Protein AF-A0A7S0JEQ2-F1 (afdb_monomer_lite)

Organism: NCBI:txid127549

pLDDT: mean 80.41, std 16.67, range [22.77, 98.38]

Structure (mmCIF, N/CA/C/O backbone):
data_AF-A0A7S0JEQ2-F1
#
_entry.id   AF-A0A7S0JEQ2-F1
#
loop_
_atom_site.group_PDB
_atom_site.id
_atom_site.type_symbol
_atom_site.label_atom_id
_atom_site.label_alt_id
_atom_site.label_comp_id
_atom_site.label_asym_id
_atom_site.label_entity_id
_atom_site.label_seq_id
_atom_site.pdbx_PDB_ins_code
_atom_site.Cartn_x
_atom_site.Cartn_y
_atom_site.Cartn_z
_atom_site.occupancy
_atom_site.B_iso_or_equiv
_atom_site.auth_seq_id
_atom_site.auth_comp_id
_atom_site.auth_asym_id
_atom_site.auth_atom_id
_atom_site.pdbx_PDB_model_num
ATOM 1 N N . MET A 1 1 ? -31.252 18.530 49.282 1.00 69.06 1 MET A N 1
ATOM 2 C CA . MET A 1 1 ? -31.155 17.656 48.088 1.00 69.06 1 MET A CA 1
ATOM 3 C C . MET A 1 1 ? -29.844 17.824 47.329 1.00 69.06 1 MET A C 1
ATOM 5 O O . MET A 1 1 ? -29.119 16.851 47.213 1.00 69.06 1 MET A O 1
ATOM 9 N N . HIS A 1 2 ? -29.493 19.036 46.882 1.00 74.94 2 HIS A N 1
ATOM 10 C CA . HIS A 1 2 ? -28.264 19.309 46.120 1.00 74.94 2 HIS A CA 1
ATOM 11 C C . HIS A 1 2 ? -26.971 18.823 46.807 1.00 74.94 2 HIS A C 1
ATOM 13 O O . HIS A 1 2 ? -26.222 18.042 46.230 1.00 74.94 2 HIS A O 1
ATOM 19 N N . LYS A 1 3 ? -26.764 19.172 48.088 1.00 78.88 3 LYS A N 1
ATOM 20 C CA . LYS A 1 3 ? -25.638 18.661 48.901 1.00 78.88 3 LYS A CA 1
ATOM 21 C C . LYS A 1 3 ? -25.624 17.127 49.025 1.00 78.88 3 LYS A C 1
ATOM 23 O O . LYS A 1 3 ? -24.554 16.538 49.061 1.00 78.88 3 LYS A O 1
ATOM 28 N N . GLY A 1 4 ? -26.800 16.494 49.038 1.00 77.81 4 GLY A N 1
ATOM 29 C CA . GLY A 1 4 ? -26.937 15.034 49.069 1.00 77.81 4 GLY A CA 1
ATOM 30 C C . GLY A 1 4 ? -26.564 14.372 47.741 1.00 77.81 4 GLY A C 1
ATOM 31 O O . GLY A 1 4 ? -25.927 13.332 47.728 1.00 77.81 4 GLY A O 1
ATOM 32 N N . TYR A 1 5 ? -26.884 14.991 46.603 1.00 78.56 5 TYR A N 1
ATOM 33 C CA . TYR A 1 5 ? -26.434 14.489 45.299 1.00 78.56 5 TYR A CA 1
ATOM 34 C C . TYR A 1 5 ? -24.928 14.671 45.077 1.00 78.56 5 TYR A C 1
ATOM 36 O O . TYR A 1 5 ? -24.312 13.828 44.433 1.00 78.56 5 TYR A O 1
ATOM 44 N N . ILE A 1 6 ? -24.325 15.725 45.637 1.00 78.81 6 ILE A N 1
ATOM 45 C CA . ILE A 1 6 ? -22.863 15.886 45.656 1.00 78.81 6 ILE A CA 1
ATOM 46 C C . ILE A 1 6 ? -22.222 14.824 46.559 1.00 78.81 6 ILE A C 1
ATOM 48 O O . ILE A 1 6 ? -21.226 14.223 46.168 1.00 78.81 6 ILE A O 1
ATOM 52 N N . SER A 1 7 ? -22.799 14.536 47.734 1.00 79.88 7 SER A N 1
ATOM 53 C CA . SER A 1 7 ? -22.243 13.516 48.632 1.00 79.88 7 SER A CA 1
ATOM 54 C C . SER A 1 7 ? -22.281 12.113 48.027 1.00 79.88 7 SER A C 1
ATOM 56 O O . SER A 1 7 ? -21.357 11.351 48.281 1.00 79.88 7 SER A O 1
ATOM 58 N N . LEU A 1 8 ? -23.255 11.796 47.158 1.00 80.50 8 LEU A N 1
ATOM 59 C CA . LEU A 1 8 ? -23.305 10.528 46.412 1.00 80.50 8 LEU A CA 1
ATOM 60 C C . LEU A 1 8 ? -22.060 10.269 45.544 1.00 80.50 8 LEU A C 1
ATOM 62 O O . LEU A 1 8 ? -21.740 9.106 45.302 1.00 80.50 8 LEU A O 1
ATOM 66 N N . TRP A 1 9 ? -21.340 11.314 45.107 1.00 78.88 9 TRP A N 1
ATOM 67 C CA . TRP A 1 9 ? -20.064 11.156 44.395 1.00 78.88 9 TRP A CA 1
ATOM 68 C C . TRP A 1 9 ? -19.019 10.438 45.251 1.00 78.88 9 TRP A C 1
ATOM 70 O O . TRP A 1 9 ? -18.298 9.580 44.759 1.00 78.88 9 TRP A O 1
ATOM 80 N N . ARG A 1 10 ? -18.993 10.724 46.558 1.00 78.81 10 ARG A N 1
ATOM 81 C CA . ARG A 1 10 ? -18.047 10.136 47.519 1.00 78.81 10 ARG A CA 1
ATOM 82 C C . ARG A 1 10 ? -18.398 8.701 47.922 1.00 78.81 10 ARG A C 1
ATOM 84 O O . ARG A 1 10 ? -17.803 8.187 48.859 1.00 78.81 10 ARG A O 1
ATOM 91 N N . ARG A 1 11 ? -19.386 8.080 47.258 1.00 74.19 11 ARG A N 1
ATOM 92 C CA . ARG A 1 11 ? -19.923 6.746 47.579 1.00 74.19 11 ARG A CA 1
ATOM 93 C C . ARG A 1 11 ? -20.175 6.587 49.098 1.00 74.19 11 ARG A C 1
ATOM 95 O O . ARG A 1 11 ? -19.529 5.766 49.743 1.00 74.19 11 ARG A O 1
ATOM 102 N N . PRO A 1 12 ? -21.086 7.401 49.669 1.00 76.19 12 PRO A N 1
ATOM 103 C CA . PRO A 1 12 ? -21.336 7.464 51.105 1.00 76.19 12 PRO A CA 1
ATOM 104 C C . PRO A 1 12 ? -21.989 6.168 51.607 1.00 76.19 12 PRO A C 1
ATOM 106 O O . PRO A 1 12 ? -22.354 5.294 50.815 1.00 76.19 12 PRO A O 1
ATOM 109 N N . SER A 1 13 ? -22.156 6.041 52.924 1.00 79.69 13 SER A N 1
ATOM 110 C CA . SER A 1 13 ? -22.733 4.838 53.532 1.00 79.69 13 SER A CA 1
ATOM 111 C C . SER A 1 13 ? -24.132 4.523 52.985 1.00 79.69 13 SER A C 1
ATOM 113 O O . SER A 1 13 ? -24.866 5.401 52.521 1.00 79.69 13 SER A O 1
ATOM 115 N N . GLU A 1 14 ? -24.546 3.256 53.068 1.00 76.06 14 GLU A N 1
ATOM 116 C CA . GLU A 1 14 ? -25.855 2.827 52.560 1.00 76.06 14 GLU A CA 1
ATOM 117 C C . GLU A 1 14 ? -27.015 3.595 53.222 1.00 76.06 14 GLU A C 1
ATOM 119 O O . GLU A 1 14 ? -28.009 3.912 52.568 1.00 76.06 14 GLU A O 1
ATOM 124 N N . ALA A 1 15 ? -26.864 3.963 54.497 1.00 77.19 15 ALA A N 1
ATOM 125 C CA . ALA A 1 15 ? -27.823 4.786 55.226 1.00 77.19 15 ALA A CA 1
ATOM 126 C C . ALA A 1 15 ? -27.963 6.193 54.616 1.00 77.19 15 ALA A C 1
ATOM 128 O O . ALA A 1 15 ? -29.080 6.664 54.387 1.00 77.19 15 ALA A O 1
ATOM 129 N N . GLU A 1 16 ? -26.847 6.842 54.282 1.00 75.81 16 GLU A N 1
ATOM 130 C CA . GLU A 1 16 ? -26.832 8.172 53.663 1.00 75.81 16 GLU A CA 1
ATOM 131 C C . GLU A 1 16 ? -27.364 8.133 52.225 1.00 75.81 16 GLU A C 1
ATOM 133 O O . GLU A 1 16 ? -28.165 8.983 51.832 1.00 75.81 16 GLU A O 1
ATOM 138 N N . ALA A 1 17 ? -26.994 7.112 51.446 1.00 79.19 17 ALA A N 1
ATOM 139 C CA . ALA A 1 17 ? -27.509 6.922 50.092 1.00 79.19 17 ALA A CA 1
ATOM 140 C C . ALA A 1 17 ? -29.032 6.686 50.084 1.00 79.19 17 ALA A C 1
ATOM 142 O O . ALA A 1 17 ? -29.751 7.266 49.263 1.00 79.19 17 ALA A O 1
ATOM 143 N N . ARG A 1 18 ? -29.549 5.894 51.037 1.00 81.69 18 ARG A N 1
ATOM 144 C CA . ARG A 1 18 ? -30.993 5.690 51.232 1.00 81.69 18 ARG A CA 1
ATOM 145 C C . ARG A 1 18 ? -31.693 6.988 51.629 1.00 81.69 18 ARG A C 1
ATOM 147 O O . ARG A 1 18 ? -32.745 7.283 51.067 1.00 81.69 18 ARG A O 1
ATOM 154 N N . ALA A 1 19 ? -31.102 7.797 52.509 1.00 82.44 19 ALA A N 1
ATOM 155 C CA . ALA A 1 19 ? -31.658 9.097 52.885 1.00 82.44 19 ALA A CA 1
ATOM 156 C C . ALA A 1 19 ? -31.792 10.040 51.674 1.00 82.44 19 ALA A C 1
ATOM 158 O O . ALA A 1 19 ? -32.841 10.655 51.477 1.00 82.44 19 ALA A O 1
ATOM 159 N N . VAL A 1 20 ? -30.777 10.098 50.801 1.00 82.06 20 VAL A N 1
ATOM 160 C CA . VAL A 1 20 ? -30.846 10.883 49.555 1.00 82.06 20 VAL A CA 1
ATOM 161 C C . VAL A 1 20 ? -31.917 10.333 48.605 1.00 82.06 20 VAL A C 1
ATOM 163 O O . VAL A 1 20 ? -32.651 11.115 47.999 1.00 82.06 20 VAL A O 1
ATOM 166 N N . SER A 1 21 ? -32.060 9.006 48.512 1.00 79.75 21 SER A N 1
ATOM 167 C CA . SER A 1 21 ? -33.092 8.358 47.692 1.00 79.75 21 SER A CA 1
ATOM 168 C C . SER A 1 21 ? -34.516 8.649 48.180 1.00 79.75 21 SER A C 1
ATOM 170 O O . SER A 1 21 ? -35.389 8.924 47.359 1.00 79.75 21 SER A O 1
ATOM 172 N N . VAL A 1 22 ? -34.767 8.615 49.492 1.00 83.00 22 VAL A N 1
ATOM 173 C CA . VAL A 1 22 ? -36.082 8.932 50.083 1.00 83.00 22 VAL A CA 1
ATOM 174 C C . VAL A 1 22 ? -36.455 10.386 49.800 1.00 83.00 22 VAL A C 1
ATOM 176 O O . VAL A 1 22 ? -37.551 10.667 49.322 1.00 83.00 22 VAL A O 1
ATOM 179 N N . VAL A 1 23 ? -35.512 11.311 49.993 1.00 81.31 23 VAL A N 1
ATOM 180 C CA . VAL A 1 23 ? -35.718 12.733 49.682 1.00 81.31 23 VAL A CA 1
ATOM 181 C C . VAL A 1 23 ? -35.986 12.949 48.185 1.00 81.31 23 VAL A C 1
ATOM 183 O O . VAL A 1 23 ? -36.814 13.782 47.826 1.00 81.31 23 VAL A O 1
ATOM 186 N N . ALA A 1 24 ? -35.335 12.186 47.301 1.00 80.25 24 ALA A N 1
ATOM 187 C CA . ALA A 1 24 ? -35.568 12.254 45.858 1.00 80.25 24 ALA A CA 1
ATOM 188 C C . ALA A 1 24 ? -36.950 11.714 45.440 1.00 80.25 24 ALA A C 1
ATOM 190 O O . ALA A 1 24 ? -37.557 12.255 44.520 1.00 80.25 24 ALA A O 1
ATOM 191 N N . GLN A 1 25 ? -37.472 10.682 46.113 1.00 81.00 25 GLN A N 1
ATOM 192 C CA . GLN A 1 25 ? -38.800 10.124 45.816 1.00 81.00 25 GLN A CA 1
ATOM 193 C C . GLN A 1 25 ? -39.935 11.112 46.112 1.00 81.00 25 GLN A C 1
ATOM 195 O O . GLN A 1 25 ? -40.906 11.162 45.362 1.00 81.00 25 GLN A O 1
ATOM 200 N N . VAL A 1 26 ? -39.792 11.925 47.162 1.00 82.88 26 VAL A N 1
ATOM 201 C CA . VAL A 1 26 ? -40.804 12.914 47.579 1.00 82.88 26 VAL A CA 1
ATOM 202 C C . VAL A 1 26 ? -40.818 14.153 46.672 1.00 82.88 26 VAL A C 1
ATOM 204 O O . VAL A 1 26 ? -41.832 14.829 46.548 1.00 82.88 26 VAL A O 1
ATOM 207 N N . ALA A 1 27 ? -39.707 14.449 46.001 1.00 77.25 27 ALA A N 1
ATOM 208 C CA . ALA A 1 27 ? -39.484 15.720 45.315 1.00 77.25 27 ALA A CA 1
ATOM 209 C C . ALA A 1 27 ? -39.973 15.811 43.863 1.00 77.25 27 ALA A C 1
ATOM 211 O O . ALA A 1 27 ? -39.903 16.882 43.264 1.00 77.25 27 ALA A O 1
ATOM 212 N N . GLY A 1 28 ? -40.456 14.709 43.287 1.00 77.12 28 GLY A N 1
ATOM 213 C CA . GLY A 1 28 ? -40.916 14.668 41.898 1.00 77.12 28 GLY A CA 1
ATOM 214 C C . GLY A 1 28 ? -39.783 14.581 40.861 1.00 77.12 28 GLY A C 1
ATOM 215 O O . GLY A 1 28 ? -38.627 14.928 41.106 1.00 77.12 28 GLY A O 1
ATOM 216 N N . LYS A 1 29 ? -40.107 14.062 39.668 1.00 78.00 29 LYS A N 1
ATOM 217 C CA . LYS A 1 29 ? -39.113 13.689 38.638 1.00 78.00 29 LYS A CA 1
ATOM 218 C C . LYS A 1 29 ? -38.342 14.879 38.048 1.00 78.00 29 LYS A C 1
ATOM 220 O O . LYS A 1 29 ? -37.160 14.728 37.746 1.00 78.00 29 LYS A O 1
ATOM 225 N N . GLU A 1 30 ? -38.989 16.030 37.867 1.00 75.94 30 GLU A N 1
ATOM 226 C CA . GLU A 1 30 ? -38.377 17.216 37.243 1.00 75.94 30 GLU A CA 1
ATOM 227 C C . GLU A 1 30 ? -37.327 17.863 38.147 1.00 75.94 30 GLU A C 1
ATOM 229 O O . GLU A 1 30 ? -36.186 18.039 37.719 1.00 75.94 30 GLU A O 1
ATOM 234 N N . LEU A 1 31 ? -37.657 18.082 39.422 1.00 77.88 31 LEU A N 1
ATOM 235 C CA . LEU A 1 31 ? -36.724 18.637 40.403 1.00 77.88 31 LEU A CA 1
ATOM 236 C C . LEU A 1 31 ? -35.518 17.710 40.626 1.00 77.88 31 LEU A C 1
ATOM 238 O O . LEU A 1 31 ? -34.380 18.165 40.712 1.00 77.88 31 LEU A O 1
ATOM 242 N N . VAL A 1 32 ? -35.732 16.389 40.644 1.00 79.88 32 VAL A N 1
ATOM 243 C CA . VAL A 1 32 ? -34.638 15.405 40.715 1.00 79.88 32 VAL A CA 1
ATOM 244 C C . VAL A 1 32 ? -33.703 15.500 39.507 1.00 79.88 32 VAL A C 1
ATOM 246 O O . VAL A 1 32 ? -32.483 15.412 39.666 1.00 79.88 32 VAL A O 1
ATOM 249 N N . ARG A 1 33 ? -34.245 15.685 38.296 1.00 78.62 33 ARG A N 1
ATOM 250 C CA . ARG A 1 33 ? -33.441 15.820 37.074 1.00 78.62 33 ARG A CA 1
ATOM 251 C C . ARG A 1 33 ? -32.590 17.089 37.108 1.00 78.62 33 ARG A C 1
ATOM 253 O O . ARG A 1 33 ? -31.398 17.012 36.812 1.00 78.62 33 ARG A O 1
ATOM 260 N N . GLU A 1 34 ? -33.178 18.216 37.497 1.00 79.56 34 GLU A N 1
ATOM 261 C CA . GLU A 1 34 ? -32.481 19.498 37.621 1.00 79.56 34 GLU A CA 1
ATOM 262 C C . GLU A 1 34 ? -31.366 19.430 38.672 1.00 79.56 34 GLU A C 1
ATOM 264 O O . GLU A 1 34 ? -30.202 19.698 38.371 1.00 79.56 34 GLU A O 1
ATOM 269 N N . VAL A 1 35 ? -31.685 18.956 39.882 1.00 81.19 35 VAL A N 1
ATOM 270 C CA . VAL A 1 35 ? -30.715 18.837 40.979 1.00 81.19 35 VAL A CA 1
ATOM 271 C C . VAL A 1 35 ? -29.561 17.902 40.612 1.00 81.19 35 VAL A C 1
ATOM 273 O O . VAL A 1 35 ? -28.414 18.184 40.961 1.00 81.19 35 VAL A O 1
ATOM 276 N N . ARG A 1 36 ? -29.826 16.816 39.877 1.00 78.69 36 ARG A N 1
ATOM 277 C CA . ARG A 1 36 ? -28.788 15.889 39.408 1.00 78.69 36 ARG A CA 1
ATOM 278 C C . ARG A 1 36 ? -27.852 16.538 38.385 1.00 78.69 36 ARG A C 1
ATOM 280 O O . ARG A 1 36 ? -26.646 16.308 38.446 1.00 78.69 36 ARG A O 1
ATOM 287 N N . LEU A 1 37 ? -28.379 17.347 37.465 1.00 75.75 37 LEU A N 1
ATOM 288 C CA . LEU A 1 37 ? -27.573 18.076 36.479 1.00 75.75 37 LEU A CA 1
ATOM 289 C C . LEU A 1 37 ? -26.685 19.131 37.149 1.00 75.75 37 LEU A C 1
ATOM 291 O O . LEU A 1 37 ? -25.494 19.205 36.845 1.00 75.75 37 LEU A O 1
ATOM 295 N N . THR A 1 38 ? -27.236 19.907 38.083 1.00 79.88 38 THR A N 1
ATOM 296 C CA . THR A 1 38 ? -26.486 20.942 38.809 1.00 79.88 38 THR A CA 1
ATOM 297 C C . THR A 1 38 ? -25.421 20.322 39.714 1.00 79.88 38 THR A C 1
ATOM 299 O O . THR A 1 38 ? -24.268 20.744 39.670 1.00 79.88 38 THR A O 1
ATOM 302 N N . ALA A 1 39 ? -25.738 19.233 40.424 1.00 77.75 39 ALA A N 1
ATOM 303 C CA . ALA A 1 39 ? -24.758 18.511 41.233 1.00 77.75 39 ALA A CA 1
ATOM 304 C C . ALA A 1 39 ? -23.603 17.943 40.388 1.00 77.75 39 ALA A C 1
ATOM 306 O O . ALA A 1 39 ? -22.449 18.050 40.790 1.00 77.75 39 ALA A O 1
ATOM 307 N N . HIS A 1 40 ? -23.877 17.398 39.195 1.00 75.56 40 HIS A N 1
ATOM 308 C CA . HIS A 1 40 ? -22.821 16.951 38.279 1.00 75.56 40 HIS A CA 1
ATOM 309 C C . HIS A 1 40 ? -21.913 18.099 37.810 1.00 75.56 40 HIS A C 1
ATOM 311 O O . HIS A 1 40 ? -20.701 17.904 37.711 1.00 75.56 40 HIS A O 1
ATOM 317 N N . LYS A 1 41 ? -22.469 19.291 37.545 1.00 78.75 41 LYS A N 1
ATOM 318 C CA . LYS A 1 41 ? -21.677 20.485 37.199 1.00 78.75 41 LYS A CA 1
ATOM 319 C C . LYS A 1 41 ? -20.785 20.928 38.359 1.00 78.75 41 LYS A C 1
ATOM 321 O O . LYS A 1 41 ? -19.620 21.228 38.132 1.00 78.75 41 LYS A O 1
ATOM 326 N N . GLU A 1 42 ? -21.305 20.933 39.583 1.00 79.94 42 GLU A N 1
ATOM 327 C CA . GLU A 1 42 ? -20.532 21.332 40.764 1.00 79.94 42 GLU A CA 1
ATOM 328 C C . GLU A 1 42 ? -19.432 20.327 41.116 1.00 79.94 42 GLU A C 1
ATOM 330 O O . GLU A 1 42 ? -18.309 20.732 41.393 1.00 79.94 42 GLU A O 1
ATOM 335 N N . VAL A 1 43 ? -19.696 19.020 41.017 1.00 80.62 43 VAL A N 1
ATOM 336 C CA . VAL A 1 43 ? -18.647 18.004 41.201 1.00 80.62 43 VAL A CA 1
ATOM 337 C C . VAL A 1 43 ? -17.533 18.181 40.164 1.00 80.62 43 VAL A C 1
ATOM 339 O O . VAL A 1 43 ? -16.368 18.141 40.536 1.00 80.62 43 VAL A O 1
ATOM 342 N N . ARG A 1 44 ? -17.859 18.456 38.890 1.00 80.88 44 ARG A N 1
ATOM 343 C CA . ARG A 1 44 ? -16.844 18.722 37.851 1.00 80.88 44 ARG A CA 1
ATOM 344 C C . ARG A 1 44 ? -15.968 19.939 38.153 1.00 80.88 44 ARG A C 1
ATOM 346 O O . ARG A 1 44 ? -14.792 19.907 37.822 1.00 80.88 44 ARG A O 1
ATOM 353 N N . LYS A 1 45 ? -16.507 20.989 38.783 1.00 84.50 45 LYS A N 1
ATOM 354 C CA . LYS A 1 45 ? -15.717 22.166 39.196 1.00 84.50 45 LYS A CA 1
ATOM 355 C C . LYS A 1 45 ? -14.726 21.855 40.319 1.00 84.50 45 LYS A C 1
ATOM 357 O O . LYS A 1 45 ? -13.730 22.553 40.451 1.00 84.50 45 LYS A O 1
ATOM 362 N N . LEU A 1 46 ? -15.014 20.837 41.130 1.00 84.50 46 LEU A N 1
ATOM 363 C CA . LEU A 1 46 ? -14.149 20.387 42.222 1.00 84.50 46 LEU A CA 1
ATOM 364 C C . LEU A 1 46 ? -13.074 19.393 41.758 1.00 84.50 46 LEU A C 1
ATOM 366 O O . LEU A 1 46 ? -12.164 19.088 42.528 1.00 84.50 46 LEU A O 1
ATOM 370 N N . MET A 1 47 ? -13.178 18.872 40.530 1.00 87.56 47 MET A N 1
ATOM 371 C CA . MET A 1 47 ? -12.246 17.873 40.019 1.00 87.56 47 MET A CA 1
ATOM 372 C C . MET A 1 47 ? -10.881 18.469 39.684 1.00 87.56 47 MET A C 1
ATOM 374 O O . MET A 1 47 ? -10.789 19.541 39.089 1.00 87.56 47 MET A O 1
ATOM 378 N N . HIS A 1 48 ? -9.821 17.728 39.993 1.00 87.44 48 HIS A N 1
ATOM 379 C CA . HIS A 1 48 ? -8.452 18.081 39.624 1.00 87.44 48 HIS A CA 1
ATOM 380 C C . HIS A 1 48 ? -7.703 16.879 39.038 1.00 87.44 48 HIS A C 1
ATOM 382 O O . HIS A 1 48 ? -8.009 15.724 39.337 1.00 87.44 48 HIS A O 1
ATOM 388 N N . GLN A 1 49 ? -6.720 17.155 38.183 1.00 88.31 49 GLN A N 1
ATOM 389 C CA . GLN A 1 49 ? -5.825 16.139 37.628 1.00 88.31 49 GLN A CA 1
ATOM 390 C C . GLN A 1 49 ? -4.910 15.591 38.730 1.00 88.31 49 GLN A C 1
ATOM 392 O O . GLN A 1 49 ? -4.298 16.368 39.463 1.00 88.31 49 GLN A O 1
ATOM 397 N N . SER A 1 50 ? -4.806 14.266 38.847 1.00 89.44 50 SER A N 1
ATOM 398 C CA . SER A 1 50 ? -4.021 13.608 39.896 1.00 89.44 50 SER A CA 1
ATOM 399 C C . SER A 1 50 ? -3.036 12.604 39.311 1.00 89.44 50 SER A C 1
ATOM 401 O O . SER A 1 50 ? -3.427 11.562 38.790 1.00 89.44 50 SER A O 1
ATOM 403 N N . ARG A 1 51 ? -1.737 12.893 39.455 1.00 88.06 51 ARG A N 1
ATOM 404 C CA . ARG A 1 51 ? -0.661 11.960 39.077 1.00 88.06 51 ARG A CA 1
ATOM 405 C C . ARG A 1 51 ? -0.644 10.726 39.979 1.00 88.06 51 ARG A C 1
ATOM 407 O O . ARG A 1 51 ? -0.519 9.615 39.485 1.00 88.06 51 ARG A O 1
ATOM 414 N N . ALA A 1 52 ? -0.870 10.923 41.279 1.00 87.19 52 ALA A N 1
ATOM 415 C CA . ALA A 1 52 ? -0.918 9.838 42.255 1.00 87.19 52 ALA A CA 1
ATOM 416 C C . ALA A 1 52 ? -2.034 8.824 41.949 1.00 87.19 52 ALA A C 1
ATOM 418 O O . ALA A 1 52 ? -1.864 7.637 42.200 1.00 87.19 52 ALA A O 1
ATOM 419 N N . LEU A 1 53 ? -3.162 9.268 41.375 1.00 89.81 53 LEU A N 1
ATOM 420 C CA . LEU A 1 53 ? -4.220 8.353 40.944 1.00 89.81 53 LEU A CA 1
ATOM 421 C C . LEU A 1 53 ? -3.738 7.421 39.824 1.00 89.81 53 LEU A C 1
ATOM 423 O O . LEU A 1 53 ? -4.037 6.233 39.877 1.00 89.81 53 LEU A O 1
ATOM 427 N N . VAL A 1 54 ? -2.990 7.936 38.843 1.00 87.69 54 VAL A N 1
ATOM 428 C CA . VAL A 1 54 ? -2.443 7.129 37.737 1.00 87.69 54 VAL A CA 1
ATOM 429 C C . VAL A 1 54 ? -1.442 6.105 38.271 1.00 87.69 54 VAL A C 1
ATOM 431 O O . VAL A 1 54 ? -1.560 4.923 37.959 1.00 87.69 54 VAL A O 1
ATOM 434 N N . ASP A 1 55 ? -0.535 6.532 39.151 1.00 88.94 55 ASP A N 1
ATOM 435 C CA . ASP A 1 55 ? 0.474 5.652 39.754 1.00 88.94 55 ASP A CA 1
ATOM 436 C C . ASP A 1 55 ? -0.183 4.536 40.589 1.00 88.94 55 ASP A C 1
ATOM 438 O O . ASP A 1 55 ? 0.098 3.355 40.406 1.00 88.94 55 ASP A O 1
ATOM 442 N N . HIS A 1 56 ? -1.156 4.877 41.442 1.00 90.88 56 HIS A N 1
ATOM 443 C CA . HIS A 1 56 ? -1.890 3.881 42.229 1.00 90.88 56 HIS A CA 1
ATOM 444 C C . HIS A 1 56 ? -2.780 2.961 41.386 1.00 90.88 56 HIS A C 1
ATOM 446 O O . HIS A 1 56 ? -3.069 1.849 41.827 1.00 90.88 56 HIS A O 1
ATOM 452 N N . SER A 1 57 ? -3.197 3.403 40.195 1.00 88.94 57 SER A N 1
ATOM 453 C CA . SER A 1 57 ? -3.928 2.567 39.237 1.00 88.94 57 SER A CA 1
ATOM 454 C C . SER A 1 57 ? -3.013 1.529 38.587 1.00 88.94 57 SER A C 1
ATOM 456 O O . SER A 1 57 ? -3.432 0.386 38.428 1.00 88.94 57 SER A O 1
ATOM 458 N N . ALA A 1 58 ? -1.761 1.892 38.285 1.00 88.31 58 ALA A N 1
ATOM 459 C CA . ALA A 1 58 ? -0.744 0.954 37.803 1.00 88.31 58 ALA A CA 1
ATOM 460 C C . ALA A 1 58 ? -0.363 -0.086 38.874 1.00 88.31 58 ALA A C 1
ATOM 462 O O . ALA A 1 58 ? -0.277 -1.276 38.578 1.00 88.31 58 ALA A O 1
ATOM 463 N N . ASP A 1 59 ? -0.210 0.356 40.127 1.00 88.00 59 ASP A N 1
ATOM 464 C CA . ASP A 1 59 ? 0.174 -0.498 41.262 1.00 88.00 59 ASP A CA 1
ATOM 465 C C . ASP A 1 59 ? -0.986 -1.346 41.827 1.00 88.00 59 ASP A C 1
ATOM 467 O O . ASP A 1 59 ? -0.774 -2.194 42.695 1.00 88.00 59 ASP A O 1
ATOM 471 N N . GLY A 1 60 ? -2.233 -1.086 41.414 1.00 87.12 60 GLY A N 1
ATOM 472 C CA . GLY A 1 60 ? -3.424 -1.768 41.938 1.00 87.12 60 GLY A CA 1
ATOM 473 C C . GLY A 1 60 ? -3.817 -1.376 43.373 1.00 87.12 60 GLY A C 1
ATOM 474 O O . GLY A 1 60 ? -4.532 -2.117 44.052 1.00 87.12 60 GLY A O 1
ATOM 475 N N . ASN A 1 61 ? -3.379 -0.216 43.880 1.00 90.06 61 ASN A N 1
ATOM 476 C CA . ASN A 1 61 ? -3.644 0.211 45.260 1.00 90.06 61 ASN A CA 1
ATOM 477 C C . ASN A 1 61 ? -5.032 0.861 45.420 1.00 90.06 61 ASN A C 1
ATOM 479 O O . ASN A 1 61 ? -5.180 2.086 45.484 1.00 90.06 61 ASN A O 1
ATOM 483 N N . ILE A 1 62 ? -6.062 0.019 45.538 1.00 89.62 62 ILE A N 1
ATOM 484 C CA . ILE A 1 62 ? -7.479 0.425 45.564 1.00 89.62 62 ILE A CA 1
ATOM 485 C C . ILE A 1 62 ? -7.809 1.416 46.685 1.00 89.62 62 ILE A C 1
ATOM 487 O O . ILE A 1 62 ? -8.621 2.322 46.485 1.00 89.62 62 ILE A O 1
ATOM 491 N N . THR A 1 63 ? -7.191 1.269 47.859 1.00 88.31 63 THR A N 1
ATOM 492 C CA . THR A 1 63 ? -7.455 2.137 49.015 1.00 88.31 63 THR A CA 1
ATOM 493 C C . THR A 1 63 ? -7.061 3.576 48.704 1.00 88.31 63 THR A C 1
ATOM 495 O O . THR A 1 63 ? -7.891 4.479 48.816 1.00 88.31 63 THR A O 1
ATOM 498 N N . LYS A 1 64 ? -5.837 3.781 48.202 1.00 89.62 64 LYS A N 1
ATOM 499 C CA . LYS A 1 64 ? -5.344 5.114 47.836 1.00 89.62 64 LYS A CA 1
ATOM 500 C C . LYS A 1 64 ? -6.058 5.684 46.611 1.00 89.62 64 LYS A C 1
ATOM 502 O O . LYS A 1 64 ? -6.312 6.885 46.558 1.00 89.62 64 LYS A O 1
ATOM 507 N N . MET A 1 65 ? -6.447 4.834 45.654 1.00 89.81 65 MET A N 1
ATOM 508 C CA . MET A 1 65 ? -7.290 5.258 44.529 1.00 89.81 65 MET A CA 1
ATOM 509 C C . MET A 1 65 ? -8.639 5.796 45.014 1.00 89.81 65 MET A C 1
ATOM 511 O O . MET A 1 65 ? -9.042 6.883 44.607 1.00 89.81 65 MET A O 1
ATOM 515 N N . ARG A 1 66 ? -9.333 5.078 45.911 1.00 87.44 66 ARG A N 1
ATOM 516 C CA . ARG A 1 66 ? -10.617 5.535 46.470 1.00 87.44 66 ARG A CA 1
ATOM 517 C C . ARG A 1 66 ? -10.459 6.817 47.275 1.00 87.44 66 ARG A C 1
ATOM 519 O O . ARG A 1 66 ? -11.294 7.702 47.131 1.00 87.44 66 ARG A O 1
ATOM 526 N N . GLU A 1 67 ? -9.406 6.944 48.078 1.00 88.31 67 GLU A N 1
ATOM 527 C CA . GLU A 1 67 ? -9.105 8.184 48.805 1.00 88.31 67 GLU A CA 1
ATOM 528 C C . GLU A 1 67 ? -8.934 9.367 47.844 1.00 88.31 67 GLU A C 1
ATOM 530 O O . GLU A 1 67 ? -9.587 10.399 48.019 1.00 88.31 67 GLU A O 1
ATOM 535 N N . ALA A 1 68 ? -8.145 9.195 46.778 1.00 87.94 68 ALA A N 1
ATOM 536 C CA . ALA A 1 68 ? -7.938 10.221 45.761 1.00 87.94 68 ALA A CA 1
ATOM 537 C C . ALA A 1 68 ? -9.241 10.580 45.019 1.00 87.94 68 ALA A C 1
ATOM 539 O O . ALA A 1 68 ? -9.575 11.757 44.879 1.00 87.94 68 ALA A O 1
ATOM 540 N N . LEU A 1 69 ? -10.024 9.586 44.588 1.00 87.25 69 LEU A N 1
ATOM 541 C CA . LEU A 1 69 ? -11.295 9.788 43.877 1.00 87.25 69 LEU A CA 1
ATOM 542 C C . LEU A 1 69 ? -12.358 10.461 44.767 1.00 87.25 69 LEU A C 1
ATOM 544 O O . LEU A 1 69 ? -13.076 11.364 44.324 1.00 87.25 69 LEU A O 1
ATOM 548 N N . CYS A 1 70 ? -12.421 10.093 46.051 1.00 86.38 70 CYS A N 1
ATOM 549 C CA . CYS A 1 70 ? -13.275 10.740 47.052 1.00 86.38 70 CYS A CA 1
ATOM 550 C C . CYS A 1 70 ? -12.828 12.175 47.380 1.00 86.38 70 CYS A C 1
ATOM 552 O O . CYS A 1 70 ? -13.668 13.006 47.740 1.00 86.38 70 CYS A O 1
ATOM 554 N N . ALA A 1 71 ? -11.539 12.482 47.206 1.00 88.06 71 ALA A N 1
ATOM 555 C CA . ALA A 1 71 ? -10.975 13.828 47.271 1.00 88.06 71 ALA A CA 1
ATOM 556 C C . ALA A 1 71 ? -11.146 14.632 45.964 1.00 88.06 71 ALA A C 1
ATOM 558 O O . ALA A 1 71 ? -10.565 15.705 45.831 1.00 88.06 71 ALA A O 1
ATOM 559 N N . TYR A 1 72 ? -11.982 14.160 45.031 1.00 86.62 72 TYR A N 1
ATOM 560 C CA . TYR A 1 72 ? -12.242 14.770 43.722 1.00 86.62 72 TYR A CA 1
ATOM 561 C C . TYR A 1 72 ? -11.057 14.722 42.743 1.00 86.62 72 TYR A C 1
ATOM 563 O O . TYR A 1 72 ? -10.938 15.583 41.874 1.00 86.62 72 TYR A O 1
ATOM 571 N N . ALA A 1 73 ? -10.198 13.704 42.812 1.00 88.06 73 ALA A N 1
ATOM 572 C CA . ALA A 1 73 ? -9.345 13.394 41.668 1.00 88.06 73 ALA A CA 1
ATOM 573 C C . ALA A 1 73 ? -10.221 13.052 40.450 1.00 88.06 73 ALA A C 1
ATOM 575 O O . ALA A 1 73 ? -11.213 12.328 40.570 1.00 88.06 73 ALA A O 1
ATOM 576 N N . ASN A 1 74 ? -9.869 13.581 39.278 1.00 87.56 74 ASN A N 1
ATOM 577 C CA . ASN A 1 74 ? -10.542 13.244 38.030 1.00 87.56 74 ASN A CA 1
ATOM 578 C C . ASN A 1 74 ? -10.274 11.760 37.696 1.00 87.56 74 ASN A C 1
ATOM 580 O O . ASN A 1 74 ? -9.102 11.405 37.566 1.00 87.56 74 ASN A O 1
ATOM 584 N N . PRO A 1 75 ? -11.296 10.899 37.535 1.00 85.12 75 PRO A N 1
ATOM 585 C CA . PRO A 1 75 ? -11.110 9.501 37.129 1.00 85.12 75 PRO A CA 1
ATOM 586 C C . PRO A 1 75 ? -10.388 9.356 35.782 1.00 85.12 75 PRO A C 1
ATOM 588 O O . PRO A 1 75 ? -9.646 8.400 35.588 1.00 85.12 75 PRO A O 1
ATOM 591 N N . ASP A 1 76 ? -10.534 10.349 34.900 1.00 84.56 76 ASP A N 1
ATOM 592 C CA . ASP A 1 76 ? -9.842 10.444 33.608 1.00 84.56 76 ASP A CA 1
ATOM 593 C C . ASP A 1 76 ? -8.488 11.168 33.732 1.00 84.56 76 ASP A C 1
ATOM 595 O O . ASP A 1 76 ? -8.047 11.854 32.806 1.00 84.56 76 ASP A O 1
ATOM 599 N N . SER A 1 77 ? -7.849 11.111 34.908 1.00 86.81 77 SER A N 1
ATOM 600 C CA . SER A 1 77 ? -6.528 11.718 35.083 1.00 86.81 77 SER A CA 1
ATOM 601 C C . SER A 1 77 ? -5.506 11.030 34.189 1.00 86.81 77 SER A C 1
ATOM 603 O O . SER A 1 77 ? -5.529 9.806 34.059 1.00 86.81 77 SER A O 1
ATOM 605 N N . ALA A 1 78 ? -4.600 11.810 33.603 1.00 83.56 78 ALA A N 1
ATOM 606 C CA . ALA A 1 78 ? -3.563 11.292 32.720 1.00 83.56 78 ALA A CA 1
ATOM 607 C C . ALA A 1 78 ? -2.168 11.782 33.119 1.00 83.56 78 ALA A C 1
ATOM 609 O O . ALA A 1 78 ? -1.991 12.901 33.610 1.00 83.56 78 ALA A O 1
ATOM 610 N N . ARG A 1 79 ? -1.170 10.931 32.885 1.00 79.25 79 ARG A N 1
ATOM 611 C CA . ARG A 1 79 ? 0.252 11.202 33.085 1.00 79.25 79 ARG A CA 1
ATOM 612 C C . ARG A 1 79 ? 1.013 10.694 31.862 1.00 79.25 79 ARG A C 1
ATOM 614 O O . ARG A 1 79 ? 0.812 9.559 31.454 1.00 79.25 79 ARG A O 1
ATOM 621 N N . ASP A 1 80 ? 1.860 11.544 31.282 1.00 74.50 80 ASP A N 1
ATOM 622 C CA . ASP A 1 80 ? 2.707 11.201 30.127 1.00 74.50 80 ASP A CA 1
ATOM 623 C C . ASP A 1 80 ? 1.909 10.600 28.947 1.00 74.50 80 ASP A C 1
ATOM 625 O O . ASP A 1 80 ? 2.324 9.637 28.312 1.00 74.50 80 ASP A O 1
ATOM 629 N N . GLY A 1 81 ? 0.708 11.139 28.694 1.00 69.81 81 GLY A N 1
ATOM 630 C CA . GLY A 1 81 ? -0.206 10.660 27.648 1.00 69.81 81 GLY A CA 1
ATOM 631 C C . GLY A 1 81 ? -1.040 9.429 28.023 1.00 69.81 81 GLY A C 1
ATOM 632 O O . GLY A 1 81 ? -1.985 9.122 27.308 1.00 69.81 81 GLY A O 1
ATOM 633 N N . LYS A 1 82 ? -0.762 8.768 29.156 1.00 74.94 82 LYS A N 1
ATOM 634 C CA . LYS A 1 82 ? -1.497 7.583 29.626 1.00 74.94 82 LYS A CA 1
ATOM 635 C C . LYS A 1 82 ? -2.537 7.927 30.687 1.00 74.94 82 LYS A C 1
ATOM 637 O O . LYS A 1 82 ? -2.214 8.554 31.699 1.00 74.94 82 LYS A O 1
ATOM 642 N N . SER A 1 83 ? -3.783 7.513 30.485 1.00 85.00 83 SER A N 1
ATOM 643 C CA . SER A 1 83 ? -4.850 7.669 31.482 1.00 85.00 83 SER A CA 1
ATOM 644 C C . SER A 1 83 ? -4.694 6.689 32.653 1.00 85.00 83 SER A C 1
ATOM 646 O O . SER A 1 83 ? -4.048 5.647 32.537 1.00 85.00 83 SER A O 1
ATOM 648 N N . ALA A 1 84 ? -5.329 6.986 33.789 1.00 85.88 84 ALA A N 1
ATOM 649 C CA . ALA A 1 84 ? -5.406 6.064 34.924 1.00 85.88 84 ALA A CA 1
ATOM 650 C C . ALA A 1 84 ? -6.014 4.701 34.527 1.00 85.88 84 ALA A C 1
ATOM 652 O O . ALA A 1 84 ? -5.577 3.664 35.023 1.00 85.88 84 ALA A O 1
ATOM 653 N N . MET A 1 85 ? -6.977 4.701 33.595 1.00 85.62 85 MET A N 1
ATOM 654 C CA . MET A 1 85 ? -7.603 3.485 33.067 1.00 85.62 85 MET A CA 1
ATOM 655 C C . MET A 1 85 ? -6.626 2.673 32.210 1.00 85.62 85 MET A C 1
ATOM 657 O O . MET A 1 85 ? -6.495 1.469 32.407 1.00 85.62 85 MET A O 1
ATOM 661 N N . GLU A 1 86 ? -5.887 3.331 31.314 1.00 83.69 86 GLU A N 1
ATOM 662 C CA . GLU A 1 86 ? -4.843 2.690 30.501 1.00 83.69 86 GLU A CA 1
ATOM 663 C C . GLU A 1 86 ? -3.733 2.104 31.384 1.00 83.69 86 GLU A C 1
ATOM 665 O O . GLU A 1 86 ? -3.285 0.983 31.153 1.00 83.69 86 GLU A O 1
ATOM 670 N N . ALA A 1 87 ? -3.337 2.816 32.443 1.00 85.94 87 ALA A N 1
ATOM 671 C CA . ALA A 1 87 ? -2.341 2.345 33.400 1.00 85.94 87 ALA A CA 1
ATOM 672 C C . ALA A 1 87 ? -2.803 1.094 34.172 1.00 85.94 87 ALA A C 1
ATOM 674 O O . ALA A 1 87 ? -2.014 0.165 34.348 1.00 85.94 87 ALA A O 1
ATOM 675 N N . ALA A 1 88 ? -4.071 1.038 34.597 1.00 88.31 88 ALA A N 1
ATOM 676 C CA . ALA A 1 88 ? -4.639 -0.144 35.249 1.00 88.31 88 ALA A CA 1
ATOM 677 C C . ALA A 1 88 ? -4.703 -1.351 34.300 1.00 88.31 88 ALA A C 1
ATOM 679 O O . ALA A 1 88 ? -4.303 -2.454 34.673 1.00 88.31 88 ALA A O 1
ATOM 680 N N . VAL A 1 89 ? -5.170 -1.141 33.064 1.00 87.31 89 VAL A N 1
ATOM 681 C CA . VAL A 1 89 ? -5.319 -2.208 32.064 1.00 87.31 89 VAL A CA 1
ATOM 682 C C . VAL A 1 89 ? -3.961 -2.760 31.634 1.00 87.31 89 VAL A C 1
ATOM 684 O O . VAL A 1 89 ? -3.770 -3.970 31.674 1.00 87.31 89 VAL A O 1
ATOM 687 N N . ALA A 1 90 ? -2.990 -1.901 31.311 1.00 84.19 90 ALA A N 1
ATOM 688 C CA . ALA A 1 90 ? -1.658 -2.331 30.878 1.00 84.19 90 ALA A CA 1
ATOM 689 C C . ALA A 1 90 ? -0.914 -3.178 31.930 1.00 84.19 90 ALA A C 1
ATOM 691 O O . ALA A 1 90 ? -0.069 -3.998 31.579 1.00 84.19 90 ALA A O 1
ATOM 692 N N . ASN A 1 91 ? -1.239 -3.005 33.216 1.00 86.62 91 ASN A N 1
ATOM 693 C CA . ASN A 1 91 ? -0.657 -3.774 34.318 1.00 86.62 91 ASN A CA 1
ATOM 694 C C . ASN A 1 91 ? -1.547 -4.940 34.791 1.00 86.62 91 ASN A C 1
ATOM 696 O O . ASN A 1 91 ? -1.237 -5.570 35.801 1.00 86.62 91 ASN A O 1
ATOM 700 N N . GLY A 1 92 ? -2.656 -5.239 34.102 1.00 86.62 92 GLY A N 1
ATOM 701 C CA . GLY A 1 92 ? -3.555 -6.340 34.458 1.00 86.62 92 GLY A CA 1
ATOM 702 C C . GLY A 1 92 ? -4.351 -6.139 35.754 1.00 86.62 92 GLY A C 1
ATOM 703 O O . GLY A 1 92 ? 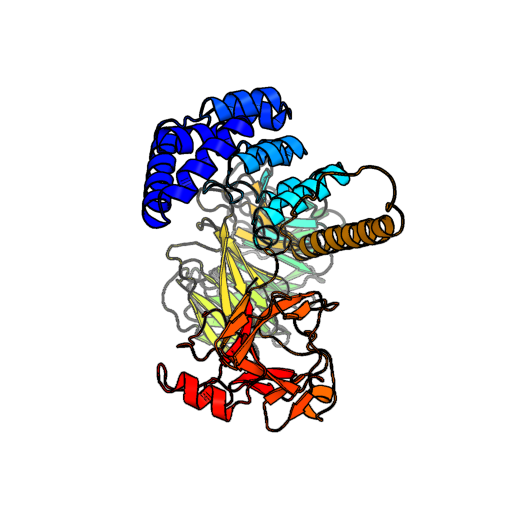-4.801 -7.109 36.362 1.00 86.62 92 GLY A O 1
ATOM 704 N N . GLN A 1 93 ? -4.547 -4.895 36.198 1.00 90.44 93 GLN A N 1
ATOM 705 C CA . GLN A 1 93 ? -5.189 -4.576 37.476 1.00 90.44 93 GLN A CA 1
ATOM 706 C C . GLN A 1 93 ? -6.722 -4.484 37.348 1.00 90.44 93 GLN A C 1
ATOM 708 O O . GLN A 1 93 ? -7.294 -3.393 37.288 1.00 90.44 93 GLN A O 1
ATOM 713 N N . VAL A 1 94 ? -7.414 -5.633 37.362 1.00 87.31 94 VAL A N 1
ATOM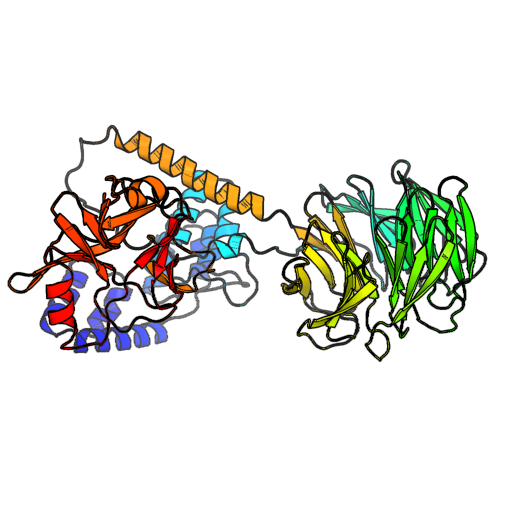 714 C CA . VAL A 1 94 ? -8.889 -5.730 37.228 1.00 87.31 94 VAL A CA 1
ATOM 715 C C . VAL A 1 94 ? -9.623 -4.857 38.258 1.00 87.31 94 VAL A C 1
ATOM 717 O O . VAL A 1 94 ? -10.463 -4.031 37.904 1.00 87.31 94 VAL A O 1
ATOM 720 N N . ALA A 1 95 ? -9.266 -4.979 39.540 1.00 84.38 95 ALA A N 1
ATOM 721 C CA . ALA A 1 95 ? -9.928 -4.251 40.627 1.00 84.38 95 ALA A CA 1
ATOM 722 C C . ALA A 1 95 ? -9.714 -2.726 40.546 1.00 84.38 95 ALA A C 1
ATOM 724 O O . ALA A 1 95 ? -10.556 -1.946 41.000 1.00 84.38 95 ALA A O 1
ATOM 725 N N . ALA A 1 96 ? -8.592 -2.287 39.967 1.00 87.75 96 ALA A N 1
ATOM 726 C CA . ALA A 1 96 ? -8.311 -0.872 39.749 1.00 87.75 96 ALA A CA 1
ATOM 727 C C . ALA A 1 96 ? -9.190 -0.317 38.621 1.00 87.75 96 ALA A C 1
ATOM 729 O O . ALA A 1 96 ? -9.803 0.739 38.792 1.00 87.75 96 ALA A O 1
ATOM 730 N N . ALA A 1 97 ? -9.334 -1.064 37.522 1.00 86.75 97 ALA A N 1
ATOM 731 C CA . ALA A 1 97 ? -10.246 -0.726 36.432 1.00 86.75 97 ALA A CA 1
ATOM 732 C C . ALA A 1 97 ? -11.716 -0.692 36.901 1.00 86.75 97 ALA A C 1
ATOM 734 O O . ALA A 1 97 ? -12.428 0.270 36.611 1.00 86.75 97 ALA A O 1
ATOM 735 N N . GLU A 1 98 ? -12.156 -1.663 37.714 1.00 87.06 98 GLU A N 1
ATOM 736 C CA . GLU A 1 98 ? -13.475 -1.640 38.373 1.00 87.06 98 GLU A CA 1
ATOM 737 C C . GLU A 1 98 ? -13.678 -0.373 39.207 1.00 87.06 98 GLU A C 1
ATOM 739 O O . GLU A 1 98 ? -14.711 0.290 39.099 1.00 87.06 98 GLU A O 1
ATOM 744 N N . CYS A 1 99 ? -12.683 -0.013 40.023 1.00 84.75 99 CYS A N 1
ATOM 745 C CA . CYS A 1 99 ? -12.727 1.178 40.865 1.00 84.75 99 CYS A CA 1
ATOM 746 C C . CYS A 1 99 ? -12.876 2.460 40.027 1.00 84.75 99 CYS A C 1
ATOM 748 O O . CYS A 1 99 ? -13.683 3.326 40.361 1.00 84.75 99 CYS A O 1
ATOM 750 N N . LEU A 1 100 ? -12.157 2.576 38.910 1.00 86.00 100 LEU A N 1
ATOM 751 C CA . LEU A 1 100 ? -12.248 3.726 38.006 1.00 86.00 100 LEU A CA 1
ATOM 752 C C . LEU A 1 100 ? -13.611 3.804 37.301 1.00 86.00 100 LEU A C 1
ATOM 754 O O . LEU A 1 100 ? -14.225 4.876 37.257 1.00 86.00 100 LEU A O 1
ATOM 758 N N . LEU A 1 101 ? -14.140 2.673 36.824 1.00 82.62 101 LEU A N 1
ATOM 759 C CA . LEU A 1 101 ? -15.483 2.597 36.236 1.00 82.62 101 LEU A CA 1
ATOM 760 C C . LEU A 1 101 ? -16.583 2.937 37.244 1.00 82.62 101 LEU A C 1
ATOM 762 O O . LEU A 1 101 ? -17.570 3.592 36.897 1.00 82.62 101 LEU A O 1
ATOM 766 N N . ASP A 1 102 ? -16.393 2.573 38.511 1.00 83.31 102 ASP A N 1
ATOM 767 C CA . ASP A 1 102 ? -17.270 2.964 39.611 1.00 83.31 102 ASP A CA 1
ATOM 768 C C . ASP A 1 102 ? -17.376 4.498 39.729 1.00 83.31 102 ASP A C 1
ATOM 770 O O . ASP A 1 102 ? -18.445 5.045 40.018 1.00 83.31 102 ASP A O 1
ATOM 774 N N . PHE A 1 103 ? -16.297 5.226 39.456 1.00 81.88 103 PHE A N 1
ATOM 775 C CA . PHE A 1 103 ? -16.301 6.690 39.412 1.00 81.88 103 PHE A CA 1
ATOM 776 C C . PHE A 1 103 ? -16.573 7.259 38.009 1.00 81.88 103 PHE A C 1
ATOM 778 O O . PHE A 1 103 ? -16.500 8.471 37.816 1.00 81.88 103 PHE A O 1
ATOM 785 N N . LYS A 1 104 ? -17.022 6.417 37.067 1.00 79.75 104 LYS A N 1
ATOM 786 C CA . LYS A 1 104 ? -17.386 6.759 35.682 1.00 79.75 104 LYS A CA 1
ATOM 787 C C . LYS A 1 104 ? -16.220 7.263 34.830 1.00 79.75 104 LYS A C 1
ATOM 789 O O . LYS A 1 104 ? -16.416 8.193 34.045 1.00 79.75 104 LYS A O 1
ATOM 794 N N . ALA A 1 105 ? -15.046 6.658 34.982 1.00 81.31 105 ALA A N 1
ATOM 795 C CA . ALA A 1 105 ? -13.959 6.848 34.030 1.00 81.31 105 ALA A CA 1
ATOM 796 C C . ALA A 1 105 ? -14.406 6.496 32.599 1.00 81.31 105 ALA A C 1
ATOM 798 O O . ALA A 1 105 ? -15.234 5.604 32.384 1.00 81.31 105 ALA A O 1
ATOM 799 N N . SER A 1 106 ? -13.877 7.228 31.627 1.00 75.81 106 SER A N 1
ATOM 800 C CA . SER A 1 106 ? -14.092 7.003 30.205 1.00 75.81 106 SER A CA 1
ATOM 801 C C . SER A 1 106 ? -13.354 5.750 29.745 1.00 75.81 106 SER A C 1
ATOM 803 O O . SER A 1 106 ? -12.162 5.593 29.985 1.00 75.81 106 SER A O 1
ATOM 805 N N . VAL A 1 107 ? -14.063 4.893 29.009 1.00 69.44 107 VAL A N 1
ATOM 806 C CA . VAL A 1 107 ? -13.484 3.760 28.265 1.00 69.44 107 VAL A CA 1
ATOM 807 C C . VAL A 1 107 ? -13.166 4.093 26.807 1.00 69.44 107 VAL A C 1
ATOM 809 O O . VAL A 1 107 ? -12.687 3.241 26.068 1.00 69.44 107 VAL A O 1
ATOM 812 N N . ARG A 1 108 ? -13.431 5.330 26.369 1.00 61.22 108 ARG A N 1
ATOM 813 C CA . ARG A 1 108 ? -13.069 5.785 25.021 1.00 61.22 108 ARG A CA 1
ATOM 814 C C . ARG A 1 108 ? -11.635 6.312 24.999 1.00 61.22 108 ARG A C 1
ATOM 816 O O . ARG A 1 108 ? -11.266 7.000 25.957 1.00 61.22 108 ARG A O 1
ATOM 823 N N . PRO A 1 109 ? -10.880 6.059 23.915 1.00 53.22 109 PRO A N 1
ATOM 824 C CA . PRO A 1 109 ? -9.515 6.541 23.784 1.00 53.22 109 PRO A CA 1
ATOM 825 C C . PRO A 1 109 ? -9.460 8.065 23.915 1.00 53.22 109 PRO A C 1
ATOM 827 O O . PRO A 1 109 ? -10.352 8.799 23.466 1.00 53.22 109 PRO A O 1
ATOM 830 N N . SER A 1 110 ? -8.408 8.549 24.573 1.00 46.69 110 SER A N 1
ATOM 831 C CA . SER A 1 110 ? -8.112 9.976 24.609 1.00 46.69 110 SER A CA 1
ATOM 832 C C . SER A 1 110 ? -7.760 10.452 23.190 1.00 46.69 110 SER A C 1
ATOM 834 O O . SER A 1 110 ? -7.196 9.705 22.397 1.00 46.69 110 SER A O 1
ATOM 836 N N . ARG A 1 111 ? -8.106 11.698 22.827 1.00 41.81 111 ARG A N 1
ATOM 837 C CA . ARG A 1 111 ? -7.876 12.276 21.477 1.00 41.81 111 ARG A CA 1
ATOM 838 C C . ARG A 1 111 ? -6.391 12.374 21.061 1.00 41.81 111 ARG A C 1
ATOM 840 O O . ARG A 1 111 ? -6.094 12.986 20.043 1.00 41.81 111 ARG A O 1
ATOM 847 N N . LEU A 1 112 ? -5.470 11.831 21.851 1.00 32.84 112 LEU A N 1
ATOM 848 C CA . LEU A 1 112 ? -4.024 11.913 21.687 1.00 32.84 112 LEU A CA 1
ATOM 849 C C . LEU A 1 112 ? -3.436 10.493 21.763 1.00 32.84 112 LEU A C 1
ATOM 851 O O . LEU A 1 112 ? -2.945 10.080 22.803 1.00 32.84 112 LEU A O 1
ATOM 855 N N . GLY A 1 113 ? -3.546 9.755 20.654 1.00 40.38 113 GLY A N 1
ATOM 856 C CA . GLY A 1 113 ? -2.659 8.648 20.261 1.00 40.38 113 GLY A CA 1
ATOM 857 C C . GLY A 1 113 ? -2.268 7.596 21.307 1.00 40.38 113 GLY A C 1
ATOM 858 O O . GLY A 1 113 ? -1.079 7.440 21.564 1.00 40.38 113 GLY A O 1
ATOM 859 N N . ASN A 1 114 ? -3.220 6.827 21.846 1.00 40.28 114 ASN A N 1
ATOM 860 C CA . ASN A 1 114 ? -2.923 5.613 22.622 1.00 40.28 114 ASN A CA 1
ATOM 861 C C . ASN A 1 114 ? -3.796 4.431 22.158 1.00 40.28 114 ASN A C 1
ATOM 863 O O . ASN A 1 114 ? -4.920 4.669 21.701 1.00 40.28 114 ASN A O 1
ATOM 867 N N . PRO A 1 115 ? -3.307 3.177 22.279 1.00 52.09 115 PRO A N 1
ATOM 868 C CA . PRO A 1 115 ? -4.013 1.995 21.801 1.00 52.09 115 PRO A CA 1
ATOM 869 C C . PRO A 1 115 ? -5.348 1.836 22.531 1.00 52.09 115 PRO A C 1
ATOM 871 O O . PRO A 1 115 ? -5.475 2.141 23.719 1.00 52.09 115 PRO A O 1
ATOM 874 N N . ALA A 1 116 ? -6.360 1.344 21.817 1.00 67.62 116 ALA A N 1
ATOM 875 C CA . ALA A 1 116 ? -7.664 1.049 22.399 1.00 67.62 116 ALA A CA 1
ATOM 876 C C . ALA A 1 116 ? -7.504 0.164 23.652 1.00 67.62 116 ALA A C 1
ATOM 878 O O . ALA A 1 116 ? -6.776 -0.824 23.611 1.00 67.62 116 ALA A O 1
ATOM 879 N N . LEU A 1 117 ? -8.198 0.478 24.757 1.00 72.38 117 LEU A N 1
ATOM 880 C CA . LEU A 1 117 ? -8.100 -0.254 26.038 1.00 72.38 117 LEU A CA 1
ATOM 881 C C . LEU A 1 117 ? -8.235 -1.782 25.878 1.00 72.38 117 LEU A C 1
ATOM 883 O O . LEU A 1 117 ? -7.604 -2.543 26.608 1.00 72.38 117 LEU A O 1
ATOM 887 N N . LEU A 1 118 ? -9.031 -2.237 24.905 1.00 70.56 118 LEU A N 1
ATOM 888 C CA . LEU A 1 118 ? -9.194 -3.657 24.580 1.00 70.56 118 LEU A CA 1
ATOM 889 C C . LEU A 1 118 ? -7.898 -4.306 24.058 1.00 70.56 118 LEU A C 1
ATOM 891 O O . LEU A 1 118 ? -7.632 -5.460 24.378 1.00 70.56 118 LEU A O 1
ATOM 895 N N . ARG A 1 119 ? -7.050 -3.570 23.330 1.00 67.25 119 ARG A N 1
ATOM 896 C CA . ARG A 1 119 ? -5.739 -4.049 22.852 1.00 67.25 119 ARG A CA 1
ATOM 897 C C . ARG A 1 119 ? -4.758 -4.217 23.998 1.00 67.25 119 ARG A C 1
ATOM 899 O O . ARG A 1 119 ? -4.164 -5.279 24.143 1.00 67.25 119 ARG A O 1
ATOM 906 N N . SER A 1 120 ? -4.655 -3.210 24.868 1.00 75.69 120 SER A N 1
ATOM 907 C CA . SER A 1 120 ? -3.807 -3.307 26.061 1.00 75.69 120 SER A CA 1
ATOM 908 C C . SER A 1 120 ? -4.225 -4.472 26.959 1.00 75.69 120 SER A C 1
ATOM 910 O O . SER A 1 120 ? -3.373 -5.090 27.587 1.00 75.69 120 SER A O 1
ATOM 912 N N . ALA A 1 121 ? -5.518 -4.816 26.993 1.00 77.56 121 ALA A N 1
ATOM 913 C CA . ALA A 1 121 ? -5.992 -6.003 27.696 1.00 77.56 121 ALA A CA 1
ATOM 914 C C . ALA A 1 121 ? -5.573 -7.319 27.002 1.00 77.56 121 ALA A C 1
ATOM 916 O O . ALA A 1 121 ? -5.189 -8.271 27.682 1.00 77.56 121 ALA A O 1
ATOM 917 N N . LEU A 1 122 ? -5.589 -7.381 25.663 1.00 73.50 122 LEU A N 1
ATOM 918 C CA . LEU A 1 122 ? -5.149 -8.554 24.890 1.00 73.50 122 LEU A CA 1
ATOM 919 C C . LEU A 1 122 ? -3.655 -8.872 25.068 1.00 73.50 122 LEU A C 1
ATOM 921 O O . LEU A 1 122 ? -3.283 -10.046 25.050 1.00 73.50 122 LEU A O 1
ATOM 925 N N . GLU A 1 123 ? -2.809 -7.871 25.309 1.00 76.62 123 GLU A N 1
ATOM 926 C CA . GLU A 1 123 ? -1.359 -8.043 25.516 1.00 76.62 123 GLU A CA 1
ATOM 927 C C . GLU A 1 123 ? -0.984 -8.623 26.895 1.00 76.62 123 GLU A C 1
ATOM 929 O O . GLU A 1 123 ? 0.157 -9.038 27.122 1.00 76.62 123 GLU A O 1
ATOM 934 N N . ILE A 1 124 ? -1.936 -8.705 27.830 1.00 80.94 124 ILE A N 1
ATOM 935 C CA . ILE A 1 124 ? -1.695 -9.204 29.189 1.00 80.94 124 ILE A CA 1
ATOM 936 C C . ILE A 1 124 ? -1.281 -10.684 29.157 1.00 80.94 124 ILE A C 1
ATOM 938 O O . ILE A 1 124 ? -1.898 -11.516 28.496 1.00 80.94 124 ILE A O 1
ATOM 942 N N . LYS A 1 125 ? -0.247 -11.059 29.916 1.00 77.44 125 LYS A N 1
ATOM 943 C CA . LYS A 1 125 ? 0.207 -12.463 29.989 1.00 77.44 125 LYS A CA 1
ATOM 944 C C . LYS A 1 125 ? -0.700 -13.350 30.846 1.00 77.44 125 LYS A C 1
ATOM 946 O O . LYS A 1 125 ? -0.863 -14.528 30.543 1.00 77.44 125 LYS A O 1
ATOM 951 N N . ASP A 1 126 ? -1.281 -12.800 31.911 1.00 81.00 126 ASP A N 1
ATOM 952 C CA . ASP A 1 126 ? -2.232 -13.514 32.766 1.00 81.00 126 ASP A CA 1
ATOM 953 C C . ASP A 1 126 ? -3.580 -13.686 32.050 1.00 81.00 126 ASP A C 1
ATOM 955 O O . ASP A 1 126 ? -4.323 -12.727 31.835 1.00 81.00 126 ASP A O 1
ATOM 959 N N . ALA A 1 127 ? -3.904 -14.933 31.700 1.00 73.44 127 ALA A N 1
ATOM 960 C CA . ALA A 1 127 ? -5.132 -15.289 30.999 1.00 73.44 127 ALA A CA 1
ATOM 961 C C . ALA A 1 127 ? -6.403 -14.925 31.784 1.00 73.44 127 ALA A C 1
ATOM 963 O O . ALA A 1 127 ? -7.412 -14.580 31.172 1.00 73.44 127 ALA A O 1
ATOM 964 N N . LYS A 1 128 ? -6.369 -14.976 33.122 1.00 77.12 128 LYS A N 1
ATOM 965 C CA . LYS A 1 128 ? -7.534 -14.644 33.947 1.00 77.12 128 LYS A CA 1
ATOM 966 C C . LYS A 1 128 ? -7.761 -13.136 33.981 1.00 77.12 128 LYS A C 1
ATOM 968 O O . LYS A 1 128 ? -8.857 -12.683 33.667 1.00 77.12 128 LYS A O 1
ATOM 973 N N . ALA A 1 129 ? -6.716 -12.369 34.292 1.00 77.94 129 ALA A N 1
ATOM 974 C CA . ALA A 1 129 ? -6.790 -10.909 34.308 1.00 77.94 129 ALA A CA 1
ATOM 975 C C . ALA A 1 129 ? -7.157 -10.335 32.930 1.00 77.94 129 ALA A C 1
ATOM 977 O O . ALA A 1 129 ? -7.955 -9.403 32.851 1.00 77.94 129 ALA A O 1
ATOM 978 N N . LYS A 1 130 ? -6.630 -10.929 31.849 1.00 80.62 130 LYS A N 1
ATOM 979 C CA . LYS A 1 130 ? -6.996 -10.610 30.462 1.00 80.62 130 LYS A CA 1
ATOM 980 C C . LYS A 1 130 ? -8.501 -10.722 30.230 1.00 80.62 130 LYS A C 1
ATOM 982 O O . LYS A 1 130 ? -9.124 -9.755 29.806 1.00 80.62 130 LYS A O 1
ATOM 987 N N . LEU A 1 131 ? -9.079 -11.889 30.510 1.00 74.50 131 LEU A N 1
ATOM 988 C CA . LEU A 1 131 ? -10.503 -12.149 30.282 1.00 74.50 131 LEU A CA 1
ATOM 989 C C . LEU A 1 131 ? -11.395 -11.245 31.139 1.00 74.50 131 LEU A C 1
ATOM 991 O O . LEU A 1 131 ? -12.327 -10.635 30.617 1.00 74.50 131 LEU A O 1
ATOM 995 N N . ASP A 1 132 ? -11.075 -11.113 32.429 1.00 78.31 132 ASP A N 1
ATOM 996 C CA . ASP A 1 132 ? -11.850 -10.291 33.361 1.00 78.31 132 ASP A CA 1
ATOM 997 C C . ASP A 1 132 ? -11.833 -8.803 32.945 1.00 78.31 132 ASP A C 1
ATOM 999 O O . ASP A 1 132 ? -12.862 -8.127 33.011 1.00 78.31 132 ASP A O 1
ATOM 1003 N N . LEU A 1 133 ? -10.698 -8.288 32.449 1.00 80.31 133 LEU A N 1
ATOM 1004 C CA . LEU A 1 133 ? -10.599 -6.921 31.923 1.00 80.31 133 LEU A CA 1
ATOM 1005 C C . LEU A 1 133 ? -11.354 -6.733 30.605 1.00 80.31 133 LEU A C 1
ATOM 1007 O O . LEU A 1 133 ? -12.008 -5.706 30.435 1.00 80.31 133 LEU A O 1
ATOM 1011 N N . LEU A 1 134 ? -11.293 -7.697 29.684 1.00 73.12 134 LEU A N 1
ATOM 1012 C CA . LEU A 1 134 ? -12.033 -7.623 28.422 1.00 73.12 134 LEU A CA 1
ATOM 1013 C C . LEU A 1 134 ? -13.547 -7.586 28.665 1.00 73.12 134 LEU A C 1
ATOM 1015 O O . LEU A 1 134 ? -14.228 -6.715 28.124 1.00 73.12 134 LEU A O 1
ATOM 1019 N N . GLU A 1 135 ? -14.070 -8.458 29.532 1.00 74.00 135 GLU A N 1
ATOM 1020 C CA . GLU A 1 135 ? -15.492 -8.468 29.913 1.00 74.00 135 GLU A CA 1
ATOM 1021 C C . GLU A 1 135 ? -15.909 -7.130 30.542 1.00 74.00 135 GLU A C 1
ATOM 1023 O O . GLU A 1 135 ? -16.940 -6.551 30.188 1.00 74.00 135 GLU A O 1
ATOM 1028 N N . LEU A 1 136 ? -15.078 -6.609 31.444 1.00 75.75 136 LEU A N 1
ATOM 1029 C CA . LEU A 1 136 ? -15.309 -5.348 32.134 1.00 75.75 136 LEU A CA 1
ATOM 1030 C C . LEU A 1 136 ? -15.323 -4.142 31.183 1.00 75.75 136 LEU A C 1
ATOM 1032 O O . LEU A 1 136 ? -16.206 -3.288 31.285 1.00 75.75 136 LEU A O 1
ATOM 1036 N N . LEU A 1 137 ? -14.374 -4.072 30.248 1.00 71.19 137 LEU A N 1
ATOM 1037 C CA . LEU A 1 137 ? -14.256 -2.987 29.273 1.00 71.19 137 LEU A CA 1
ATOM 1038 C C . LEU A 1 137 ? -15.399 -3.013 28.251 1.00 71.19 137 LEU A C 1
ATOM 1040 O O . LEU A 1 137 ? -16.017 -1.976 28.001 1.00 71.19 137 LEU A O 1
ATOM 1044 N N . ILE A 1 138 ? -15.730 -4.191 27.712 1.00 67.25 138 ILE A N 1
ATOM 1045 C CA . ILE A 1 138 ? -16.866 -4.367 26.794 1.00 67.25 138 ILE A CA 1
ATOM 1046 C C . ILE A 1 138 ? -18.176 -4.027 27.519 1.00 67.25 138 ILE A C 1
ATOM 1048 O O . ILE A 1 138 ? -18.985 -3.252 27.011 1.00 67.25 138 ILE A O 1
ATOM 1052 N N . GLY A 1 139 ? -1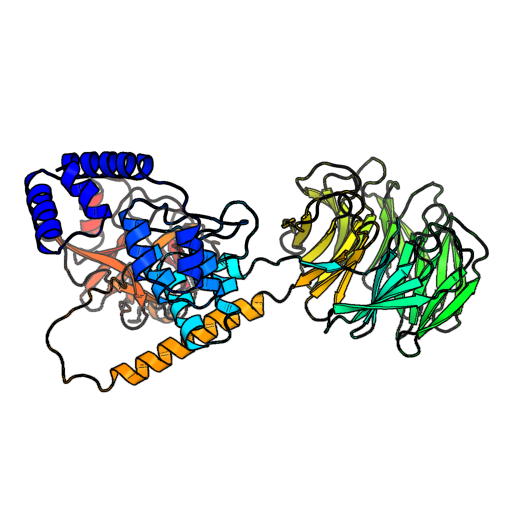8.364 -4.514 28.751 1.00 64.31 139 GLY A N 1
ATOM 1053 C CA . GLY A 1 139 ? -19.534 -4.200 29.578 1.00 64.31 139 GLY A CA 1
ATOM 1054 C C . GLY A 1 139 ? -19.663 -2.712 29.933 1.00 64.31 139 GLY A C 1
ATOM 1055 O O . GLY A 1 139 ? -20.772 -2.212 30.143 1.00 64.31 139 GLY A O 1
ATOM 1056 N N . ALA A 1 140 ? -18.546 -1.984 29.961 1.00 62.81 140 ALA A N 1
ATOM 1057 C CA . ALA A 1 140 ? -18.505 -0.535 30.134 1.00 62.81 140 ALA A CA 1
ATOM 1058 C C . ALA A 1 140 ? -18.744 0.257 28.831 1.00 62.81 140 ALA A C 1
ATOM 1060 O O . ALA A 1 140 ? -18.908 1.479 28.893 1.00 62.81 140 ALA A O 1
ATOM 1061 N N . GLY A 1 141 ? -18.827 -0.418 27.678 1.00 58.59 141 GLY A N 1
ATOM 1062 C CA . GLY A 1 141 ? -19.102 0.179 26.369 1.00 58.59 141 GLY A CA 1
ATOM 1063 C C . GLY A 1 141 ? -17.858 0.536 25.550 1.00 58.59 141 GLY A C 1
ATOM 1064 O O . GLY A 1 141 ? -17.917 1.487 24.767 1.00 58.59 141 GLY A O 1
ATOM 1065 N N . ALA A 1 142 ? -16.736 -0.165 25.746 1.00 62.31 142 ALA A N 1
ATOM 1066 C CA . ALA A 1 142 ? -15.599 -0.103 24.825 1.00 62.31 142 ALA A CA 1
ATOM 1067 C C . ALA A 1 142 ? -15.988 -0.698 23.457 1.00 62.31 142 ALA A C 1
ATOM 1069 O O . ALA A 1 142 ? -16.635 -1.745 23.408 1.00 62.31 142 ALA A O 1
ATOM 1070 N N . SER A 1 143 ? -15.618 -0.034 22.356 1.00 55.19 143 SER A N 1
ATOM 1071 C CA . SER A 1 143 ? -15.982 -0.485 21.007 1.00 55.19 143 SER A CA 1
ATOM 1072 C C . SER A 1 143 ? -15.066 -1.609 20.538 1.00 55.19 143 SER A C 1
ATOM 1074 O O . SER A 1 143 ? -13.847 -1.459 20.552 1.00 55.19 143 SER A O 1
ATOM 1076 N N . VAL A 1 144 ? -15.643 -2.720 20.075 1.00 52.41 144 VAL A N 1
ATOM 1077 C CA . VAL A 1 144 ? -14.884 -3.853 19.513 1.00 52.41 144 VAL A CA 1
ATOM 1078 C C . VAL A 1 144 ? -14.247 -3.489 18.166 1.00 52.41 144 VAL A C 1
ATOM 1080 O O . VAL A 1 144 ? -13.159 -3.966 17.864 1.00 52.41 144 VAL A O 1
ATOM 1083 N N . THR A 1 145 ? -14.844 -2.555 17.417 1.00 48.41 145 THR A N 1
ATOM 1084 C CA . THR A 1 145 ? -14.283 -2.014 16.161 1.00 48.41 145 THR A CA 1
ATOM 1085 C C . THR A 1 145 ? -12.902 -1.382 16.354 1.00 48.41 145 THR A C 1
ATOM 1087 O O . THR A 1 145 ? -12.102 -1.325 15.427 1.00 48.41 145 THR A O 1
ATOM 1090 N N . ASP A 1 146 ? -12.585 -0.930 17.572 1.00 46.06 146 ASP A N 1
ATOM 1091 C CA . ASP A 1 146 ? -11.282 -0.348 17.895 1.00 46.06 146 ASP A CA 1
ATOM 1092 C C . ASP A 1 146 ? -10.188 -1.426 18.048 1.00 46.06 146 ASP A C 1
ATOM 1094 O O . ASP A 1 146 ? -9.016 -1.087 18.191 1.00 46.06 146 ASP A O 1
ATOM 1098 N N . VAL A 1 147 ? -10.521 -2.723 18.021 1.00 46.88 147 VAL A N 1
ATOM 1099 C CA . VAL A 1 147 ? -9.555 -3.842 17.993 1.00 46.88 147 VAL A CA 1
ATOM 1100 C C . VAL A 1 147 ? -9.091 -4.141 16.559 1.00 46.88 147 VAL A C 1
ATOM 1102 O O . VAL A 1 147 ? -7.961 -4.581 16.366 1.00 46.88 147 VAL A O 1
ATOM 1105 N N . GLU A 1 148 ? -9.916 -3.818 15.560 1.00 43.12 148 GLU A N 1
ATOM 1106 C CA . GLU A 1 148 ? -9.669 -4.084 14.134 1.00 43.12 148 GLU A CA 1
ATOM 1107 C C . GLU A 1 148 ? -8.830 -3.003 13.435 1.00 43.12 148 GLU A C 1
ATOM 1109 O O . GLU A 1 148 ? -8.433 -3.183 12.289 1.00 43.12 148 GLU A O 1
ATOM 1114 N N . ALA A 1 149 ? -8.559 -1.865 14.085 1.00 48.06 149 ALA A N 1
ATOM 1115 C CA . ALA A 1 149 ? -7.824 -0.785 13.427 1.00 48.06 149 ALA A CA 1
ATOM 1116 C C . ALA A 1 149 ? -6.357 -1.185 13.165 1.00 48.06 149 ALA A C 1
ATOM 1118 O O . ALA A 1 149 ? -5.572 -1.343 14.106 1.00 48.06 149 ALA A O 1
ATOM 1119 N N . GLU A 1 150 ? -6.010 -1.320 11.890 1.00 58.44 150 GLU A N 1
ATOM 1120 C CA . GLU A 1 150 ? -4.650 -1.520 11.393 1.00 58.44 150 GLU A CA 1
ATOM 1121 C C . GLU A 1 150 ? -3.749 -0.397 11.946 1.00 58.44 150 GLU A C 1
ATOM 1123 O O . GLU A 1 150 ? -3.974 0.784 11.675 1.00 58.44 150 GLU A O 1
ATOM 1128 N N . GLU A 1 151 ? -2.753 -0.738 12.768 1.00 61.81 151 GLU A N 1
ATOM 1129 C CA . GLU A 1 151 ? -1.831 0.243 13.352 1.00 61.81 151 GLU A CA 1
ATOM 1130 C C . GLU A 1 151 ? -0.460 0.151 12.694 1.00 61.81 151 GLU A C 1
ATOM 1132 O O . GLU A 1 151 ? 0.198 -0.896 12.685 1.00 61.81 151 GLU A O 1
ATOM 1137 N N . ALA A 1 152 ? -0.017 1.285 12.163 1.00 60.38 152 ALA A N 1
ATOM 1138 C CA . ALA A 1 152 ? 1.304 1.411 11.591 1.00 60.38 152 ALA A CA 1
ATOM 1139 C C . ALA A 1 152 ? 2.323 1.689 12.707 1.00 60.38 152 ALA A C 1
ATOM 1141 O O . ALA A 1 152 ? 2.167 2.623 13.491 1.00 60.38 152 ALA A O 1
ATOM 1142 N N . HIS A 1 153 ? 3.385 0.894 12.758 1.00 75.69 153 HIS A N 1
ATOM 1143 C CA . HIS A 1 153 ? 4.460 1.002 13.735 1.00 75.69 153 HIS A CA 1
ATOM 1144 C C . HIS A 1 153 ? 5.783 1.280 13.027 1.00 75.69 153 HIS A C 1
ATOM 1146 O O . HIS A 1 153 ? 6.103 0.655 12.018 1.00 75.69 153 HIS A O 1
ATOM 1152 N N . ALA A 1 154 ? 6.575 2.210 13.551 1.00 76.50 154 ALA A N 1
ATOM 1153 C CA . ALA A 1 154 ? 7.860 2.576 12.971 1.00 76.50 154 ALA A CA 1
ATOM 1154 C C . ALA A 1 154 ? 9.015 1.903 13.733 1.00 76.50 154 ALA A C 1
ATOM 1156 O O . ALA A 1 154 ? 9.116 2.046 14.949 1.00 76.50 154 ALA A O 1
ATOM 1157 N N . THR A 1 155 ? 9.900 1.196 13.024 1.00 79.81 155 THR A N 1
ATOM 1158 C CA . THR A 1 155 ? 11.088 0.532 13.598 1.00 79.81 155 THR A CA 1
ATOM 1159 C C . THR A 1 155 ? 12.359 1.185 13.060 1.00 79.81 155 THR A C 1
ATOM 1161 O O . THR A 1 155 ? 12.507 1.317 11.846 1.00 79.81 155 THR A O 1
ATOM 1164 N N . GLU A 1 156 ? 13.278 1.619 13.926 1.00 83.12 156 GLU A N 1
ATOM 1165 C CA . GLU A 1 156 ? 14.512 2.299 13.502 1.00 83.12 156 GLU A CA 1
ATOM 1166 C C . GLU A 1 156 ? 15.441 1.393 12.684 1.00 83.12 156 GLU A C 1
ATOM 1168 O O . GLU A 1 156 ? 15.680 0.243 13.042 1.00 83.12 156 GLU A O 1
ATOM 1173 N N . CYS A 1 157 ? 15.993 1.934 11.592 1.00 79.19 157 CYS A N 1
ATOM 1174 C CA . CYS A 1 157 ? 16.905 1.204 10.702 1.00 79.19 157 CYS A CA 1
ATOM 1175 C C . CYS A 1 157 ? 18.396 1.463 10.978 1.00 79.19 157 CYS A C 1
ATOM 1177 O O . CYS A 1 157 ? 19.240 0.777 10.412 1.00 79.19 157 CYS A O 1
ATOM 1179 N N . GLY A 1 158 ? 18.734 2.458 11.809 1.00 75.25 158 GLY A N 1
ATOM 1180 C CA . GLY A 1 158 ? 20.117 2.747 12.220 1.00 75.25 158 GLY A CA 1
ATOM 1181 C C . GLY A 1 158 ? 21.029 3.356 11.145 1.00 75.25 158 GLY A C 1
ATOM 1182 O O . GLY A 1 158 ? 22.232 3.456 11.363 1.00 75.25 158 GLY A O 1
ATOM 1183 N N . VAL A 1 159 ? 20.483 3.773 9.996 1.00 76.12 159 VAL A N 1
ATOM 1184 C CA . VAL A 1 159 ? 21.252 4.401 8.908 1.00 76.12 159 VAL A CA 1
ATOM 1185 C C . VAL A 1 159 ? 20.802 5.842 8.706 1.00 76.12 159 VAL A C 1
ATOM 1187 O O . VAL A 1 159 ? 19.630 6.116 8.422 1.00 76.12 159 VAL A O 1
ATOM 1190 N N . GLU A 1 160 ? 21.745 6.769 8.827 1.00 80.25 160 GLU A N 1
ATOM 1191 C CA . GLU A 1 160 ? 21.530 8.199 8.608 1.00 80.25 160 GLU A CA 1
ATOM 1192 C C . GLU A 1 160 ? 21.653 8.580 7.124 1.00 80.25 160 GLU A C 1
ATOM 1194 O O . GLU A 1 160 ? 22.220 7.849 6.312 1.00 80.25 160 GLU A O 1
ATOM 1199 N N . GLY A 1 161 ? 21.092 9.733 6.753 1.00 84.06 161 GLY A N 1
ATOM 1200 C CA . GLY A 1 161 ? 21.168 10.280 5.397 1.00 84.06 161 GLY A CA 1
ATOM 1201 C C . GLY A 1 161 ? 19.808 10.536 4.747 1.00 84.06 161 GLY A C 1
ATOM 1202 O O . GLY A 1 161 ? 18.750 10.221 5.293 1.00 84.06 161 GLY A O 1
ATOM 1203 N N . HIS A 1 162 ? 19.849 11.123 3.550 1.00 88.94 162 HIS A N 1
ATOM 1204 C CA . HIS A 1 162 ? 18.669 11.517 2.780 1.00 88.94 162 HIS A CA 1
ATOM 1205 C C . HIS A 1 162 ? 18.543 10.705 1.492 1.00 88.94 162 HIS A C 1
ATOM 1207 O O . HIS A 1 162 ? 19.531 10.464 0.798 1.00 88.94 162 HIS A O 1
ATOM 1213 N N . ARG A 1 163 ? 17.301 10.374 1.127 1.00 91.94 163 ARG A N 1
ATOM 1214 C CA . ARG A 1 163 ? 16.917 9.604 -0.062 1.00 91.94 163 ARG A CA 1
ATOM 1215 C C . ARG A 1 163 ? 17.627 8.251 -0.100 1.00 91.94 163 ARG A C 1
ATOM 1217 O O . ARG A 1 163 ? 18.175 7.854 -1.119 1.00 91.94 163 ARG A O 1
ATOM 1224 N N . LYS A 1 164 ? 17.672 7.571 1.046 1.00 94.19 164 LYS A N 1
ATOM 1225 C CA . LYS A 1 164 ? 18.477 6.364 1.261 1.00 94.19 164 LYS A CA 1
ATOM 1226 C C . LYS A 1 164 ? 18.006 5.222 0.372 1.00 94.19 164 LYS A C 1
ATOM 1228 O O . LYS A 1 164 ? 18.760 4.784 -0.495 1.00 94.19 164 LYS A O 1
ATOM 1233 N N . TRP A 1 165 ? 16.751 4.808 0.539 1.00 95.81 165 TRP A N 1
ATOM 1234 C CA . TRP A 1 165 ? 16.186 3.678 -0.188 1.00 95.81 165 TRP A CA 1
ATOM 1235 C C . TRP A 1 165 ? 14.858 3.998 -0.847 1.00 95.81 165 TRP A C 1
ATOM 1237 O O . TRP A 1 165 ? 14.048 4.762 -0.324 1.00 95.81 165 TRP A O 1
ATOM 1247 N N . ILE A 1 166 ? 14.632 3.376 -1.997 1.00 94.62 166 ILE A N 1
ATOM 1248 C CA . ILE A 1 166 ? 13.431 3.531 -2.807 1.00 94.62 166 ILE A CA 1
ATOM 1249 C C . ILE A 1 166 ? 13.008 2.182 -3.375 1.00 94.62 166 ILE A C 1
ATOM 1251 O O . ILE A 1 166 ? 13.844 1.367 -3.752 1.00 94.62 166 ILE A O 1
ATOM 1255 N N . GLY A 1 167 ? 11.698 1.944 -3.435 1.00 94.88 167 GLY A N 1
ATOM 1256 C CA . GLY A 1 167 ? 11.180 0.629 -3.793 1.00 94.88 167 GLY A CA 1
ATOM 1257 C C . GLY A 1 167 ? 11.538 -0.440 -2.756 1.00 94.88 167 GLY A C 1
ATOM 1258 O O . GLY A 1 167 ? 12.434 -0.285 -1.925 1.00 94.88 167 GLY A O 1
ATOM 1259 N N . ILE A 1 168 ? 10.780 -1.523 -2.782 1.00 97.75 168 ILE A N 1
ATOM 1260 C CA . ILE A 1 168 ? 10.984 -2.677 -1.918 1.00 97.75 168 ILE A CA 1
ATOM 1261 C C . ILE A 1 168 ? 10.369 -3.888 -2.608 1.00 97.75 168 ILE A C 1
ATOM 1263 O O . ILE A 1 168 ? 9.304 -3.775 -3.211 1.00 97.75 168 ILE A O 1
ATOM 1267 N N . ALA A 1 169 ? 11.053 -5.021 -2.546 1.00 97.56 169 ALA A N 1
ATOM 1268 C CA . ALA A 1 169 ? 10.568 -6.282 -3.087 1.00 97.56 169 ALA A CA 1
ATOM 1269 C C . ALA A 1 169 ? 10.810 -7.401 -2.074 1.00 97.56 169 ALA A C 1
ATOM 1271 O O . ALA A 1 169 ? 11.810 -7.388 -1.353 1.00 97.56 169 ALA A O 1
ATOM 1272 N N . ALA A 1 170 ? 9.879 -8.350 -2.016 1.00 95.81 170 ALA A N 1
ATOM 1273 C CA . ALA A 1 170 ? 9.953 -9.509 -1.139 1.00 95.81 170 ALA A CA 1
ATOM 1274 C C . ALA A 1 170 ? 10.419 -10.743 -1.923 1.00 95.81 170 ALA A C 1
ATOM 1276 O O . ALA A 1 170 ? 9.921 -11.009 -3.015 1.00 95.81 170 ALA A O 1
ATOM 1277 N N . VAL A 1 171 ? 11.339 -11.510 -1.339 1.00 95.75 171 VAL A N 1
ATOM 1278 C CA . VAL A 1 171 ? 11.703 -12.861 -1.784 1.00 95.75 171 VAL A CA 1
ATOM 1279 C C . VAL A 1 171 ? 11.677 -13.765 -0.555 1.00 95.75 171 VAL A C 1
ATOM 1281 O O . VAL A 1 171 ? 12.520 -13.662 0.341 1.00 95.75 171 VAL A O 1
ATOM 1284 N N . GLY A 1 172 ? 10.658 -14.624 -0.476 1.00 91.00 172 GLY A N 1
ATOM 1285 C CA . GLY A 1 172 ? 10.367 -15.393 0.734 1.00 91.00 172 GLY A CA 1
ATOM 1286 C C . GLY A 1 172 ? 10.107 -14.475 1.935 1.00 91.00 172 GLY A C 1
ATOM 1287 O O . GLY A 1 172 ? 9.303 -13.551 1.855 1.00 91.00 172 GLY A O 1
ATOM 1288 N N . ASN A 1 173 ? 10.819 -14.711 3.041 1.00 91.12 173 ASN A N 1
ATOM 1289 C CA . ASN A 1 173 ? 10.695 -13.925 4.277 1.00 91.12 173 ASN A CA 1
ATOM 1290 C C . ASN A 1 173 ? 11.583 -12.671 4.318 1.00 91.12 173 ASN A C 1
ATOM 1292 O O . ASN A 1 173 ? 11.554 -11.948 5.313 1.00 91.12 173 ASN A O 1
ATOM 1296 N N . LYS A 1 174 ? 12.399 -12.421 3.289 1.00 95.19 174 LYS A N 1
ATOM 1297 C CA . LYS A 1 174 ? 13.295 -11.263 3.237 1.00 95.19 174 LYS A CA 1
ATOM 1298 C C . LYS A 1 174 ? 12.710 -10.199 2.314 1.00 95.19 174 LYS A C 1
ATOM 1300 O O . LYS A 1 174 ? 12.295 -10.501 1.196 1.00 95.19 174 LYS A O 1
ATOM 1305 N N . LEU A 1 175 ? 12.733 -8.949 2.756 1.00 97.62 175 LEU A N 1
ATOM 1306 C CA . LEU A 1 175 ? 12.457 -7.788 1.917 1.00 97.62 175 LEU A CA 1
ATOM 1307 C C . LEU A 1 175 ? 13.748 -7.028 1.645 1.00 97.62 175 LEU A C 1
ATOM 1309 O O . LEU A 1 175 ? 14.574 -6.876 2.542 1.00 97.62 175 LEU A O 1
ATOM 1313 N N . PHE A 1 176 ? 13.892 -6.514 0.430 1.00 98.12 176 PHE A N 1
ATOM 1314 C CA . PHE A 1 176 ? 15.071 -5.785 -0.023 1.00 98.12 176 PHE A CA 1
ATOM 1315 C C . PHE A 1 176 ? 14.654 -4.412 -0.543 1.00 98.12 176 PHE A C 1
ATOM 1317 O O . PHE A 1 176 ? 13.790 -4.322 -1.417 1.00 98.12 176 PHE A O 1
ATOM 1324 N N . CYS A 1 177 ? 15.268 -3.345 -0.034 1.00 98.00 177 CYS A N 1
ATOM 1325 C CA . CYS A 1 177 ? 15.002 -1.973 -0.468 1.00 98.00 177 CYS A CA 1
ATOM 1326 C C . CYS A 1 177 ? 16.137 -1.461 -1.360 1.00 98.00 177 CYS A C 1
ATOM 1328 O O . CYS A 1 177 ? 17.309 -1.514 -0.969 1.00 98.00 177 CYS A O 1
ATOM 1330 N N . ALA A 1 178 ? 15.803 -0.917 -2.534 1.00 97.31 178 ALA A N 1
ATOM 1331 C CA . ALA A 1 178 ? 16.813 -0.501 -3.503 1.00 97.31 178 ALA A CA 1
ATOM 1332 C C . ALA A 1 178 ? 17.588 0.736 -3.002 1.00 97.31 178 ALA A C 1
ATOM 1334 O O . ALA A 1 178 ? 16.962 1.706 -2.563 1.00 97.31 178 ALA A O 1
ATOM 1335 N N . PRO A 1 179 ? 18.930 0.747 -3.065 1.00 96.38 179 PRO A N 1
ATOM 1336 C CA . PRO A 1 179 ? 19.738 1.888 -2.633 1.00 96.38 179 PRO A CA 1
ATOM 1337 C C . PRO A 1 179 ? 19.645 3.067 -3.612 1.00 96.38 179 PRO A C 1
ATOM 1339 O O . PRO A 1 179 ? 20.250 3.055 -4.674 1.00 96.38 179 PRO A O 1
ATOM 1342 N N . CYS A 1 180 ? 18.938 4.133 -3.250 1.00 95.56 180 CYS A N 1
ATOM 1343 C CA . CYS A 1 180 ? 18.854 5.341 -4.075 1.00 95.56 180 CYS A CA 1
ATOM 1344 C C . CYS A 1 180 ? 20.130 6.189 -3.922 1.00 95.56 180 CYS A C 1
ATOM 1346 O O . CYS A 1 180 ? 20.943 6.260 -4.847 1.00 95.56 180 CYS A O 1
ATOM 1348 N N . ASN A 1 181 ? 20.350 6.747 -2.727 1.00 95.38 181 ASN A N 1
ATOM 1349 C CA . ASN A 1 181 ? 21.604 7.403 -2.332 1.00 95.38 181 ASN A CA 1
ATOM 1350 C C . ASN A 1 181 ? 22.424 6.589 -1.324 1.00 95.38 181 ASN A C 1
ATOM 1352 O O . ASN A 1 181 ? 23.575 6.931 -1.067 1.00 95.38 181 ASN A O 1
ATOM 1356 N N . ALA A 1 182 ? 21.850 5.544 -0.720 1.00 94.31 182 ALA A N 1
ATOM 1357 C CA . ALA A 1 182 ? 22.593 4.684 0.196 1.00 94.31 182 ALA A CA 1
ATOM 1358 C C . ALA A 1 182 ? 23.704 3.910 -0.542 1.00 94.31 182 ALA A C 1
ATOM 1360 O O . ALA A 1 182 ? 23.562 3.566 -1.719 1.00 94.31 182 ALA A O 1
ATOM 1361 N N . SER A 1 183 ? 24.803 3.590 0.147 1.00 92.62 183 SER A N 1
ATOM 1362 C CA . SER A 1 183 ? 25.865 2.713 -0.383 1.00 92.62 183 SER A CA 1
ATOM 1363 C C . SER A 1 183 ? 25.468 1.234 -0.390 1.00 92.62 183 SER A C 1
ATOM 1365 O O . SER A 1 183 ? 26.121 0.419 -1.037 1.00 92.62 183 SER A O 1
ATOM 1367 N N . SER A 1 184 ? 24.384 0.883 0.299 1.00 94.75 184 SER A N 1
ATOM 1368 C CA . SER A 1 184 ? 24.006 -0.497 0.569 1.00 94.75 184 SER A CA 1
ATOM 1369 C C . SER A 1 184 ? 22.505 -0.724 0.461 1.00 94.75 184 SER A C 1
ATOM 1371 O O . SER A 1 184 ? 21.700 0.173 0.701 1.00 94.75 184 SER A O 1
ATOM 1373 N N . VAL A 1 185 ? 22.124 -1.939 0.084 1.00 96.81 185 VAL A N 1
ATOM 1374 C CA . VAL A 1 185 ? 20.744 -2.437 0.066 1.00 96.81 185 VAL A CA 1
ATOM 1375 C C . VAL A 1 185 ? 20.303 -2.672 1.508 1.00 96.81 185 VAL A C 1
ATOM 1377 O O . VAL A 1 185 ? 21.040 -3.299 2.266 1.00 96.81 185 VAL A O 1
ATOM 1380 N N . LEU A 1 186 ? 19.113 -2.210 1.894 1.00 97.06 186 LEU A N 1
ATOM 1381 C CA . LEU A 1 186 ? 18.519 -2.566 3.187 1.00 97.06 186 LEU A CA 1
ATOM 1382 C C . LEU A 1 186 ? 17.781 -3.895 3.053 1.00 97.06 186 LEU A C 1
ATOM 1384 O O . LEU A 1 186 ? 16.947 -4.040 2.161 1.00 97.06 186 LEU A O 1
ATOM 1388 N N . VAL A 1 187 ? 18.057 -4.829 3.959 1.00 97.12 187 VAL A N 1
ATOM 1389 C CA . VAL A 1 187 ? 17.357 -6.108 4.074 1.00 97.12 187 VAL A CA 1
ATOM 1390 C C . VAL A 1 187 ? 16.568 -6.132 5.372 1.00 97.12 187 VAL A C 1
ATOM 1392 O O . VAL A 1 187 ? 17.110 -5.818 6.433 1.00 97.12 187 VAL A O 1
ATOM 1395 N N . ILE A 1 188 ? 15.299 -6.518 5.279 1.00 95.88 188 ILE A N 1
ATOM 1396 C CA . ILE A 1 188 ? 14.378 -6.648 6.408 1.00 95.88 188 ILE A CA 1
ATOM 1397 C C . ILE A 1 188 ? 13.902 -8.097 6.467 1.00 95.88 188 ILE A C 1
ATOM 1399 O O . ILE A 1 188 ? 13.407 -8.633 5.477 1.00 95.88 188 ILE A O 1
ATOM 1403 N N . ASP A 1 189 ? 14.027 -8.727 7.627 1.00 92.81 189 ASP A N 1
ATOM 1404 C CA . ASP A 1 189 ? 13.400 -10.017 7.899 1.00 92.81 189 ASP A CA 1
ATOM 1405 C C . ASP A 1 189 ? 11.940 -9.792 8.321 1.00 92.81 189 ASP A C 1
ATOM 1407 O O . ASP A 1 189 ? 11.670 -9.179 9.352 1.00 92.81 189 ASP A O 1
ATOM 1411 N N . ALA A 1 190 ? 10.982 -10.268 7.525 1.00 90.56 190 ALA A N 1
ATOM 1412 C CA . ALA A 1 190 ? 9.557 -10.004 7.733 1.00 90.56 190 ALA A CA 1
ATOM 1413 C C . ALA A 1 190 ? 8.979 -10.681 8.993 1.00 90.56 190 ALA A C 1
ATOM 1415 O O . ALA A 1 190 ? 7.904 -10.308 9.468 1.00 90.56 190 ALA A O 1
ATOM 1416 N N . HIS A 1 191 ? 9.663 -11.693 9.536 1.00 86.38 191 HIS A N 1
ATOM 1417 C CA . HIS A 1 191 ? 9.218 -12.402 10.733 1.00 86.38 191 HIS A CA 1
ATOM 1418 C C . HIS A 1 191 ? 9.656 -11.670 12.007 1.00 86.38 191 HIS A C 1
ATOM 1420 O O . HIS A 1 191 ? 8.855 -11.439 12.911 1.00 86.38 191 HIS A O 1
ATOM 1426 N N . THR A 1 192 ? 10.927 -11.276 12.056 1.00 87.25 192 THR A N 1
ATOM 1427 C CA . THR A 1 192 ? 11.577 -10.680 13.232 1.00 87.25 192 THR A CA 1
ATOM 1428 C C . THR A 1 192 ? 11.642 -9.154 13.195 1.00 87.25 192 THR A C 1
ATOM 1430 O O . THR A 1 192 ? 11.977 -8.540 14.205 1.00 87.25 192 THR A O 1
ATOM 1433 N N . ASN A 1 193 ? 11.344 -8.537 12.047 1.00 86.31 193 ASN A N 1
ATOM 1434 C CA . ASN A 1 193 ? 11.594 -7.126 11.730 1.00 86.31 193 ASN A CA 1
ATOM 1435 C C . ASN A 1 193 ? 13.078 -6.720 11.844 1.00 86.31 193 ASN A C 1
ATOM 1437 O O . ASN A 1 193 ? 13.392 -5.527 11.876 1.00 86.31 193 ASN A O 1
ATOM 1441 N N . ALA A 1 194 ? 13.998 -7.689 11.918 1.00 88.38 194 ALA A N 1
ATOM 1442 C CA . ALA A 1 194 ? 15.423 -7.415 12.002 1.00 88.38 194 ALA A CA 1
ATOM 1443 C C . ALA A 1 194 ? 15.923 -6.798 10.692 1.00 88.38 194 ALA A C 1
ATOM 1445 O O . ALA A 1 194 ? 15.541 -7.219 9.599 1.00 88.38 194 ALA A O 1
ATOM 1446 N N . MET A 1 195 ? 16.795 -5.802 10.818 1.00 93.94 195 MET A N 1
ATOM 1447 C CA . MET A 1 195 ? 17.332 -5.038 9.700 1.00 93.94 195 MET A CA 1
ATOM 1448 C C . MET A 1 195 ? 18.843 -5.188 9.618 1.00 93.94 195 MET A C 1
ATOM 1450 O O . MET A 1 195 ? 19.537 -5.189 10.634 1.00 93.94 195 MET A O 1
ATOM 1454 N N . ARG A 1 196 ? 19.353 -5.284 8.394 1.00 93.88 196 ARG A N 1
ATOM 1455 C CA . ARG A 1 196 ? 20.788 -5.261 8.087 1.00 93.88 196 ARG A CA 1
ATOM 1456 C C . ARG A 1 196 ? 21.010 -4.748 6.669 1.00 93.88 196 ARG A C 1
ATOM 1458 O O . ARG A 1 196 ? 20.055 -4.597 5.912 1.00 93.88 196 ARG A O 1
ATOM 1465 N N . THR A 1 197 ? 22.260 -4.524 6.287 1.00 95.50 197 THR A N 1
ATOM 1466 C CA . THR A 1 197 ? 22.605 -4.012 4.959 1.00 95.50 197 THR A CA 1
ATOM 1467 C C . THR A 1 197 ? 23.492 -4.971 4.166 1.00 95.50 197 THR A C 1
ATOM 1469 O O . THR A 1 197 ? 24.197 -5.802 4.740 1.00 95.50 197 THR A O 1
ATOM 1472 N N . ILE A 1 198 ? 23.438 -4.859 2.836 1.00 95.88 198 ILE A N 1
ATOM 1473 C CA . ILE A 1 198 ? 24.352 -5.514 1.888 1.00 95.88 198 ILE A CA 1
ATOM 1474 C C . ILE A 1 198 ? 25.010 -4.416 1.049 1.00 95.88 198 ILE A C 1
ATOM 1476 O O . ILE A 1 198 ? 24.314 -3.654 0.377 1.00 95.88 198 ILE A O 1
ATOM 1480 N N . GLU A 1 199 ? 26.337 -4.308 1.087 1.00 94.50 199 GLU A N 1
ATOM 1481 C CA . GLU A 1 199 ? 27.067 -3.312 0.293 1.00 94.50 199 GLU A CA 1
ATOM 1482 C C . GLU A 1 199 ? 26.924 -3.588 -1.207 1.00 94.50 199 GLU A C 1
ATOM 1484 O O . GLU A 1 199 ? 27.094 -4.722 -1.652 1.00 94.50 199 GLU A O 1
ATOM 1489 N N . CYS A 1 200 ? 26.619 -2.548 -1.993 1.00 89.69 200 CYS A N 1
ATOM 1490 C CA . CYS A 1 200 ? 26.432 -2.703 -3.440 1.00 89.69 200 CYS A CA 1
ATOM 1491 C C . CYS A 1 200 ? 27.671 -2.353 -4.276 1.00 89.69 200 CYS A C 1
ATOM 1493 O O . CYS A 1 200 ? 27.706 -2.662 -5.461 1.00 89.69 200 CYS A O 1
ATOM 1495 N N . GLY A 1 201 ? 28.674 -1.691 -3.684 1.00 86.25 201 GLY A N 1
ATOM 1496 C CA . GLY A 1 201 ? 29.930 -1.345 -4.365 1.00 86.25 201 GLY A CA 1
ATOM 1497 C C . GLY A 1 201 ? 29.821 -0.262 -5.447 1.00 86.25 201 GLY A C 1
ATOM 1498 O O . GLY A 1 201 ? 30.792 -0.020 -6.155 1.00 86.25 201 GLY A O 1
ATOM 1499 N N . VAL A 1 202 ? 28.668 0.404 -5.574 1.00 87.50 202 VAL A N 1
ATOM 1500 C CA . VAL A 1 202 ? 28.446 1.486 -6.547 1.00 87.50 202 VAL A CA 1
ATOM 1501 C C . VAL A 1 202 ? 28.196 2.800 -5.817 1.00 87.50 202 VAL A C 1
ATOM 1503 O O . VAL A 1 202 ? 27.256 2.928 -5.025 1.00 87.50 202 VAL A O 1
ATOM 1506 N N . GLU A 1 203 ? 29.014 3.801 -6.115 1.00 88.75 203 GLU A N 1
ATOM 1507 C CA . GLU A 1 203 ? 28.877 5.158 -5.590 1.00 88.75 203 GLU A CA 1
ATOM 1508 C C . GLU A 1 203 ? 27.974 6.025 -6.479 1.00 88.75 203 GLU A C 1
ATOM 1510 O O . GLU A 1 203 ? 27.741 5.725 -7.649 1.00 88.75 203 GLU A O 1
ATOM 1515 N N . GLY A 1 204 ? 27.439 7.111 -5.919 1.00 90.38 204 GLY A N 1
ATOM 1516 C CA . GLY A 1 204 ? 26.602 8.067 -6.646 1.00 90.38 204 GLY A CA 1
ATOM 1517 C C . GLY A 1 204 ? 25.271 8.364 -5.960 1.00 90.38 204 GLY A C 1
ATOM 1518 O O . GLY A 1 204 ? 25.009 7.922 -4.842 1.00 90.38 204 GLY A O 1
ATOM 1519 N N . THR A 1 205 ? 24.428 9.136 -6.647 1.00 94.00 205 THR A N 1
ATOM 1520 C CA . THR A 1 205 ? 23.122 9.592 -6.142 1.00 94.00 205 THR A CA 1
ATOM 1521 C C . THR A 1 205 ? 22.016 9.306 -7.148 1.00 94.00 205 THR A C 1
ATOM 1523 O O . THR A 1 205 ? 22.262 9.334 -8.354 1.00 94.00 205 THR A O 1
ATOM 1526 N N . ASP A 1 206 ? 20.809 9.039 -6.648 1.00 93.75 206 ASP A N 1
ATOM 1527 C CA . ASP A 1 206 ? 19.640 8.603 -7.413 1.00 93.75 206 ASP A CA 1
ATOM 1528 C C . ASP A 1 206 ? 19.988 7.419 -8.342 1.00 93.75 206 ASP A C 1
ATOM 1530 O O . ASP A 1 206 ? 19.635 7.392 -9.520 1.00 93.75 206 ASP A O 1
ATOM 1534 N N . LYS A 1 207 ? 20.753 6.446 -7.825 1.00 95.31 207 LYS A N 1
ATOM 1535 C CA . LYS A 1 207 ? 21.334 5.355 -8.627 1.00 95.31 207 LYS A CA 1
ATOM 1536 C C . LYS A 1 207 ? 20.258 4.461 -9.231 1.00 95.31 207 LYS A C 1
ATOM 1538 O O . LYS A 1 207 ? 20.225 4.266 -10.448 1.00 95.31 207 LYS A O 1
ATOM 1543 N N . TRP A 1 208 ? 19.368 3.965 -8.378 1.00 96.31 208 TRP A N 1
ATOM 1544 C CA . TRP A 1 208 ? 18.262 3.089 -8.745 1.00 96.31 208 TRP A CA 1
ATOM 1545 C C . TRP A 1 208 ? 16.960 3.580 -8.120 1.00 96.31 208 TRP A C 1
ATOM 1547 O O . TRP A 1 208 ? 16.979 4.125 -7.017 1.00 96.31 208 TRP A O 1
ATOM 1557 N N . MET A 1 209 ? 15.839 3.394 -8.826 1.00 95.38 209 MET A N 1
ATOM 1558 C CA . MET A 1 209 ? 14.543 3.995 -8.453 1.00 95.38 209 MET A CA 1
ATOM 1559 C C . MET A 1 209 ? 13.438 2.991 -8.116 1.00 95.38 209 MET A C 1
ATOM 1561 O O . MET A 1 209 ? 12.388 3.375 -7.598 1.00 95.38 209 MET A O 1
ATOM 1565 N N . SER A 1 210 ? 13.655 1.706 -8.381 1.00 96.62 210 SER A N 1
ATOM 1566 C CA . SER A 1 210 ? 12.706 0.637 -8.078 1.00 96.62 210 SER A CA 1
ATOM 1567 C C . SER A 1 210 ? 13.413 -0.718 -8.088 1.00 96.62 210 SER A C 1
ATOM 1569 O O . SER A 1 210 ? 14.554 -0.809 -8.543 1.00 96.62 210 SER A O 1
ATOM 1571 N N . ILE A 1 211 ? 12.745 -1.755 -7.585 1.00 98.12 211 ILE A N 1
ATOM 1572 C CA . ILE A 1 211 ? 13.256 -3.123 -7.474 1.00 98.12 211 ILE A CA 1
ATOM 1573 C C . ILE A 1 211 ? 12.127 -4.119 -7.743 1.00 98.12 211 ILE A C 1
ATOM 1575 O O . ILE A 1 211 ? 11.004 -3.912 -7.286 1.00 98.12 211 ILE A O 1
ATOM 1579 N N . ALA A 1 212 ? 12.426 -5.188 -8.475 1.00 98.00 212 ALA A N 1
ATOM 1580 C CA . ALA A 1 212 ? 11.522 -6.313 -8.701 1.00 98.00 212 ALA A CA 1
ATOM 1581 C C . ALA A 1 212 ? 12.297 -7.632 -8.644 1.00 98.00 212 ALA A C 1
ATOM 1583 O O . ALA A 1 212 ? 13.507 -7.653 -8.867 1.00 98.00 212 ALA A O 1
ATOM 1584 N N . ALA A 1 213 ? 11.597 -8.722 -8.340 1.00 97.19 213 ALA A N 1
ATOM 1585 C CA . ALA A 1 213 ? 12.184 -10.050 -8.230 1.00 97.19 213 ALA A CA 1
ATOM 1586 C C . ALA A 1 213 ? 11.756 -10.962 -9.388 1.00 97.19 213 ALA A C 1
ATOM 1588 O O . ALA A 1 213 ? 10.604 -10.923 -9.821 1.00 97.19 213 ALA A O 1
ATOM 1589 N N . VAL A 1 214 ? 12.682 -11.806 -9.843 1.00 97.31 214 VAL A N 1
ATOM 1590 C CA . VAL A 1 214 ? 12.435 -12.957 -10.720 1.00 97.31 214 VAL A CA 1
ATOM 1591 C C . VAL A 1 214 ? 13.155 -14.154 -10.102 1.00 97.31 214 VAL A C 1
ATOM 1593 O O . VAL A 1 214 ? 14.384 -14.191 -10.037 1.00 97.31 214 VAL A O 1
ATOM 1596 N N . GLY A 1 215 ? 12.387 -15.126 -9.603 1.00 95.00 215 GLY A N 1
ATOM 1597 C CA . GLY A 1 215 ? 12.941 -16.230 -8.815 1.00 95.00 215 GLY A CA 1
ATOM 1598 C C . GLY A 1 215 ? 13.600 -15.732 -7.523 1.00 95.00 215 GLY A C 1
ATOM 1599 O O . GLY A 1 215 ? 12.997 -14.962 -6.777 1.00 95.00 215 GLY A O 1
ATOM 1600 N N . SER A 1 216 ? 14.837 -16.164 -7.262 1.00 95.25 216 SER A N 1
ATOM 1601 C CA . SER A 1 216 ? 15.641 -15.713 -6.116 1.00 95.25 216 SER A CA 1
ATOM 1602 C C . SER A 1 216 ? 16.348 -14.374 -6.350 1.00 95.25 216 SER A C 1
ATOM 1604 O O . SER A 1 216 ? 16.872 -13.789 -5.402 1.00 95.25 216 SER A O 1
ATOM 1606 N N . LYS A 1 217 ? 16.394 -13.878 -7.592 1.00 97.56 217 LYS A N 1
ATOM 1607 C CA . LYS A 1 217 ? 17.160 -12.684 -7.954 1.00 97.56 217 LYS A CA 1
ATOM 1608 C C . LYS A 1 217 ? 16.287 -11.442 -7.934 1.00 97.56 217 LYS A C 1
ATOM 1610 O O . LYS A 1 217 ? 15.159 -11.442 -8.425 1.00 97.56 217 LYS A O 1
ATOM 1615 N N . LEU A 1 218 ? 16.841 -10.362 -7.405 1.00 98.31 218 LEU A N 1
ATOM 1616 C CA . LEU A 1 218 ? 16.256 -9.032 -7.415 1.00 98.31 218 LEU A CA 1
ATOM 1617 C C . LEU A 1 218 ? 17.034 -8.126 -8.359 1.00 98.31 218 LEU A C 1
ATOM 1619 O O . LEU A 1 218 ? 18.261 -8.142 -8.360 1.00 98.31 218 LEU A O 1
ATOM 1623 N N . PHE A 1 219 ? 16.314 -7.301 -9.108 1.00 98.38 219 PHE A N 1
ATOM 1624 C CA . PHE A 1 219 ? 16.860 -6.388 -10.104 1.00 98.38 219 PHE A CA 1
ATOM 1625 C C . PHE A 1 219 ? 16.407 -4.966 -9.785 1.00 98.38 219 PHE A C 1
ATOM 1627 O O . PHE A 1 219 ? 15.206 -4.717 -9.651 1.00 98.38 219 PHE A O 1
ATOM 1634 N N . CYS A 1 220 ? 17.346 -4.024 -9.687 1.00 98.06 220 CYS A N 1
ATOM 1635 C CA . CYS A 1 220 ? 17.033 -2.617 -9.443 1.00 98.06 220 CYS A CA 1
ATOM 1636 C C . CYS A 1 220 ? 17.122 -1.799 -10.734 1.00 98.06 220 CYS A C 1
ATOM 1638 O O . CYS A 1 220 ? 18.161 -1.785 -11.399 1.00 98.06 220 CYS A O 1
ATOM 1640 N N . ALA A 1 221 ? 16.056 -1.065 -11.057 1.00 96.56 221 ALA A N 1
ATOM 1641 C CA . ALA A 1 221 ? 15.994 -0.230 -12.254 1.00 96.56 221 ALA A CA 1
ATOM 1642 C C . ALA A 1 221 ? 17.005 0.925 -12.191 1.00 96.56 221 ALA A C 1
ATOM 1644 O O . ALA A 1 221 ? 16.923 1.735 -11.258 1.00 96.56 221 ALA A O 1
ATOM 1645 N N . PRO A 1 222 ? 17.930 1.038 -13.163 1.00 95.50 222 PRO A N 1
ATOM 1646 C CA . PRO A 1 222 ? 18.913 2.108 -13.199 1.00 95.50 222 PRO A CA 1
ATOM 1647 C C . PRO A 1 222 ? 18.255 3.431 -13.578 1.00 95.50 222 PRO A C 1
ATOM 1649 O O . PRO A 1 222 ? 17.603 3.548 -14.617 1.00 95.50 222 PRO A O 1
ATOM 1652 N N . TYR A 1 223 ? 18.471 4.438 -12.737 1.00 94.69 223 TYR A N 1
ATOM 1653 C CA . TYR A 1 223 ? 18.182 5.824 -13.068 1.00 94.69 223 TYR A CA 1
ATOM 1654 C C . TYR A 1 223 ? 19.492 6.532 -13.374 1.00 94.69 223 TYR A C 1
ATOM 1656 O O . TYR A 1 223 ? 19.877 6.534 -14.533 1.00 94.69 223 TYR A O 1
ATOM 1664 N N . ASN A 1 224 ? 20.235 7.046 -12.389 1.00 93.94 224 ASN A N 1
ATOM 1665 C CA . ASN A 1 224 ? 21.554 7.646 -12.636 1.00 93.94 224 ASN A CA 1
ATOM 1666 C C . ASN A 1 224 ? 22.715 6.639 -12.612 1.00 93.94 224 ASN A C 1
ATOM 1668 O O . ASN A 1 224 ? 23.845 7.016 -12.909 1.00 93.94 224 ASN A O 1
ATOM 1672 N N . SER A 1 225 ? 22.475 5.372 -12.268 1.00 94.06 225 SER A N 1
ATOM 1673 C CA . SER A 1 225 ? 23.480 4.319 -12.452 1.00 94.06 225 SER A CA 1
ATOM 1674 C C . SER A 1 225 ? 23.667 3.990 -13.939 1.00 94.06 225 SER A C 1
ATOM 1676 O O . SER A 1 225 ? 22.715 4.060 -14.713 1.00 94.06 225 SER A O 1
ATOM 1678 N N . LEU A 1 226 ? 24.882 3.597 -14.335 1.00 93.38 226 LEU A N 1
ATOM 1679 C CA . LEU A 1 226 ? 25.165 3.042 -15.671 1.00 93.38 226 LEU A CA 1
ATOM 1680 C C . LEU A 1 226 ? 24.795 1.561 -15.793 1.00 93.38 226 LEU A C 1
ATOM 1682 O O . LEU A 1 226 ? 24.877 0.995 -16.883 1.00 93.38 226 LEU A O 1
ATOM 1686 N N . SER A 1 227 ? 24.391 0.940 -14.688 1.00 94.81 227 SER A N 1
ATOM 1687 C CA . SER A 1 227 ? 24.142 -0.489 -14.611 1.00 94.81 227 SER A CA 1
ATOM 1688 C C . SER A 1 227 ? 22.932 -0.825 -13.746 1.00 94.81 227 SER A C 1
ATOM 1690 O O . SER A 1 227 ? 22.641 -0.156 -12.749 1.00 94.81 227 SER A O 1
ATOM 1692 N N . VAL A 1 228 ? 22.226 -1.888 -14.126 1.00 96.94 228 VAL A N 1
ATOM 1693 C CA . VAL A 1 228 ? 21.202 -2.556 -13.314 1.00 96.94 228 VAL A CA 1
ATOM 1694 C C . VAL A 1 228 ? 21.906 -3.244 -12.146 1.00 96.94 228 VAL A C 1
ATOM 1696 O O . VAL A 1 228 ? 22.875 -3.967 -12.369 1.00 96.94 228 VAL A O 1
ATOM 1699 N N . LEU A 1 229 ? 21.425 -3.052 -10.916 1.00 97.56 229 LEU A N 1
ATOM 1700 C CA . LEU A 1 229 ? 21.906 -3.821 -9.763 1.00 97.56 229 LEU A CA 1
ATOM 1701 C C . LEU A 1 229 ? 21.173 -5.157 -9.703 1.00 97.56 229 LEU A C 1
ATOM 1703 O O . LEU A 1 229 ? 19.945 -5.164 -9.773 1.00 97.56 229 LEU A O 1
ATOM 1707 N N . VAL A 1 230 ? 21.903 -6.252 -9.518 1.00 98.00 230 VAL A N 1
ATOM 1708 C CA . VAL A 1 230 ? 21.334 -7.586 -9.313 1.00 98.00 230 VAL A CA 1
ATOM 1709 C C . VAL A 1 230 ? 21.789 -8.123 -7.964 1.00 98.00 230 VAL A C 1
ATOM 1711 O O . VAL A 1 230 ? 22.975 -8.067 -7.638 1.00 98.00 230 VAL A O 1
ATOM 1714 N N . ILE A 1 231 ? 20.840 -8.621 -7.177 1.00 97.94 231 ILE A N 1
ATOM 1715 C CA . ILE A 1 231 ? 21.072 -9.189 -5.848 1.00 97.94 231 ILE A CA 1
ATOM 1716 C C . ILE A 1 231 ? 20.455 -10.579 -5.824 1.00 97.94 231 ILE A C 1
ATOM 1718 O O . ILE A 1 231 ? 19.272 -10.734 -6.116 1.00 97.94 231 ILE A O 1
ATOM 1722 N N . ASP A 1 232 ? 21.225 -11.586 -5.445 1.00 96.94 232 ASP A N 1
ATOM 1723 C CA . ASP A 1 232 ? 20.692 -12.923 -5.203 1.00 96.94 232 ASP A CA 1
ATOM 1724 C C . ASP A 1 232 ? 20.216 -13.033 -3.742 1.00 96.94 232 ASP A C 1
ATOM 1726 O O . ASP A 1 232 ? 20.986 -12.809 -2.812 1.00 96.94 232 ASP A O 1
ATOM 1730 N N . ALA A 1 233 ? 18.937 -13.333 -3.505 1.00 95.75 233 ALA A N 1
ATOM 1731 C CA . ALA A 1 233 ? 18.358 -13.328 -2.157 1.00 95.75 233 ALA A CA 1
ATOM 1732 C C . ALA A 1 233 ? 18.839 -14.486 -1.258 1.00 95.75 233 ALA A C 1
ATOM 1734 O O . ALA A 1 233 ? 18.730 -14.400 -0.023 1.00 95.75 233 ALA A O 1
ATOM 1735 N N . GLU A 1 234 ? 19.337 -15.570 -1.862 1.00 94.06 234 GLU A N 1
ATOM 1736 C CA . GLU A 1 234 ? 19.805 -16.769 -1.164 1.00 94.06 234 GLU A CA 1
ATOM 1737 C C . GLU A 1 234 ? 21.264 -16.615 -0.736 1.00 94.06 234 GLU A C 1
ATOM 1739 O O . GLU A 1 234 ? 21.592 -16.809 0.435 1.00 94.06 234 GLU A O 1
ATOM 1744 N N . THR A 1 235 ? 22.122 -16.231 -1.680 1.00 94.94 235 THR A N 1
ATOM 1745 C CA . THR A 1 235 ? 23.572 -16.094 -1.487 1.00 94.94 235 THR A CA 1
ATOM 1746 C C . THR A 1 235 ? 23.994 -14.697 -1.051 1.00 94.94 235 THR A C 1
ATOM 1748 O O . THR A 1 235 ? 25.094 -14.530 -0.530 1.00 94.94 235 THR A O 1
ATOM 1751 N N . GLU A 1 236 ? 23.134 -13.696 -1.258 1.00 92.56 236 GLU A N 1
ATOM 1752 C CA . GLU A 1 236 ? 23.403 -12.275 -1.004 1.00 92.56 236 GLU A CA 1
ATOM 1753 C C . GLU A 1 236 ? 24.540 -11.712 -1.865 1.00 92.56 236 GLU A C 1
ATOM 1755 O O . GLU A 1 236 ? 25.076 -10.638 -1.587 1.00 92.56 236 GLU A O 1
ATOM 1760 N N . ALA A 1 237 ? 24.882 -12.426 -2.943 1.00 95.31 237 ALA A N 1
ATOM 1761 C CA . ALA A 1 237 ? 25.817 -11.964 -3.947 1.00 95.31 237 ALA A CA 1
ATOM 1762 C C . ALA A 1 237 ? 25.235 -10.761 -4.695 1.00 95.31 237 ALA A C 1
ATOM 1764 O O . ALA A 1 237 ? 24.054 -10.736 -5.056 1.00 95.31 237 ALA A O 1
ATOM 1765 N N . VAL A 1 238 ? 26.092 -9.773 -4.942 1.00 96.88 238 VAL A N 1
ATOM 1766 C CA . VAL A 1 238 ? 25.755 -8.559 -5.678 1.00 96.88 238 VAL A CA 1
ATOM 1767 C C . VAL A 1 238 ? 26.562 -8.513 -6.964 1.00 96.88 238 VAL A C 1
ATOM 1769 O O . VAL A 1 238 ? 27.773 -8.728 -6.952 1.00 96.88 238 VAL A O 1
ATOM 1772 N N . GLN A 1 239 ? 25.891 -8.188 -8.063 1.00 96.00 239 GLN A N 1
ATOM 1773 C CA . GLN A 1 239 ? 26.513 -7.958 -9.361 1.00 96.00 239 GLN A CA 1
ATOM 1774 C C . GLN A 1 239 ? 25.783 -6.852 -10.126 1.00 96.00 239 GLN A C 1
ATOM 1776 O O . GLN A 1 239 ? 24.737 -6.359 -9.696 1.00 96.00 239 GLN A O 1
ATOM 1781 N N . THR A 1 240 ? 26.328 -6.457 -11.272 1.00 96.12 240 THR A N 1
ATOM 1782 C CA . THR A 1 240 ? 25.767 -5.387 -12.099 1.00 96.12 240 THR A CA 1
ATOM 1783 C C . THR A 1 240 ? 25.709 -5.777 -13.567 1.00 96.12 240 THR A C 1
ATOM 1785 O O . THR A 1 240 ? 26.654 -6.372 -14.078 1.00 96.12 240 THR A O 1
ATOM 1788 N N . ILE A 1 241 ? 24.640 -5.373 -14.257 1.00 96.00 241 ILE A N 1
ATOM 1789 C CA . ILE A 1 241 ? 24.500 -5.521 -15.712 1.00 96.00 241 ILE A CA 1
ATOM 1790 C C . ILE A 1 241 ? 24.581 -4.133 -16.346 1.00 96.00 241 ILE A C 1
ATOM 1792 O O . ILE A 1 241 ? 23.748 -3.270 -16.067 1.00 96.00 241 ILE A O 1
ATOM 1796 N N . GLU A 1 242 ? 25.584 -3.902 -17.187 1.00 93.81 242 GLU A N 1
ATOM 1797 C CA . GLU A 1 242 ? 25.804 -2.615 -17.852 1.00 93.81 242 GLU A CA 1
ATOM 1798 C C . GLU A 1 242 ? 24.667 -2.274 -18.826 1.00 93.81 242 GLU A C 1
ATOM 1800 O O . GLU A 1 242 ? 24.336 -3.058 -19.715 1.00 93.81 242 GLU A O 1
ATOM 1805 N N . CYS A 1 243 ? 24.098 -1.073 -18.693 1.00 86.94 243 CYS A N 1
ATOM 1806 C CA . CYS A 1 243 ? 23.169 -0.490 -19.663 1.00 86.94 243 CYS A CA 1
ATOM 1807 C C . CYS A 1 243 ? 23.747 0.744 -20.374 1.00 86.94 243 CYS A C 1
ATOM 1809 O O . CYS A 1 243 ? 23.195 1.180 -21.384 1.00 86.94 243 CYS A O 1
ATOM 1811 N N . GLY A 1 244 ? 24.856 1.306 -19.873 1.00 77.19 244 GLY A N 1
ATOM 1812 C CA . GLY A 1 244 ? 25.671 2.319 -20.555 1.00 77.19 244 GLY A CA 1
ATOM 1813 C C . GLY A 1 244 ? 25.051 3.715 -20.664 1.00 77.19 244 GLY A C 1
ATOM 1814 O O . GLY A 1 244 ? 25.649 4.599 -21.277 1.00 77.19 244 GLY A O 1
ATOM 1815 N N . ILE A 1 245 ? 23.861 3.938 -20.092 1.00 78.00 245 ILE A N 1
ATOM 1816 C CA . ILE A 1 245 ? 23.152 5.221 -20.165 1.00 78.00 245 ILE A CA 1
ATOM 1817 C C . ILE A 1 245 ? 22.467 5.548 -18.833 1.00 78.00 245 ILE A C 1
ATOM 1819 O O . ILE A 1 245 ? 21.803 4.693 -18.255 1.00 78.00 245 ILE A O 1
ATOM 1823 N N . GLN A 1 246 ? 22.607 6.801 -18.387 1.00 82.31 246 GLN A N 1
ATOM 1824 C CA . GLN A 1 246 ? 22.049 7.338 -17.138 1.00 82.31 246 GLN A CA 1
ATOM 1825 C C . GLN A 1 246 ? 20.799 8.206 -17.375 1.00 82.31 246 GLN A C 1
ATOM 1827 O O . GLN A 1 246 ? 20.532 8.667 -18.483 1.00 82.31 246 GLN A O 1
ATOM 1832 N N . GLY A 1 247 ? 20.071 8.476 -16.294 1.00 75.00 247 GLY A N 1
ATOM 1833 C CA . GLY A 1 247 ? 18.923 9.370 -16.175 1.00 75.00 247 GLY A CA 1
ATOM 1834 C C . GLY A 1 247 ? 17.626 8.854 -16.791 1.00 75.00 247 GLY A C 1
ATOM 1835 O O . GLY A 1 247 ? 16.740 9.663 -17.043 1.00 75.00 247 GLY A O 1
ATOM 1836 N N . LYS A 1 248 ? 17.507 7.556 -17.102 1.00 86.19 248 LYS A N 1
ATOM 1837 C CA . LYS A 1 248 ? 16.512 7.090 -18.084 1.00 86.19 248 LYS A CA 1
ATOM 1838 C C . LYS A 1 248 ? 15.290 6.363 -17.534 1.00 86.19 248 LYS A C 1
ATOM 1840 O O . LYS A 1 248 ? 14.194 6.659 -18.018 1.00 86.19 248 LYS A O 1
ATOM 1845 N N . TRP A 1 249 ? 15.432 5.451 -16.572 1.00 94.44 249 TRP A N 1
ATOM 1846 C CA . TRP A 1 249 ? 14.349 4.534 -16.183 1.00 94.44 249 TRP A CA 1
ATOM 1847 C C . TRP A 1 249 ? 13.980 4.624 -14.706 1.00 94.44 249 TRP A C 1
ATOM 1849 O O . TRP A 1 249 ? 14.796 5.017 -13.878 1.00 94.44 249 TRP A O 1
ATOM 1859 N N . HIS A 1 250 ? 12.731 4.283 -14.378 1.00 94.88 250 HIS A N 1
ATOM 1860 C CA . HIS A 1 250 ? 12.204 4.450 -13.023 1.00 94.88 250 HIS A CA 1
ATOM 1861 C C . HIS A 1 250 ? 11.625 3.164 -12.413 1.00 94.88 250 HIS A C 1
ATOM 1863 O O . HIS A 1 250 ? 12.303 2.499 -11.635 1.00 94.88 250 HIS A O 1
ATOM 1869 N N . GLY A 1 251 ? 10.355 2.843 -12.679 1.00 96.06 251 GLY A N 1
ATOM 1870 C CA . GLY A 1 251 ? 9.709 1.628 -12.175 1.00 96.06 251 GLY A CA 1
ATOM 1871 C C . GLY A 1 251 ? 10.187 0.384 -12.914 1.00 96.06 251 GLY A C 1
ATOM 1872 O O . GLY A 1 251 ? 10.631 0.495 -14.054 1.00 96.06 251 GLY A O 1
ATOM 1873 N N . ILE A 1 252 ? 10.057 -0.785 -12.286 1.00 98.06 252 ILE A N 1
ATOM 1874 C CA . ILE A 1 252 ? 10.356 -2.092 -12.883 1.00 98.06 252 ILE A CA 1
ATOM 1875 C C . ILE A 1 252 ? 9.266 -3.106 -12.537 1.00 98.06 252 ILE A C 1
ATOM 1877 O O . ILE A 1 252 ? 8.775 -3.122 -11.411 1.00 98.06 252 ILE A O 1
ATOM 1881 N N . ALA A 1 253 ? 8.886 -3.938 -13.504 1.00 98.06 253 ALA A N 1
ATOM 1882 C CA . ALA A 1 253 ? 7.976 -5.063 -13.304 1.00 98.06 253 ALA A CA 1
ATOM 1883 C C . ALA A 1 253 ? 8.424 -6.259 -14.143 1.00 98.06 253 ALA A C 1
ATOM 1885 O O . ALA A 1 253 ? 9.028 -6.089 -15.203 1.00 98.06 253 ALA A O 1
ATOM 1886 N N . ALA A 1 254 ? 8.121 -7.460 -13.658 1.00 97.31 254 ALA A N 1
ATOM 1887 C CA . ALA A 1 254 ? 8.456 -8.713 -14.319 1.00 97.31 254 ALA A CA 1
ATOM 1888 C C . ALA A 1 254 ? 7.234 -9.323 -15.018 1.00 97.31 254 ALA A C 1
ATOM 1890 O O . ALA A 1 254 ? 6.125 -9.286 -14.484 1.00 97.31 254 ALA A O 1
ATOM 1891 N N . VAL A 1 255 ? 7.462 -9.925 -16.185 1.00 97.12 255 VAL A N 1
ATOM 1892 C CA . VAL A 1 255 ? 6.526 -10.829 -16.866 1.00 97.12 255 VAL A CA 1
ATOM 1893 C C . VAL A 1 255 ? 7.328 -12.043 -17.328 1.00 97.12 255 VAL A C 1
ATOM 1895 O O . VAL A 1 255 ? 8.174 -11.944 -18.218 1.00 97.12 255 VAL A O 1
ATOM 1898 N N . GLY A 1 256 ? 7.096 -13.193 -16.692 1.00 95.00 256 GLY A N 1
ATOM 1899 C CA . GLY A 1 256 ? 7.935 -14.377 -16.887 1.00 95.00 256 GLY A CA 1
ATOM 1900 C C . GLY A 1 256 ? 9.377 -14.130 -16.428 1.00 95.00 256 GLY A C 1
ATOM 1901 O O . GLY A 1 256 ? 9.599 -13.638 -15.324 1.00 95.00 256 GLY A O 1
ATOM 1902 N N . SER A 1 257 ? 10.352 -14.459 -17.280 1.00 95.12 257 SER A N 1
ATOM 1903 C CA . SER A 1 257 ? 11.787 -14.242 -17.033 1.00 95.12 257 SER A CA 1
ATOM 1904 C C . SER A 1 257 ? 12.298 -12.861 -17.467 1.00 95.12 257 SER A C 1
ATOM 1906 O O . SER A 1 257 ? 13.464 -12.537 -17.248 1.00 95.12 257 SER A O 1
ATOM 1908 N N . LYS A 1 258 ? 11.449 -12.024 -18.077 1.00 97.06 258 LYS A N 1
ATOM 1909 C CA . LYS A 1 258 ? 11.824 -10.676 -18.521 1.00 97.06 258 LYS A CA 1
ATOM 1910 C C . LYS A 1 258 ? 11.357 -9.630 -17.514 1.00 97.06 258 LYS A C 1
ATOM 1912 O O . LYS A 1 258 ? 10.233 -9.696 -17.016 1.00 97.06 258 LYS A O 1
ATOM 1917 N N . LEU A 1 259 ? 12.184 -8.615 -17.278 1.00 98.25 259 LEU A N 1
ATOM 1918 C CA . LEU A 1 259 ? 11.791 -7.398 -16.572 1.00 98.25 259 LEU A CA 1
ATOM 1919 C C . LEU A 1 259 ? 11.776 -6.203 -17.517 1.00 98.25 259 LEU A C 1
ATOM 1921 O O . LEU A 1 259 ? 12.606 -6.097 -18.416 1.00 98.25 259 LEU A O 1
ATOM 1925 N N . PHE A 1 260 ? 10.851 -5.282 -17.277 1.00 97.94 260 PHE A N 1
ATOM 1926 C CA . PHE A 1 260 ? 10.653 -4.085 -18.082 1.00 97.94 260 PHE A CA 1
ATOM 1927 C C . PHE A 1 260 ? 10.729 -2.857 -17.183 1.00 97.94 260 PHE A C 1
ATOM 1929 O O . PHE A 1 260 ? 10.024 -2.789 -16.172 1.00 97.94 260 PHE A O 1
ATOM 1936 N N . CYS A 1 261 ? 11.560 -1.879 -17.551 1.00 97.50 261 CYS A N 1
ATOM 1937 C CA . CYS A 1 261 ? 11.697 -0.634 -16.804 1.00 97.50 261 CYS A CA 1
ATOM 1938 C C . CYS A 1 261 ? 11.003 0.528 -17.517 1.00 97.50 261 CYS A C 1
ATOM 1940 O O . CYS A 1 261 ? 11.276 0.812 -18.687 1.00 97.50 261 CYS A O 1
ATOM 1942 N N . ALA A 1 262 ? 10.151 1.241 -16.781 1.00 96.19 262 ALA A N 1
ATOM 1943 C CA . ALA A 1 262 ? 9.378 2.356 -17.307 1.00 96.19 262 ALA A CA 1
ATOM 1944 C C . ALA A 1 262 ? 10.294 3.509 -17.767 1.00 96.19 262 ALA A C 1
ATOM 1946 O O . ALA A 1 262 ? 11.181 3.920 -17.006 1.00 96.19 262 ALA A O 1
ATOM 1947 N N . PRO A 1 263 ? 10.080 4.059 -18.976 1.00 94.44 263 PRO A N 1
ATOM 1948 C CA . PRO A 1 263 ? 10.847 5.192 -19.474 1.00 94.44 263 PRO A CA 1
ATOM 1949 C C . PRO A 1 263 ? 10.458 6.478 -18.731 1.00 94.44 263 PRO A C 1
ATOM 1951 O O . PRO A 1 263 ? 9.310 6.909 -18.762 1.00 94.44 263 PRO A O 1
ATOM 1954 N N . ASN A 1 264 ? 11.416 7.118 -18.063 1.00 92.31 264 ASN A N 1
ATOM 1955 C CA . ASN A 1 264 ? 11.201 8.406 -17.401 1.00 92.31 264 ASN A CA 1
ATOM 1956 C C . ASN A 1 264 ? 11.663 9.582 -18.270 1.00 92.31 264 ASN A C 1
ATOM 1958 O O . ASN A 1 264 ? 10.885 10.504 -18.508 1.00 92.31 264 ASN A O 1
ATOM 1962 N N . LYS A 1 265 ? 12.914 9.517 -18.747 1.00 89.81 265 LYS A N 1
ATOM 1963 C CA . LYS A 1 265 ? 13.546 10.495 -19.658 1.00 89.81 265 LYS A CA 1
ATOM 1964 C C . LYS A 1 265 ? 14.119 9.826 -20.908 1.00 89.81 265 LYS A C 1
ATOM 1966 O O . LYS A 1 265 ? 15.131 10.250 -21.463 1.00 89.81 265 LYS A O 1
ATOM 1971 N N . SER A 1 266 ? 13.539 8.691 -21.280 1.00 87.12 266 SER A N 1
ATOM 1972 C CA . SER A 1 266 ? 14.034 7.815 -22.336 1.00 87.12 266 SER A CA 1
ATOM 1973 C C . SER A 1 266 ? 12.988 7.668 -23.429 1.00 87.12 266 SER A C 1
ATOM 1975 O O . SER A 1 266 ? 11.814 7.510 -23.117 1.00 87.12 266 SER A O 1
ATOM 1977 N N . GLN A 1 267 ? 13.443 7.595 -24.682 1.00 89.25 267 GLN A N 1
ATOM 1978 C CA . GLN A 1 267 ? 12.637 7.143 -25.826 1.00 89.25 267 GLN A CA 1
ATOM 1979 C C . GLN A 1 267 ? 12.394 5.639 -25.861 1.00 89.25 267 GLN A C 1
ATOM 1981 O O . GLN A 1 267 ? 11.722 5.129 -26.759 1.00 89.25 267 GLN A O 1
ATOM 1986 N N . HIS A 1 268 ? 12.963 4.923 -24.896 1.00 92.31 268 HIS A N 1
ATOM 1987 C CA . HIS A 1 268 ? 12.959 3.478 -24.900 1.00 92.31 268 HIS A CA 1
ATOM 1988 C C . HIS A 1 268 ? 12.689 2.900 -23.519 1.00 92.31 268 HIS A C 1
ATOM 1990 O O . HIS A 1 268 ? 13.257 3.357 -22.521 1.00 92.31 268 HIS A O 1
ATOM 1996 N N . VAL A 1 269 ? 11.902 1.831 -23.495 1.00 94.81 269 VAL A N 1
ATOM 1997 C CA . VAL A 1 269 ? 11.746 0.909 -22.367 1.00 94.81 269 VAL A CA 1
ATOM 1998 C C . VAL A 1 269 ? 13.014 0.061 -22.266 1.00 94.81 269 VAL A C 1
ATOM 2000 O O . VAL A 1 269 ? 13.490 -0.439 -23.285 1.00 94.81 269 VAL A O 1
ATOM 2003 N N . LEU A 1 270 ? 13.569 -0.112 -21.063 1.00 96.06 270 LEU A N 1
ATOM 2004 C CA . LEU A 1 270 ? 14.645 -1.086 -20.835 1.00 96.06 270 LEU A CA 1
ATOM 2005 C C . LEU A 1 270 ? 14.025 -2.460 -20.616 1.00 96.06 270 LEU A C 1
ATOM 2007 O O . LEU A 1 270 ? 13.121 -2.590 -19.796 1.00 96.06 270 LEU A O 1
ATOM 2011 N N . VAL A 1 271 ? 14.541 -3.473 -21.299 1.00 97.19 271 VAL A N 1
ATOM 2012 C CA . VAL A 1 271 ? 14.192 -4.873 -21.068 1.00 97.19 271 VAL A CA 1
ATOM 2013 C C . VAL A 1 271 ? 15.416 -5.589 -20.531 1.00 97.19 271 VAL A C 1
ATOM 2015 O O . VAL A 1 271 ? 16.490 -5.505 -21.126 1.00 97.19 271 VAL A O 1
ATOM 2018 N N . ILE A 1 272 ? 15.241 -6.288 -19.417 1.00 97.69 272 ILE A N 1
ATOM 2019 C CA . ILE A 1 272 ? 16.258 -7.110 -18.768 1.00 97.69 272 ILE A CA 1
ATOM 2020 C C . ILE A 1 272 ? 15.822 -8.562 -18.919 1.00 97.69 272 ILE A C 1
ATOM 2022 O O . ILE A 1 272 ? 14.712 -8.920 -18.527 1.00 97.69 272 ILE A O 1
ATOM 2026 N N . ASP A 1 273 ? 16.686 -9.392 -19.485 1.00 96.75 273 ASP A N 1
ATOM 2027 C CA . ASP A 1 273 ? 16.513 -10.841 -19.471 1.00 96.75 273 ASP A CA 1
ATOM 2028 C C . ASP A 1 273 ? 17.152 -11.388 -18.189 1.00 96.75 273 ASP A C 1
ATOM 2030 O O . ASP A 1 273 ? 18.365 -11.277 -18.012 1.00 96.75 273 ASP A O 1
ATOM 2034 N N . ALA A 1 274 ? 16.347 -11.915 -17.264 1.00 96.38 274 ALA A N 1
ATOM 2035 C CA . ALA A 1 274 ? 16.843 -12.372 -15.966 1.00 96.38 274 ALA A CA 1
ATOM 2036 C C . ALA A 1 274 ? 17.659 -13.672 -16.050 1.00 96.38 274 ALA A C 1
ATOM 2038 O O . ALA A 1 274 ? 18.446 -13.948 -15.145 1.00 96.38 274 ALA A O 1
ATOM 2039 N N . GLU A 1 275 ? 17.465 -14.476 -17.101 1.00 94.38 275 GLU A N 1
ATOM 2040 C CA . GLU A 1 275 ? 18.183 -15.739 -17.295 1.00 94.38 275 GLU A CA 1
ATOM 2041 C C . GLU A 1 275 ? 19.529 -15.502 -17.974 1.00 94.38 275 GLU A C 1
ATOM 2043 O O . GLU A 1 275 ? 20.554 -16.006 -17.516 1.00 94.38 275 GLU A O 1
ATOM 2048 N N . ALA A 1 276 ? 19.526 -14.717 -19.053 1.00 94.56 276 ALA A N 1
ATOM 2049 C CA . ALA A 1 276 ? 20.737 -14.381 -19.794 1.00 94.56 276 ALA A CA 1
ATOM 2050 C C . ALA A 1 276 ? 21.541 -13.237 -19.151 1.00 94.56 276 ALA A C 1
ATOM 2052 O O . ALA A 1 276 ? 22.697 -13.038 -19.513 1.00 94.56 276 ALA A O 1
ATOM 2053 N N . GLU A 1 277 ? 20.938 -12.490 -18.222 1.00 93.44 277 GLU A N 1
ATOM 2054 C CA . GLU A 1 277 ? 21.528 -11.334 -17.532 1.00 93.44 277 GLU A CA 1
ATOM 2055 C C . GLU A 1 277 ? 22.049 -10.260 -18.492 1.00 93.44 277 GLU A C 1
ATOM 2057 O O . GLU A 1 277 ? 23.098 -9.647 -18.297 1.00 93.44 277 GLU A O 1
ATOM 2062 N N . VAL A 1 278 ? 21.275 -10.014 -19.547 1.00 94.94 278 VAL A N 1
ATOM 2063 C CA . VAL A 1 278 ? 21.555 -8.995 -20.559 1.00 94.94 278 VAL A CA 1
ATOM 2064 C C . VAL A 1 278 ? 20.420 -7.989 -20.638 1.00 94.94 278 VAL A C 1
ATOM 2066 O O . VAL A 1 278 ? 19.278 -8.269 -20.267 1.00 94.94 278 VAL A O 1
ATOM 2069 N N . VAL A 1 279 ? 20.735 -6.808 -21.163 1.00 96.31 279 VAL A N 1
ATOM 2070 C CA . VAL A 1 279 ? 19.757 -5.747 -21.387 1.00 96.31 279 VAL A CA 1
ATOM 2071 C C . VAL A 1 279 ? 19.639 -5.378 -22.855 1.00 96.31 279 VAL A C 1
ATOM 2073 O O . VAL A 1 279 ? 20.587 -5.489 -23.631 1.00 96.31 279 VAL A O 1
ATOM 2076 N N . ARG A 1 280 ? 18.459 -4.892 -23.226 1.00 94.94 280 ARG A N 1
ATOM 2077 C CA . ARG A 1 280 ? 18.171 -4.266 -24.521 1.00 94.94 280 ARG A CA 1
ATOM 2078 C C . ARG A 1 280 ? 17.038 -3.259 -24.369 1.00 94.94 280 ARG A C 1
ATOM 2080 O O . ARG A 1 280 ? 16.489 -3.099 -23.283 1.00 94.94 280 ARG A O 1
ATOM 2087 N N . THR A 1 281 ? 16.658 -2.602 -25.456 1.00 94.38 281 THR A N 1
ATOM 2088 C CA . THR A 1 281 ? 15.632 -1.558 -25.431 1.00 94.38 281 THR A CA 1
ATOM 2089 C C . THR A 1 281 ? 14.513 -1.797 -26.438 1.00 94.38 281 THR A C 1
ATOM 2091 O O . THR A 1 281 ? 14.750 -2.379 -27.495 1.00 94.38 281 THR A O 1
ATOM 2094 N N . ILE A 1 282 ? 13.309 -1.321 -26.113 1.00 93.69 282 ILE A N 1
ATOM 2095 C CA . ILE A 1 282 ? 12.151 -1.246 -27.018 1.00 93.69 282 ILE A CA 1
ATOM 2096 C C . ILE A 1 282 ? 11.771 0.225 -27.182 1.00 93.69 282 ILE A C 1
ATOM 2098 O O . ILE A 1 282 ? 11.623 0.930 -26.182 1.00 93.69 282 ILE A O 1
ATOM 2102 N N . ASP A 1 283 ? 11.594 0.683 -28.419 1.00 91.62 283 ASP A N 1
ATOM 2103 C CA . ASP A 1 283 ? 11.147 2.046 -28.718 1.00 91.62 283 ASP A CA 1
ATOM 2104 C C . ASP A 1 283 ? 9.721 2.264 -28.209 1.00 91.62 283 ASP A C 1
ATOM 2106 O O . ASP A 1 283 ? 8.808 1.520 -28.565 1.00 91.62 283 ASP A O 1
ATOM 2110 N N . CYS A 1 284 ? 9.512 3.303 -27.396 1.00 86.25 284 CYS A N 1
ATOM 2111 C CA . CYS A 1 284 ? 8.171 3.682 -26.950 1.00 86.25 284 CYS A CA 1
ATOM 2112 C C . CYS A 1 284 ? 7.570 4.855 -27.730 1.00 86.25 284 CYS A C 1
ATOM 2114 O O . CYS A 1 284 ? 6.397 5.156 -27.536 1.00 86.25 284 CYS A O 1
ATOM 2116 N N . GLY A 1 285 ? 8.344 5.493 -28.618 1.00 76.38 285 GLY A N 1
ATOM 2117 C CA . GLY A 1 285 ? 7.849 6.471 -29.595 1.00 76.38 285 GLY A CA 1
ATOM 2118 C C . GLY A 1 285 ? 7.305 7.773 -29.004 1.00 76.38 285 GLY A C 1
ATOM 2119 O O . GLY A 1 285 ? 6.520 8.450 -29.667 1.00 76.38 285 GLY A O 1
ATOM 2120 N N . VAL A 1 286 ? 7.678 8.118 -27.768 1.00 71.31 286 VAL A N 1
ATOM 2121 C CA . VAL A 1 286 ? 7.174 9.314 -27.085 1.00 71.31 286 VAL A CA 1
ATOM 2122 C C . VAL A 1 286 ? 8.294 10.063 -26.371 1.00 71.31 286 VAL A C 1
ATOM 2124 O O . VAL A 1 286 ? 8.936 9.543 -25.456 1.00 71.31 286 VAL A O 1
ATOM 2127 N N . ASP A 1 287 ? 8.463 11.328 -26.756 1.00 74.94 287 ASP A N 1
ATOM 2128 C CA . ASP A 1 287 ? 9.383 12.294 -26.161 1.00 74.94 287 ASP A CA 1
ATOM 2129 C C . ASP A 1 287 ? 8.811 13.018 -24.948 1.00 74.94 287 ASP A C 1
ATOM 2131 O O . ASP A 1 287 ? 7.693 13.528 -24.958 1.00 74.94 287 ASP A O 1
ATOM 2135 N N . GLY A 1 288 ? 9.623 13.106 -23.895 1.00 80.06 288 GLY A N 1
ATOM 2136 C CA . GLY A 1 288 ? 9.313 13.912 -22.728 1.00 80.06 288 GLY A CA 1
ATOM 2137 C C . GLY A 1 288 ? 10.270 13.675 -21.566 1.00 80.06 288 GLY A C 1
ATOM 2138 O O . GLY A 1 288 ? 10.930 12.644 -21.464 1.00 80.06 288 GLY A O 1
ATOM 2139 N N . ASP A 1 289 ? 10.320 14.658 -20.671 1.00 87.50 289 ASP A N 1
ATOM 2140 C CA . ASP A 1 289 ? 10.978 14.536 -19.372 1.00 87.50 289 ASP A CA 1
ATOM 2141 C C . ASP A 1 289 ? 9.936 14.124 -18.326 1.00 87.50 289 ASP A C 1
ATOM 2143 O O . ASP A 1 289 ? 8.788 14.582 -18.360 1.00 87.50 289 ASP A O 1
ATOM 2147 N N . ASP A 1 290 ? 10.345 13.276 -17.390 1.00 91.19 290 ASP A N 1
ATOM 2148 C CA . ASP A 1 290 ? 9.565 12.888 -16.221 1.00 91.19 290 ASP A CA 1
ATOM 2149 C C . ASP A 1 290 ? 8.187 12.251 -16.530 1.00 91.19 290 ASP A C 1
ATOM 2151 O O . ASP A 1 290 ? 7.182 12.534 -15.863 1.00 91.19 290 ASP A O 1
ATOM 2155 N N . GLN A 1 291 ? 8.137 11.419 -17.579 1.00 93.12 291 GLN A N 1
ATOM 2156 C CA . GLN A 1 291 ? 6.896 10.927 -18.193 1.00 93.12 291 GLN A CA 1
ATOM 2157 C C . GLN A 1 291 ? 6.222 9.814 -17.389 1.00 93.12 291 GLN A C 1
ATOM 2159 O O . GLN A 1 291 ? 5.149 10.047 -16.820 1.00 93.12 291 GLN A O 1
ATOM 2164 N N . TRP A 1 292 ? 6.850 8.636 -17.314 1.00 95.62 292 TRP A N 1
ATOM 2165 C CA . TRP A 1 292 ? 6.315 7.470 -16.612 1.00 95.62 292 TRP A CA 1
ATOM 2166 C C . TRP A 1 292 ? 7.186 7.053 -15.429 1.00 95.62 292 TRP A C 1
ATOM 2168 O O . TRP A 1 292 ? 8.403 7.254 -15.424 1.00 95.62 292 TRP A O 1
ATOM 2178 N N . HIS A 1 293 ? 6.536 6.528 -14.388 1.00 95.44 293 HIS A N 1
ATOM 2179 C CA . HIS A 1 293 ? 7.179 6.143 -13.126 1.00 95.44 293 HIS A CA 1
ATOM 2180 C C . HIS A 1 293 ? 6.959 4.667 -12.811 1.00 95.44 293 HIS A C 1
ATOM 2182 O O . HIS A 1 293 ? 7.739 3.840 -13.266 1.00 95.44 293 HIS A O 1
ATOM 2188 N N . GLY A 1 294 ? 5.941 4.321 -12.022 1.00 96.62 294 GLY A N 1
ATOM 2189 C CA . GLY A 1 294 ? 5.615 2.935 -11.702 1.00 96.62 294 GLY A CA 1
ATOM 2190 C C . GLY A 1 294 ? 5.215 2.135 -12.941 1.00 96.62 294 GLY A C 1
ATOM 2191 O O . GLY A 1 294 ? 4.772 2.697 -13.941 1.00 96.62 294 GLY A O 1
ATOM 2192 N N . ILE A 1 295 ? 5.340 0.816 -12.857 1.00 98.25 295 ILE A N 1
ATOM 2193 C CA . ILE A 1 295 ? 4.888 -0.126 -13.879 1.00 98.25 295 ILE A CA 1
ATOM 2194 C C . ILE A 1 295 ? 4.303 -1.354 -13.183 1.00 98.25 295 ILE A C 1
ATOM 2196 O O . ILE A 1 295 ? 4.831 -1.785 -12.160 1.00 98.25 295 ILE A O 1
ATOM 2200 N N . ALA A 1 296 ? 3.201 -1.881 -13.705 1.00 98.06 296 ALA A N 1
ATOM 2201 C CA . ALA A 1 296 ? 2.565 -3.095 -13.204 1.00 98.06 296 ALA A CA 1
ATOM 2202 C C . ALA A 1 296 ? 2.050 -3.935 -14.373 1.00 98.06 296 ALA A C 1
ATOM 2204 O O . ALA A 1 296 ? 1.734 -3.398 -15.437 1.00 98.06 296 ALA A O 1
ATOM 2205 N N . ALA A 1 297 ? 1.983 -5.248 -14.168 1.00 97.31 297 ALA A N 1
ATOM 2206 C CA . ALA A 1 297 ? 1.526 -6.203 -15.167 1.00 97.31 297 ALA A CA 1
ATOM 2207 C C . ALA A 1 297 ? 0.133 -6.745 -14.824 1.00 97.31 297 ALA A C 1
ATOM 2209 O O . ALA A 1 297 ? -0.164 -7.011 -13.660 1.00 97.31 297 ALA A O 1
ATOM 2210 N N . VAL A 1 298 ? -0.690 -6.954 -15.852 1.00 96.88 298 VAL A N 1
ATOM 2211 C CA . VAL A 1 298 ? -1.915 -7.764 -15.801 1.00 96.88 298 VAL A CA 1
ATOM 2212 C C . VAL A 1 298 ? -1.865 -8.725 -16.985 1.00 96.88 298 VAL A C 1
ATOM 2214 O O . VAL A 1 298 ? -1.942 -8.310 -18.144 1.00 96.88 298 VAL A O 1
ATOM 2217 N N . GLY A 1 299 ? -1.678 -10.016 -16.701 1.00 94.75 299 GLY A N 1
ATOM 2218 C CA . GLY A 1 299 ? -1.359 -11.001 -17.736 1.00 94.75 299 GLY A CA 1
ATOM 2219 C C . GLY A 1 299 ? -0.028 -10.671 -18.422 1.00 94.75 299 GLY A C 1
ATOM 2220 O O . GLY A 1 299 ? 0.985 -10.481 -17.753 1.00 94.75 299 GLY A O 1
ATOM 2221 N N . THR A 1 300 ? -0.035 -10.584 -19.753 1.00 95.19 300 THR A N 1
ATOM 2222 C CA . THR A 1 300 ? 1.140 -10.226 -20.572 1.00 95.19 300 THR A CA 1
ATOM 2223 C C . THR A 1 300 ? 1.293 -8.720 -20.787 1.00 95.19 300 THR A C 1
ATOM 2225 O O . THR A 1 300 ? 2.330 -8.270 -21.272 1.00 95.19 300 THR A O 1
ATOM 2228 N N . LYS A 1 301 ? 0.275 -7.922 -20.443 1.00 97.19 301 LYS A N 1
ATOM 2229 C CA . LYS A 1 301 ? 0.285 -6.473 -20.649 1.00 97.19 301 LYS A CA 1
ATOM 2230 C C . LYS A 1 301 ? 0.905 -5.771 -19.447 1.00 97.19 301 LYS A C 1
ATOM 2232 O O . LYS A 1 301 ? 0.499 -5.985 -18.306 1.00 97.19 301 LYS A O 1
ATOM 2237 N N . LEU A 1 302 ? 1.837 -4.871 -19.719 1.00 98.19 302 LEU A N 1
ATOM 2238 C CA . LEU A 1 302 ? 2.450 -3.963 -18.758 1.00 98.19 302 LEU A CA 1
ATOM 2239 C C . LEU A 1 302 ? 1.909 -2.554 -18.960 1.00 98.19 302 LEU A C 1
ATOM 2241 O O . LEU A 1 302 ? 1.818 -2.080 -20.090 1.00 98.19 302 LEU A O 1
ATOM 2245 N N . PHE A 1 303 ? 1.607 -1.870 -17.863 1.00 98.25 303 PHE A N 1
ATOM 2246 C CA . PHE A 1 303 ? 1.059 -0.518 -17.859 1.00 98.25 303 PHE A CA 1
ATOM 2247 C C . PHE A 1 303 ? 1.984 0.399 -17.064 1.00 98.25 303 PHE A C 1
ATOM 2249 O O . PHE A 1 303 ? 2.244 0.147 -15.885 1.00 98.25 303 PHE A O 1
ATOM 2256 N N . CYS A 1 304 ? 2.486 1.465 -17.688 1.00 97.94 304 CYS A N 1
ATOM 2257 C CA . CYS A 1 304 ? 3.329 2.451 -17.020 1.00 97.94 304 CYS A CA 1
ATOM 2258 C C . CYS A 1 304 ? 2.502 3.645 -16.530 1.00 97.94 304 CYS A C 1
ATOM 2260 O O . CYS A 1 304 ? 1.767 4.284 -17.285 1.00 97.94 304 CYS A O 1
ATOM 2262 N N . CYS A 1 305 ? 2.680 3.977 -15.255 1.00 97.56 305 CYS A N 1
ATOM 2263 C CA . CYS A 1 305 ? 1.986 5.042 -14.549 1.00 97.56 305 CYS A CA 1
ATOM 2264 C C . CYS A 1 305 ? 2.354 6.428 -15.114 1.00 97.56 305 CYS A C 1
ATOM 2266 O O . CYS A 1 305 ? 3.540 6.781 -15.098 1.00 97.56 305 CYS A O 1
ATOM 2268 N N . PRO A 1 306 ? 1.382 7.231 -15.590 1.00 96.25 306 PRO A N 1
ATOM 2269 C CA . PRO A 1 306 ? 1.643 8.523 -16.221 1.00 96.25 306 PRO A CA 1
ATOM 2270 C C . PRO A 1 306 ? 1.900 9.620 -15.186 1.00 96.25 306 PRO A C 1
ATOM 2272 O O . PRO A 1 306 ? 0.984 10.306 -14.734 1.00 96.25 306 PRO A O 1
ATOM 2275 N N . ARG A 1 307 ? 3.161 9.835 -14.807 1.00 95.69 307 ARG A N 1
ATOM 2276 C CA . ARG A 1 307 ? 3.491 10.861 -13.815 1.00 95.69 307 ARG A CA 1
ATOM 2277 C C . ARG A 1 307 ? 3.279 12.271 -14.352 1.00 95.69 307 ARG A C 1
ATOM 2279 O O . ARG A 1 307 ? 2.556 13.053 -13.735 1.00 95.69 307 ARG A O 1
ATOM 2286 N N . SER A 1 308 ? 3.891 12.600 -15.483 1.00 95.06 308 SER A N 1
ATOM 2287 C CA . SER A 1 308 ? 3.665 13.881 -16.172 1.00 95.06 308 SER A CA 1
ATOM 2288 C C . SER A 1 308 ? 3.178 13.709 -17.609 1.00 95.06 308 SER A C 1
ATOM 2290 O O . SER A 1 308 ? 2.816 14.700 -18.238 1.00 95.06 308 SER A O 1
ATOM 2292 N N . ALA A 1 309 ? 3.134 12.472 -18.112 1.00 94.19 309 ALA A N 1
ATOM 2293 C CA . ALA A 1 309 ? 2.529 12.148 -19.397 1.00 94.19 309 ALA A CA 1
ATOM 2294 C C . ALA A 1 309 ? 1.002 12.357 -19.369 1.00 94.19 309 ALA A C 1
ATOM 2296 O O . ALA A 1 309 ? 0.354 12.175 -18.333 1.00 94.19 309 ALA A O 1
ATOM 2297 N N . SER A 1 310 ? 0.404 12.698 -20.511 1.00 92.56 310 SER A N 1
ATOM 2298 C CA . SER A 1 310 ? -1.059 12.704 -20.698 1.00 92.56 310 SER A CA 1
ATOM 2299 C C . SER A 1 310 ? -1.635 11.307 -20.949 1.00 92.56 310 SER A C 1
ATOM 2301 O O . SER A 1 310 ? -2.848 11.121 -20.890 1.00 92.56 310 SER A O 1
ATOM 2303 N N . VAL A 1 311 ? -0.773 10.315 -21.174 1.00 94.44 311 VAL A N 1
ATOM 2304 C CA . VAL A 1 311 ? -1.162 8.959 -21.563 1.00 94.44 311 VAL A CA 1
ATOM 2305 C C . VAL A 1 311 ? -0.477 7.904 -20.707 1.00 94.44 311 VAL A C 1
ATOM 2307 O O . VAL A 1 311 ? 0.684 8.054 -20.335 1.00 94.44 311 VAL A O 1
ATOM 2310 N N . VAL A 1 312 ? -1.178 6.812 -20.425 1.00 96.50 312 VAL A N 1
ATOM 2311 C CA . VAL A 1 312 ? -0.619 5.563 -19.897 1.00 96.50 312 VAL A CA 1
ATOM 2312 C C . VAL A 1 312 ? 0.115 4.855 -21.035 1.00 96.50 312 VAL A C 1
ATOM 2314 O O . VAL A 1 312 ? -0.446 4.711 -22.120 1.00 96.50 312 VAL A O 1
ATOM 2317 N N . LEU A 1 313 ? 1.347 4.402 -20.800 1.00 96.75 313 LEU A N 1
ATOM 2318 C CA . LEU A 1 313 ? 2.071 3.562 -21.759 1.00 96.75 313 LEU A CA 1
ATOM 2319 C C . LEU A 1 313 ? 1.695 2.098 -21.534 1.00 96.75 313 LEU A C 1
ATOM 2321 O O . LEU A 1 313 ? 1.734 1.633 -20.396 1.00 96.75 313 LEU A O 1
ATOM 2325 N N . VAL A 1 314 ? 1.365 1.375 -22.601 1.00 97.25 314 VAL A N 1
ATOM 2326 C CA . VAL A 1 314 ? 1.035 -0.051 -22.553 1.00 97.25 314 VAL A CA 1
ATOM 2327 C C . VAL A 1 314 ? 2.006 -0.826 -23.425 1.00 97.25 314 VAL A C 1
ATOM 2329 O O . VAL A 1 314 ? 2.197 -0.489 -24.593 1.00 97.25 314 VAL A O 1
ATOM 2332 N N . ILE A 1 315 ? 2.600 -1.868 -22.855 1.00 97.25 315 ILE A N 1
ATOM 2333 C CA . ILE A 1 315 ? 3.576 -2.733 -23.516 1.00 97.25 315 ILE A CA 1
ATOM 2334 C C . ILE A 1 315 ? 3.044 -4.160 -23.450 1.00 97.25 315 ILE A C 1
ATOM 2336 O O . ILE A 1 315 ? 2.709 -4.647 -22.373 1.00 97.25 315 ILE A O 1
ATOM 2340 N N . ASP A 1 316 ? 2.960 -4.835 -24.589 1.00 96.50 316 ASP A N 1
ATOM 2341 C CA . ASP A 1 316 ? 2.725 -6.277 -24.617 1.00 96.50 316 ASP A CA 1
ATOM 2342 C C . ASP A 1 316 ? 4.061 -7.011 -24.438 1.00 96.50 316 ASP A C 1
ATOM 2344 O O . ASP A 1 316 ? 4.978 -6.811 -25.229 1.00 96.50 316 ASP A O 1
ATOM 2348 N N . ALA A 1 317 ? 4.216 -7.821 -23.392 1.00 95.75 317 ALA A N 1
ATOM 2349 C CA . ALA A 1 317 ? 5.489 -8.478 -23.093 1.00 95.75 317 ALA A CA 1
ATOM 2350 C C . ALA A 1 317 ? 5.859 -9.603 -24.081 1.00 95.75 317 ALA A C 1
ATOM 2352 O O . ALA A 1 317 ? 7.038 -9.963 -24.172 1.00 95.75 317 ALA A O 1
ATOM 2353 N N . GLU A 1 318 ? 4.882 -10.169 -24.799 1.00 94.25 318 GLU A N 1
ATOM 2354 C CA . GLU A 1 318 ? 5.109 -11.233 -25.781 1.00 94.25 318 GLU A CA 1
ATOM 2355 C C . GLU A 1 318 ? 5.445 -10.652 -27.151 1.00 94.25 318 GLU A C 1
ATOM 2357 O O . GLU A 1 318 ? 6.453 -11.024 -27.752 1.00 94.25 318 GLU A O 1
ATOM 2362 N N . SER A 1 319 ? 4.609 -9.731 -27.641 1.00 94.81 319 SER A N 1
ATOM 2363 C CA . SER A 1 319 ? 4.782 -9.137 -28.969 1.00 94.81 319 SER A CA 1
ATOM 2364 C C . SER A 1 319 ? 5.694 -7.912 -28.969 1.00 94.81 319 SER A C 1
ATOM 2366 O O . SER A 1 319 ? 6.066 -7.435 -30.039 1.00 94.81 319 SER A O 1
ATOM 2368 N N . GLU A 1 320 ? 5.988 -7.357 -27.791 1.00 92.94 320 GLU A N 1
ATOM 2369 C CA . GLU A 1 320 ? 6.784 -6.139 -27.587 1.00 92.94 320 GLU A CA 1
ATOM 2370 C C . GLU A 1 320 ? 6.187 -4.904 -28.273 1.00 92.94 320 GLU A C 1
ATOM 2372 O O . GLU A 1 320 ? 6.860 -3.902 -28.513 1.00 92.94 320 GLU A O 1
ATOM 2377 N N . ALA A 1 321 ? 4.884 -4.964 -28.560 1.00 94.44 321 ALA A N 1
ATOM 2378 C CA . ALA A 1 321 ? 4.147 -3.859 -29.140 1.00 94.44 321 ALA A CA 1
ATOM 2379 C C . ALA A 1 321 ? 3.873 -2.804 -28.068 1.00 94.44 321 ALA A C 1
ATOM 2381 O O . ALA A 1 321 ? 3.401 -3.117 -26.972 1.00 94.44 321 ALA A O 1
ATOM 2382 N N . VAL A 1 322 ? 4.121 -1.544 -28.422 1.00 95.81 322 VAL A N 1
ATOM 2383 C CA . VAL A 1 322 ? 3.891 -0.394 -27.550 1.00 95.81 322 VAL A CA 1
ATOM 2384 C C . VAL A 1 322 ? 2.719 0.427 -28.077 1.00 95.81 322 VAL A C 1
ATOM 2386 O O . VAL A 1 322 ? 2.634 0.716 -29.270 1.00 95.81 322 VAL A O 1
ATOM 2389 N N . ARG A 1 323 ? 1.806 0.805 -27.182 1.00 94.56 323 ARG A N 1
ATOM 2390 C CA . ARG A 1 323 ? 0.691 1.722 -27.459 1.00 94.56 323 ARG A CA 1
ATOM 2391 C C . ARG A 1 323 ? 0.393 2.595 -26.245 1.00 94.56 323 ARG A C 1
ATOM 2393 O O . ARG A 1 323 ? 0.991 2.419 -25.186 1.00 94.56 323 ARG A O 1
ATOM 2400 N N . THR A 1 324 ? -0.551 3.517 -26.384 1.00 95.50 324 THR A N 1
ATOM 2401 C CA . THR A 1 324 ? -0.920 4.460 -25.326 1.00 95.50 324 THR A CA 1
ATOM 2402 C C . THR A 1 324 ? -2.427 4.492 -25.080 1.00 95.50 324 THR A C 1
ATOM 2404 O O . THR A 1 324 ? -3.218 4.212 -25.979 1.00 95.50 324 THR A O 1
ATOM 2407 N N . ILE A 1 325 ? -2.817 4.833 -23.849 1.00 95.50 325 ILE A N 1
ATOM 2408 C CA . ILE A 1 325 ? -4.210 5.069 -23.438 1.00 95.50 325 ILE A CA 1
ATOM 2409 C C . ILE A 1 325 ? -4.292 6.463 -22.811 1.00 95.50 325 ILE A C 1
ATOM 2411 O O . ILE A 1 325 ? -3.504 6.790 -21.925 1.00 95.50 325 ILE A O 1
ATOM 2415 N N . GLU A 1 326 ? -5.246 7.287 -23.236 1.00 94.31 326 GLU A N 1
ATOM 2416 C CA . GLU A 1 326 ? -5.464 8.619 -22.659 1.00 94.31 326 GLU A CA 1
ATOM 2417 C C . GLU A 1 326 ? -5.875 8.533 -21.183 1.00 94.31 326 GLU A C 1
ATOM 2419 O O . GLU A 1 326 ? -6.804 7.808 -20.831 1.00 94.31 326 GLU A O 1
ATOM 2424 N N . CYS A 1 327 ? -5.202 9.288 -20.305 1.00 89.06 327 CYS A N 1
ATOM 2425 C CA . CYS A 1 327 ? -5.509 9.250 -18.868 1.00 89.06 327 CYS A CA 1
ATOM 2426 C C . CYS A 1 327 ? -6.587 10.260 -18.432 1.00 89.06 327 CYS A C 1
ATOM 2428 O O . CYS A 1 327 ? -7.099 10.159 -17.321 1.00 89.06 327 CYS A O 1
ATOM 2430 N N . GLY A 1 328 ? -6.906 11.251 -19.275 1.00 86.12 328 GLY A N 1
ATOM 2431 C CA . GLY A 1 328 ? -7.993 12.215 -19.046 1.00 86.12 328 GLY A CA 1
ATOM 2432 C C . GLY A 1 328 ? -7.755 13.270 -17.956 1.00 86.12 328 GLY A C 1
ATOM 2433 O O . GLY A 1 328 ? -8.647 14.072 -17.693 1.00 86.12 328 GLY A O 1
ATOM 2434 N N . VAL A 1 329 ? -6.572 13.304 -17.333 1.00 87.81 329 VAL A N 1
ATOM 2435 C CA . VAL A 1 329 ? -6.222 14.291 -16.298 1.00 87.81 329 VAL A CA 1
ATOM 2436 C C . VAL A 1 329 ? -4.977 15.063 -16.713 1.00 87.81 329 VAL A C 1
ATOM 2438 O O . VAL A 1 329 ? -3.923 14.482 -16.987 1.00 87.81 329 VAL A O 1
ATOM 2441 N N . GLU A 1 330 ? -5.080 16.385 -16.729 1.00 88.94 330 GLU A N 1
ATOM 2442 C CA . GLU A 1 330 ? -3.965 17.276 -17.044 1.00 88.94 330 GLU A CA 1
ATOM 2443 C C . GLU A 1 330 ? -3.087 17.567 -15.818 1.00 88.94 330 GLU A C 1
ATOM 2445 O O . GLU A 1 330 ? -3.480 17.369 -14.669 1.00 88.94 330 GLU A O 1
ATOM 2450 N N . GLY A 1 331 ? -1.868 18.048 -16.065 1.00 89.81 331 GLY A N 1
ATOM 2451 C CA . GLY A 1 331 ? -0.920 18.433 -15.021 1.00 89.81 331 GLY A CA 1
ATOM 2452 C C . GLY A 1 331 ? 0.319 17.542 -14.949 1.00 89.81 331 GLY A C 1
ATOM 2453 O O . GLY A 1 331 ? 0.475 16.569 -15.684 1.00 89.81 331 GLY A O 1
ATOM 2454 N N . LYS A 1 332 ? 1.237 17.915 -14.054 1.00 93.31 332 LYS A N 1
ATOM 2455 C CA . LYS A 1 332 ? 2.530 17.247 -13.851 1.00 93.31 332 LYS A CA 1
ATOM 2456 C C . LYS A 1 332 ? 2.563 16.559 -12.495 1.00 93.31 332 LYS A C 1
ATOM 2458 O O . LYS A 1 332 ? 1.884 16.994 -11.568 1.00 93.31 332 LYS A O 1
ATOM 2463 N N . LYS A 1 333 ? 3.415 15.540 -12.352 1.00 94.88 333 LYS A N 1
ATOM 2464 C CA . LYS A 1 333 ? 3.613 14.817 -11.082 1.00 94.88 333 LYS A CA 1
ATOM 2465 C C . LYS A 1 333 ? 2.312 14.251 -10.485 1.00 94.88 333 LYS A C 1
ATOM 2467 O O . LYS A 1 333 ? 2.164 14.221 -9.263 1.00 94.88 333 LYS A O 1
ATOM 2472 N N . LYS A 1 334 ? 1.370 13.847 -11.341 1.00 95.94 334 LYS A N 1
ATOM 2473 C CA . LYS A 1 334 ? 0.006 13.429 -10.990 1.00 95.94 334 LYS A CA 1
ATOM 2474 C C . LYS A 1 334 ? 0.021 12.170 -10.137 1.00 95.94 334 LYS A C 1
ATOM 2476 O O . LYS A 1 334 ? -0.379 12.210 -8.975 1.00 95.94 334 LYS A O 1
ATOM 2481 N N . TRP A 1 335 ? 0.576 11.099 -10.691 1.00 97.12 335 TRP A N 1
ATOM 2482 C CA . TRP A 1 335 ? 0.669 9.789 -10.058 1.00 97.12 335 TRP A CA 1
ATOM 2483 C C . TRP A 1 335 ? 2.106 9.279 -10.050 1.00 97.12 335 TRP A C 1
ATOM 2485 O O . TRP A 1 335 ? 2.965 9.847 -10.724 1.00 97.12 335 TRP A O 1
ATOM 2495 N N . TYR A 1 336 ? 2.385 8.246 -9.259 1.00 96.25 336 TYR A N 1
ATOM 2496 C CA . TYR A 1 336 ? 3.748 7.732 -9.099 1.00 96.25 336 TYR A CA 1
ATOM 2497 C C . TYR A 1 336 ? 3.793 6.206 -9.219 1.00 96.25 336 TYR A C 1
ATOM 2499 O O . TYR A 1 336 ? 4.227 5.686 -10.243 1.00 96.25 336 TYR A O 1
ATOM 2507 N N . GLY A 1 337 ? 3.317 5.483 -8.209 1.00 96.94 337 GLY A N 1
ATOM 2508 C CA . GLY A 1 337 ? 3.225 4.025 -8.206 1.00 96.94 337 GLY A CA 1
ATOM 2509 C C . GLY A 1 337 ? 1.979 3.525 -8.926 1.00 96.94 337 GLY A C 1
ATOM 2510 O O . GLY A 1 337 ? 1.019 4.277 -9.091 1.00 96.94 337 GLY A O 1
ATOM 2511 N N . ILE A 1 338 ? 1.997 2.256 -9.325 1.00 98.31 338 ILE A N 1
ATOM 2512 C CA . ILE A 1 338 ? 0.854 1.533 -9.891 1.00 98.31 338 ILE A CA 1
ATOM 2513 C C . ILE A 1 338 ? 0.871 0.094 -9.375 1.00 98.31 338 ILE A C 1
ATOM 2515 O O . ILE A 1 338 ? 1.945 -0.491 -9.244 1.00 98.31 338 ILE A O 1
ATOM 2519 N N . ALA A 1 339 ? -0.298 -0.455 -9.064 1.00 97.94 339 ALA A N 1
ATOM 2520 C CA . ALA A 1 339 ? -0.468 -1.850 -8.670 1.00 97.94 339 ALA A CA 1
ATOM 2521 C C . ALA A 1 339 ? -1.748 -2.415 -9.287 1.00 97.94 339 ALA A C 1
ATOM 2523 O O . ALA A 1 339 ? -2.704 -1.676 -9.532 1.00 97.94 339 ALA A O 1
ATOM 2524 N N . ALA A 1 340 ? -1.747 -3.722 -9.538 1.00 96.94 340 ALA A N 1
ATOM 2525 C CA . ALA A 1 340 ? -2.909 -4.451 -10.023 1.00 96.94 340 ALA A CA 1
ATOM 2526 C C . ALA A 1 340 ? -3.670 -5.087 -8.852 1.00 96.94 340 ALA A C 1
ATOM 2528 O O . ALA A 1 340 ? -3.053 -5.694 -7.979 1.00 96.94 340 ALA A O 1
ATOM 2529 N N . ALA A 1 341 ? -4.997 -4.979 -8.868 1.00 95.56 341 ALA A N 1
ATOM 2530 C CA . ALA A 1 341 ? -5.908 -5.741 -8.020 1.00 95.56 341 ALA A CA 1
ATOM 2531 C C . ALA A 1 341 ? -6.944 -6.409 -8.937 1.00 95.56 341 ALA A C 1
ATOM 2533 O O . ALA A 1 341 ? -7.824 -5.752 -9.502 1.00 95.56 341 ALA A O 1
ATOM 2534 N N . GLY A 1 342 ? -6.779 -7.715 -9.164 1.00 92.38 342 GLY A N 1
ATOM 2535 C CA . GLY A 1 342 ? -7.508 -8.435 -10.210 1.00 92.38 342 GLY A CA 1
ATOM 2536 C C . GLY A 1 342 ? -7.163 -7.912 -11.612 1.00 92.38 342 GLY A C 1
ATOM 2537 O O . GLY A 1 342 ? -5.990 -7.791 -11.961 1.00 92.38 342 GLY A O 1
ATOM 2538 N N . SER A 1 343 ? -8.182 -7.596 -12.416 1.00 93.06 343 SER A N 1
ATOM 2539 C CA . SER A 1 343 ? -8.031 -7.033 -13.770 1.00 93.06 343 SER A CA 1
ATOM 2540 C C . SER A 1 343 ? -7.869 -5.507 -13.798 1.00 93.06 343 SER A C 1
ATOM 2542 O O . SER A 1 343 ? -7.628 -4.930 -14.860 1.00 93.06 343 SER A O 1
ATOM 2544 N N . LYS A 1 344 ? -8.002 -4.831 -12.652 1.00 96.06 344 LYS A N 1
ATOM 2545 C CA . LYS A 1 344 ? -7.905 -3.372 -12.552 1.00 96.06 344 LYS A CA 1
ATOM 2546 C C . LYS A 1 344 ? -6.525 -2.956 -12.058 1.00 96.06 344 LYS A C 1
ATOM 2548 O O . LYS A 1 344 ? -5.934 -3.597 -11.192 1.00 96.06 344 LYS A O 1
ATOM 2553 N N . LEU A 1 345 ? -6.042 -1.832 -12.567 1.00 97.94 345 LEU A N 1
ATOM 2554 C CA . LEU A 1 345 ? -4.821 -1.172 -12.125 1.00 97.94 345 LEU A CA 1
ATOM 2555 C C . LEU A 1 345 ? -5.156 0.157 -11.465 1.00 97.94 345 LEU A C 1
ATOM 2557 O O . LEU A 1 345 ? -6.014 0.895 -11.946 1.00 97.94 345 LEU A O 1
ATOM 2561 N N . PHE A 1 346 ? -4.433 0.478 -10.399 1.00 98.25 346 PHE A N 1
ATOM 2562 C CA . PHE A 1 346 ? -4.629 1.687 -9.610 1.00 98.25 346 PHE A CA 1
ATOM 2563 C C . PHE A 1 346 ? -3.312 2.443 -9.485 1.00 98.25 346 PHE A C 1
ATOM 2565 O O . PHE A 1 346 ? -2.304 1.860 -9.081 1.00 98.25 346 PHE A O 1
ATOM 2572 N N . CYS A 1 347 ? -3.314 3.741 -9.793 1.00 98.25 347 CYS A N 1
ATOM 2573 C CA . CYS A 1 347 ? -2.134 4.592 -9.657 1.00 98.25 347 CYS A CA 1
ATOM 2574 C C . CYS A 1 347 ? -2.221 5.493 -8.424 1.00 98.25 347 CYS A C 1
ATOM 2576 O O . CYS A 1 347 ? -3.182 6.249 -8.258 1.00 98.25 347 CYS A O 1
ATOM 2578 N N . ALA A 1 348 ? -1.173 5.477 -7.599 1.00 97.50 348 ALA A N 1
ATOM 2579 C CA . ALA A 1 348 ? -1.100 6.265 -6.372 1.00 97.50 348 ALA A CA 1
ATOM 2580 C C . ALA A 1 348 ? -1.095 7.780 -6.674 1.00 97.50 348 ALA A C 1
ATOM 2582 O O . ALA A 1 348 ? -0.239 8.228 -7.447 1.00 97.50 348 ALA A O 1
ATOM 2583 N N . PRO A 1 349 ? -1.994 8.584 -6.070 1.00 96.50 349 PRO A N 1
ATOM 2584 C CA . PRO A 1 349 ? -2.025 10.033 -6.256 1.00 96.50 349 PRO A CA 1
ATOM 2585 C C . PRO A 1 349 ? -0.829 10.712 -5.582 1.00 96.50 349 PRO A C 1
ATOM 2587 O O . PRO A 1 349 ? -0.769 10.853 -4.364 1.00 96.50 349 PRO A O 1
ATOM 2590 N N . SER A 1 350 ? 0.120 11.196 -6.376 1.00 95.75 350 SER A N 1
ATOM 2591 C CA . SER A 1 350 ? 1.267 11.958 -5.873 1.00 95.75 350 SER A CA 1
ATOM 2592 C C . SER A 1 350 ? 0.859 13.413 -5.658 1.00 95.75 350 SER A C 1
ATOM 2594 O O . SER A 1 350 ? 0.761 13.872 -4.523 1.00 95.75 350 SER A O 1
ATOM 2596 N N . SER A 1 351 ? 0.556 14.129 -6.742 1.00 95.12 351 SER A N 1
ATOM 2597 C CA . SER A 1 351 ? 0.060 15.516 -6.696 1.00 95.12 351 SER A CA 1
ATOM 2598 C C . SER A 1 351 ? -1.352 15.664 -7.268 1.00 95.12 351 SER A C 1
ATOM 2600 O O . SER A 1 351 ? -1.931 16.741 -7.175 1.00 95.12 351 SER A O 1
ATOM 2602 N N . ALA A 1 352 ? -1.916 14.603 -7.855 1.00 94.44 352 ALA A N 1
ATOM 2603 C CA . ALA A 1 352 ? -3.323 14.564 -8.243 1.00 94.44 352 ALA A CA 1
ATOM 2604 C C . ALA A 1 352 ? -4.236 14.480 -7.005 1.00 94.44 352 ALA A C 1
ATOM 2606 O O . ALA A 1 352 ? -3.844 13.923 -5.975 1.00 94.44 352 ALA A O 1
ATOM 2607 N N . SER A 1 353 ? -5.464 14.997 -7.102 1.00 92.19 353 SER A N 1
ATOM 2608 C CA . SER A 1 353 ? -6.514 14.844 -6.075 1.00 92.19 353 SER A CA 1
ATOM 2609 C C . SER A 1 353 ? -7.199 13.472 -6.112 1.00 92.19 353 SER A C 1
ATOM 2611 O O . SER A 1 353 ? -7.992 13.150 -5.231 1.00 92.19 353 SER A O 1
ATOM 2613 N N . CYS A 1 354 ? -6.890 12.656 -7.118 1.00 94.38 354 CYS A N 1
ATOM 2614 C CA . CYS A 1 354 ? -7.599 11.422 -7.403 1.00 94.38 354 CYS A CA 1
ATOM 2615 C C . CYS A 1 354 ? -6.650 10.270 -7.751 1.00 94.38 354 CYS A C 1
ATOM 2617 O O . CYS A 1 354 ? -5.580 10.472 -8.324 1.00 94.38 354 CYS A O 1
ATOM 2619 N N . VAL A 1 355 ? -7.050 9.048 -7.415 1.00 97.06 355 VAL A N 1
ATOM 2620 C CA . VAL A 1 355 ? -6.437 7.792 -7.867 1.00 97.06 355 VAL A CA 1
ATOM 2621 C C . VAL A 1 355 ? -6.834 7.565 -9.327 1.00 97.06 355 VAL A C 1
ATOM 2623 O O . VAL A 1 355 ? -8.007 7.727 -9.663 1.00 97.06 355 VAL A O 1
ATOM 2626 N N . LEU A 1 356 ? -5.893 7.170 -10.189 1.00 97.69 356 LEU A N 1
ATOM 2627 C CA . LEU A 1 356 ? -6.219 6.710 -11.547 1.00 97.69 356 LEU A CA 1
ATOM 2628 C C . LEU A 1 356 ? -6.583 5.229 -11.508 1.00 97.69 356 LEU A C 1
ATOM 2630 O O . LEU A 1 356 ? -5.821 4.448 -10.944 1.00 97.69 356 LEU A O 1
ATOM 2634 N N . VAL A 1 357 ? -7.685 4.848 -12.144 1.00 97.81 357 VAL A N 1
ATOM 2635 C CA . VAL A 1 357 ? -8.101 3.451 -12.300 1.00 97.81 357 VAL A CA 1
ATOM 2636 C C . VAL A 1 357 ? -8.144 3.105 -13.779 1.00 97.81 357 VAL A C 1
ATOM 2638 O O . VAL A 1 357 ? -8.766 3.821 -14.565 1.00 97.81 357 VAL A O 1
ATOM 2641 N N . ILE A 1 358 ? -7.495 2.006 -14.147 1.00 97.81 358 ILE A N 1
ATOM 2642 C CA . ILE A 1 358 ? -7.436 1.493 -15.516 1.00 97.81 358 ILE A CA 1
ATOM 2643 C C . ILE A 1 358 ? -7.956 0.061 -15.495 1.00 97.81 358 ILE A C 1
ATOM 2645 O O . ILE A 1 358 ? -7.442 -0.778 -14.758 1.00 97.81 358 ILE A O 1
ATOM 2649 N N . ASP A 1 359 ? -8.968 -0.226 -16.300 1.00 96.44 359 ASP A N 1
ATOM 2650 C CA . ASP A 1 359 ? -9.403 -1.596 -16.551 1.00 96.44 359 ASP A CA 1
ATOM 2651 C C . ASP A 1 359 ? -8.495 -2.229 -17.617 1.00 96.44 359 ASP A C 1
ATOM 2653 O O . ASP A 1 359 ? -8.412 -1.713 -18.730 1.00 96.44 359 ASP A O 1
ATOM 2657 N N . ALA A 1 360 ? -7.767 -3.303 -17.301 1.00 95.44 360 ALA A N 1
ATOM 2658 C CA . ALA A 1 360 ? -6.804 -3.889 -18.240 1.00 95.44 360 ALA A CA 1
ATOM 2659 C C . ALA A 1 360 ? -7.463 -4.651 -19.409 1.00 95.44 360 ALA A C 1
ATOM 2661 O O . ALA A 1 360 ? -6.816 -4.874 -20.443 1.00 95.44 360 ALA A O 1
ATOM 2662 N N . GLU A 1 361 ? -8.727 -5.059 -19.251 1.00 93.62 361 GLU A N 1
ATOM 2663 C CA . GLU A 1 361 ? -9.492 -5.772 -20.275 1.00 93.62 361 GLU A CA 1
ATOM 2664 C C . GLU A 1 361 ? -10.141 -4.789 -21.244 1.00 93.62 361 GLU A C 1
ATOM 2666 O O . GLU A 1 361 ? -9.963 -4.912 -22.457 1.00 93.62 361 GLU A O 1
ATOM 2671 N N . THR A 1 362 ? -10.864 -3.797 -20.715 1.00 94.88 362 THR A N 1
ATOM 2672 C CA . THR A 1 362 ? -11.604 -2.832 -21.542 1.00 94.88 362 THR A CA 1
ATOM 2673 C C . THR A 1 362 ? -10.802 -1.582 -21.885 1.00 94.88 362 THR A C 1
ATOM 2675 O O . THR A 1 362 ? -11.259 -0.781 -22.696 1.00 94.88 362 THR A O 1
ATOM 2678 N N . GLU A 1 363 ? -9.656 -1.372 -21.234 1.00 92.38 363 GLU A N 1
ATOM 2679 C CA . GLU A 1 363 ? -8.808 -0.175 -21.359 1.00 92.38 363 GLU A CA 1
ATOM 2680 C C . GLU A 1 363 ? -9.546 1.122 -20.980 1.00 92.38 363 GLU A C 1
ATOM 2682 O O . GLU A 1 363 ? -9.151 2.228 -21.346 1.00 92.38 363 GLU A O 1
ATOM 2687 N N . ALA A 1 364 ? -10.624 0.985 -20.199 1.00 95.00 364 ALA A N 1
ATOM 2688 C CA . ALA A 1 364 ? -11.398 2.111 -19.706 1.00 95.00 364 ALA A CA 1
ATOM 2689 C C . ALA A 1 364 ? -10.667 2.776 -18.539 1.00 95.00 364 ALA A C 1
ATOM 2691 O O . ALA A 1 364 ? -10.220 2.108 -17.603 1.00 95.00 364 ALA A O 1
ATOM 2692 N N . VAL A 1 365 ? -10.604 4.105 -18.577 1.00 96.94 365 VAL A N 1
ATOM 2693 C CA . VAL A 1 365 ? -9.947 4.921 -17.557 1.00 96.94 365 VAL A CA 1
ATOM 2694 C C . VAL A 1 365 ? -10.984 5.720 -16.777 1.00 96.94 365 VAL A C 1
ATOM 2696 O O . VAL A 1 365 ? -11.888 6.319 -17.359 1.00 96.94 365 VAL A O 1
ATOM 2699 N N . ARG A 1 366 ? -10.851 5.738 -15.449 1.00 95.25 366 ARG A N 1
ATOM 2700 C CA . ARG A 1 366 ? -11.652 6.568 -14.535 1.00 95.25 366 ARG A CA 1
ATOM 2701 C C . ARG A 1 366 ? -10.827 6.995 -13.324 1.00 95.25 366 ARG A C 1
ATOM 2703 O O . ARG A 1 366 ? -9.684 6.570 -13.166 1.00 95.25 366 ARG A O 1
ATOM 2710 N N . THR A 1 367 ? -11.406 7.821 -12.460 1.00 95.94 367 THR A N 1
ATOM 2711 C CA . THR A 1 367 ? -10.734 8.338 -11.264 1.00 95.94 367 THR A CA 1
ATOM 2712 C C . THR A 1 367 ? -11.562 8.138 -10.001 1.00 95.94 367 THR A C 1
ATOM 2714 O O . THR A 1 367 ? -12.790 8.172 -10.047 1.00 95.94 367 THR A O 1
ATOM 2717 N N . ILE A 1 368 ? -10.878 7.972 -8.867 1.00 94.75 368 ILE A N 1
ATOM 2718 C CA . ILE A 1 368 ? -11.480 7.943 -7.526 1.00 94.75 368 ILE A CA 1
ATOM 2719 C C . ILE A 1 368 ? -10.914 9.120 -6.732 1.00 94.75 368 ILE A C 1
ATOM 2721 O O . ILE A 1 368 ? -9.699 9.221 -6.565 1.00 94.75 368 ILE A O 1
ATOM 2725 N N . GLU A 1 369 ? -11.764 10.022 -6.247 1.00 92.00 369 GLU A N 1
ATOM 2726 C CA . GLU A 1 369 ? -11.320 11.168 -5.444 1.00 92.00 369 GLU A CA 1
ATOM 2727 C C . GLU A 1 369 ? -10.761 10.711 -4.091 1.00 92.00 369 GLU A C 1
ATOM 2729 O O . GLU A 1 369 ? -11.406 9.946 -3.375 1.00 92.00 369 GLU A O 1
ATOM 2734 N N . CYS A 1 370 ? -9.571 11.197 -3.718 1.00 84.56 370 CYS A N 1
ATOM 2735 C CA . CYS A 1 370 ? -8.943 10.829 -2.446 1.00 84.56 370 CYS A CA 1
ATOM 2736 C C . CYS A 1 370 ? -9.295 11.782 -1.290 1.00 84.56 370 CYS A C 1
ATOM 2738 O O . CYS A 1 370 ? -9.016 11.470 -0.136 1.00 84.56 370 CYS A O 1
ATOM 2740 N N . GLY A 1 371 ? -9.874 12.954 -1.587 1.00 78.94 371 GLY A N 1
ATOM 2741 C CA . GLY A 1 371 ? -10.334 13.928 -0.585 1.00 78.94 371 GLY A CA 1
ATOM 2742 C C . GLY A 1 371 ? -9.224 14.622 0.216 1.00 78.94 371 GLY A C 1
ATOM 2743 O O . GLY A 1 371 ? -9.504 15.260 1.228 1.00 78.94 371 GLY A O 1
ATOM 2744 N N . ILE A 1 372 ? -7.969 14.491 -0.217 1.00 79.94 372 ILE A N 1
ATOM 2745 C CA . ILE A 1 372 ? -6.796 15.063 0.451 1.00 79.94 372 ILE A CA 1
ATOM 2746 C C . ILE A 1 372 ? -5.985 15.825 -0.584 1.00 79.94 372 ILE A C 1
ATOM 2748 O O . ILE A 1 372 ? -5.463 15.230 -1.528 1.00 79.94 372 ILE A O 1
ATOM 2752 N N . ASP A 1 373 ? -5.835 17.126 -0.370 1.00 83.62 373 ASP A N 1
ATOM 2753 C CA . ASP A 1 373 ? -5.026 17.999 -1.213 1.00 83.62 373 ASP A CA 1
ATOM 2754 C C . ASP A 1 373 ? -3.558 18.005 -0.783 1.00 83.62 373 ASP A C 1
ATOM 2756 O O . ASP A 1 373 ? -3.206 17.694 0.354 1.00 83.62 373 ASP A O 1
ATOM 2760 N N . GLY A 1 374 ? -2.676 18.352 -1.718 1.00 87.50 374 GLY A N 1
ATOM 2761 C CA . GLY A 1 374 ? -1.238 18.421 -1.480 1.00 87.50 374 GLY A CA 1
ATOM 2762 C C . GLY A 1 374 ? -0.417 17.838 -2.623 1.00 87.50 374 GLY A C 1
ATOM 2763 O O . GLY A 1 374 ? -0.951 17.283 -3.583 1.00 87.50 374 GLY A O 1
ATOM 2764 N N . VAL A 1 375 ? 0.900 17.974 -2.495 1.00 91.75 375 VAL A N 1
ATOM 2765 C CA . VAL A 1 375 ? 1.889 17.534 -3.486 1.00 91.75 375 VAL A CA 1
ATOM 2766 C C . VAL A 1 375 ? 2.735 16.394 -2.932 1.00 91.75 375 VAL A C 1
ATOM 2768 O O . VAL A 1 375 ? 3.015 16.357 -1.735 1.00 91.75 375 VAL A O 1
ATOM 2771 N N . ASP A 1 376 ? 3.163 15.483 -3.808 1.00 91.50 376 ASP A N 1
ATOM 2772 C CA . ASP A 1 376 ? 4.001 14.324 -3.461 1.00 91.50 376 ASP A CA 1
ATOM 2773 C C . ASP A 1 376 ? 3.488 13.525 -2.233 1.00 91.50 376 ASP A C 1
ATOM 2775 O O . ASP A 1 376 ? 4.266 13.075 -1.387 1.00 91.50 376 ASP A O 1
ATOM 2779 N N . LYS A 1 377 ? 2.162 13.362 -2.124 1.00 93.94 377 LYS A N 1
ATOM 2780 C CA . LYS A 1 377 ? 1.465 12.742 -0.986 1.00 93.94 377 LYS A CA 1
ATOM 2781 C C . LYS A 1 377 ? 1.820 11.269 -0.842 1.00 93.94 377 LYS A C 1
ATOM 2783 O O . LYS A 1 377 ? 2.390 10.890 0.184 1.00 93.94 377 LYS A O 1
ATOM 2788 N N . TRP A 1 378 ? 1.529 10.475 -1.874 1.00 95.62 378 TRP A N 1
ATOM 2789 C CA . TRP A 1 378 ? 1.786 9.038 -1.905 1.00 95.62 378 TRP A CA 1
ATOM 2790 C C . TRP A 1 378 ? 2.576 8.635 -3.143 1.00 95.62 378 TRP A C 1
ATOM 2792 O O . TRP A 1 378 ? 2.297 9.100 -4.248 1.00 95.62 378 TRP A O 1
ATOM 2802 N N . ASN A 1 379 ? 3.561 7.758 -2.951 1.00 92.25 379 ASN A N 1
ATOM 2803 C CA . ASN A 1 379 ? 4.540 7.441 -3.991 1.00 92.25 379 ASN A CA 1
ATOM 2804 C C . ASN A 1 379 ? 4.441 6.013 -4.528 1.00 92.25 379 ASN A C 1
ATOM 2806 O O . ASN A 1 379 ? 4.447 5.822 -5.732 1.00 92.25 379 ASN A O 1
ATOM 2810 N N . SER A 1 380 ? 4.343 5.000 -3.679 1.00 94.81 380 SER A N 1
ATOM 2811 C CA . SER A 1 380 ? 4.147 3.612 -4.124 1.00 94.81 380 SER A CA 1
ATOM 2812 C C . SER A 1 380 ? 2.793 3.098 -3.684 1.00 94.81 380 SER A C 1
ATOM 2814 O O . SER A 1 380 ? 2.128 3.723 -2.861 1.00 94.81 380 SER A O 1
ATOM 2816 N N . ILE A 1 381 ? 2.393 1.974 -4.263 1.00 97.56 381 ILE A N 1
ATOM 2817 C CA . ILE A 1 381 ? 1.151 1.275 -3.973 1.00 97.56 381 ILE A CA 1
ATOM 2818 C C . ILE A 1 381 ? 1.416 -0.226 -4.055 1.00 97.56 381 ILE A C 1
ATOM 2820 O O . ILE A 1 381 ? 2.185 -0.666 -4.909 1.00 97.56 381 ILE A O 1
ATOM 2824 N N . VAL A 1 382 ? 0.798 -0.992 -3.164 1.00 96.81 382 VAL A N 1
ATOM 2825 C CA . VAL A 1 382 ? 0.782 -2.458 -3.198 1.00 96.81 382 VAL A CA 1
ATOM 2826 C C . VAL A 1 382 ? -0.654 -2.932 -3.039 1.00 96.81 382 VAL A C 1
ATOM 2828 O O . VAL A 1 382 ? -1.423 -2.305 -2.312 1.00 96.81 382 VAL A O 1
ATOM 2831 N N . ALA A 1 383 ? -1.010 -4.016 -3.720 1.00 94.94 383 ALA A N 1
ATOM 2832 C CA . ALA A 1 383 ? -2.280 -4.699 -3.523 1.00 94.94 383 ALA A CA 1
ATOM 2833 C C . ALA A 1 383 ? -2.083 -5.893 -2.582 1.00 94.94 383 ALA A C 1
ATOM 2835 O O . ALA A 1 383 ? -1.158 -6.686 -2.765 1.00 94.94 383 ALA A O 1
ATOM 2836 N N . VAL A 1 384 ? -2.961 -6.014 -1.592 1.00 91.81 384 VAL A N 1
ATOM 2837 C CA . VAL A 1 384 ? -3.151 -7.210 -0.772 1.00 91.81 384 VAL A CA 1
ATOM 2838 C C . VAL A 1 384 ? -4.602 -7.618 -0.960 1.00 91.81 384 VAL A C 1
ATOM 2840 O O . VAL A 1 384 ? -5.513 -6.935 -0.494 1.00 91.81 384 VAL A O 1
ATOM 2843 N N . GLU A 1 385 ? -4.810 -8.698 -1.712 1.00 86.31 385 GLU A N 1
ATOM 2844 C CA . GLU A 1 385 ? -6.143 -9.134 -2.140 1.00 86.31 385 GLU A CA 1
ATOM 2845 C C . GLU A 1 385 ? -6.894 -8.005 -2.880 1.00 86.31 385 GLU A C 1
ATOM 2847 O O . GLU A 1 385 ? -6.405 -7.508 -3.897 1.00 86.31 385 GLU A O 1
ATOM 2852 N N . ASN A 1 386 ? -8.055 -7.580 -2.368 1.00 86.56 386 ASN A N 1
ATOM 2853 C CA . ASN A 1 386 ? -8.865 -6.494 -2.928 1.00 86.56 386 ASN A CA 1
ATOM 2854 C C . ASN A 1 386 ? -8.560 -5.119 -2.312 1.00 86.56 386 ASN A C 1
ATOM 2856 O O . ASN A 1 386 ? -9.200 -4.135 -2.679 1.00 86.56 386 ASN A O 1
ATOM 2860 N N . THR A 1 387 ? -7.595 -5.020 -1.396 1.00 91.12 387 THR A N 1
ATOM 2861 C CA . THR A 1 387 ? -7.251 -3.756 -0.735 1.00 91.12 387 THR A CA 1
ATOM 2862 C C . THR A 1 387 ? -5.887 -3.272 -1.199 1.00 91.12 387 THR A C 1
ATOM 2864 O O . THR A 1 387 ? -4.905 -4.012 -1.173 1.00 91.12 387 THR A O 1
ATOM 2867 N N . LEU A 1 388 ? -5.797 -2.010 -1.610 1.00 96.12 388 LEU A N 1
ATOM 2868 C CA . LEU A 1 388 ? -4.531 -1.388 -1.972 1.00 96.12 388 LEU A CA 1
ATOM 2869 C C . LEU A 1 388 ? -4.087 -0.375 -0.928 1.00 96.12 388 LEU A C 1
ATOM 2871 O O . LEU A 1 388 ? -4.894 0.372 -0.383 1.00 96.12 388 LEU A O 1
ATOM 2875 N N . PHE A 1 389 ? -2.780 -0.311 -0.707 1.00 96.31 389 PHE A N 1
ATOM 2876 C CA . PHE A 1 389 ? -2.161 0.557 0.287 1.00 96.31 389 PHE A CA 1
ATOM 2877 C C . PHE A 1 389 ? -1.083 1.407 -0.368 1.00 96.31 389 PHE A C 1
ATOM 2879 O O . PHE A 1 389 ? -0.162 0.871 -0.987 1.00 96.31 389 PHE A O 1
ATOM 2886 N N . CYS A 1 390 ? -1.166 2.727 -0.208 1.00 96.50 390 CYS A N 1
ATOM 2887 C CA . CYS A 1 390 ? -0.213 3.661 -0.791 1.00 96.50 390 CYS A CA 1
ATOM 2888 C C . CYS A 1 390 ? 0.750 4.229 0.257 1.00 96.50 390 CYS A C 1
ATOM 2890 O O . CYS A 1 390 ? 0.331 4.764 1.287 1.00 96.50 390 CYS A O 1
ATOM 2892 N N . ALA A 1 391 ? 2.050 4.188 -0.037 1.00 95.25 391 ALA A N 1
ATOM 2893 C CA . ALA A 1 391 ? 3.096 4.650 0.869 1.00 95.25 391 ALA A CA 1
ATOM 2894 C C . ALA A 1 391 ? 3.059 6.174 1.073 1.00 95.25 391 ALA A C 1
ATOM 2896 O O . ALA A 1 391 ? 3.209 6.910 0.089 1.00 95.25 391 ALA A O 1
ATOM 2897 N N . PRO A 1 392 ? 2.923 6.669 2.320 1.00 94.06 392 PRO A N 1
ATOM 2898 C CA . PRO A 1 392 ? 2.936 8.097 2.607 1.00 94.06 392 PRO A CA 1
ATOM 2899 C C . PRO A 1 392 ? 4.340 8.675 2.462 1.00 94.06 392 PRO A C 1
ATOM 2901 O O . PRO A 1 392 ? 5.258 8.340 3.212 1.00 94.06 392 PRO A O 1
ATOM 2904 N N . ARG A 1 393 ? 4.505 9.602 1.520 1.00 92.88 393 ARG A N 1
ATOM 2905 C CA . ARG A 1 393 ? 5.755 10.337 1.332 1.00 92.88 393 ARG A CA 1
ATOM 2906 C C . ARG A 1 393 ? 5.706 11.690 2.028 1.00 92.88 393 ARG A C 1
ATOM 2908 O O . ARG A 1 393 ? 6.502 11.922 2.938 1.00 92.88 393 ARG A O 1
ATOM 2915 N N . MET A 1 394 ? 4.787 12.562 1.613 1.00 91.75 394 MET A N 1
ATOM 2916 C CA . MET A 1 394 ? 4.486 13.835 2.290 1.00 91.75 394 MET A CA 1
ATOM 2917 C C . MET A 1 394 ? 3.221 13.771 3.144 1.00 91.75 394 MET A C 1
ATOM 2919 O O . MET A 1 394 ? 3.047 14.605 4.028 1.00 91.75 394 MET A O 1
ATOM 2923 N N . ALA A 1 395 ? 2.345 12.793 2.902 1.00 90.06 395 ALA A N 1
ATOM 2924 C CA . ALA A 1 395 ? 1.132 12.617 3.690 1.00 90.06 395 ALA A CA 1
ATOM 2925 C C . ALA A 1 395 ? 1.437 12.178 5.138 1.00 90.06 395 ALA A C 1
ATOM 2927 O O . ALA A 1 395 ? 2.426 11.487 5.413 1.00 90.06 395 ALA A O 1
ATOM 2928 N N . SER A 1 396 ? 0.562 12.547 6.079 1.00 86.75 396 SER A N 1
ATOM 2929 C CA . SER A 1 396 ? 0.590 12.043 7.462 1.00 86.75 396 SER A CA 1
ATOM 2930 C C . SER A 1 396 ? 0.034 10.623 7.587 1.00 86.75 396 SER A C 1
ATOM 2932 O O . SER A 1 396 ? 0.263 9.967 8.599 1.00 86.75 396 SER A O 1
ATOM 2934 N N . SER A 1 397 ? -0.645 10.124 6.556 1.00 88.31 397 SER A N 1
ATOM 2935 C CA . SER A 1 397 ? -1.392 8.873 6.606 1.00 88.31 397 SER A CA 1
ATOM 2936 C C . SER A 1 397 ? -1.201 8.019 5.354 1.00 88.31 397 SER A C 1
ATOM 2938 O O . SER A 1 397 ? -1.005 8.531 4.253 1.00 88.31 397 SER A O 1
ATOM 2940 N N . ILE A 1 398 ? -1.248 6.699 5.526 1.00 92.31 398 ILE A N 1
ATOM 2941 C CA . ILE A 1 398 ? -1.324 5.712 4.443 1.00 92.31 398 ILE A CA 1
ATOM 2942 C C . ILE A 1 398 ? -2.703 5.853 3.793 1.00 92.31 398 ILE A C 1
ATOM 2944 O O . ILE A 1 398 ? -3.706 5.889 4.505 1.00 92.31 398 ILE A O 1
ATOM 2948 N N . LEU A 1 399 ? -2.763 5.921 2.462 1.00 93.69 399 LEU A N 1
ATOM 2949 C CA . LEU A 1 399 ? -4.030 5.848 1.729 1.00 93.69 399 LEU A CA 1
ATOM 2950 C C . LEU A 1 399 ? -4.377 4.382 1.492 1.00 93.69 399 LEU A C 1
ATOM 2952 O O . LEU A 1 399 ? -3.546 3.634 0.983 1.00 93.69 399 LEU A O 1
ATOM 2956 N N . VAL A 1 400 ? -5.599 4.004 1.836 1.00 93.81 400 VAL A N 1
ATOM 2957 C CA . VAL A 1 400 ? -6.147 2.669 1.616 1.00 93.81 400 VAL A CA 1
ATOM 2958 C C . VAL A 1 400 ? -7.281 2.773 0.614 1.00 93.81 400 VAL A C 1
ATOM 2960 O O . VAL A 1 400 ? -8.131 3.656 0.740 1.00 93.81 400 VAL A O 1
ATOM 2963 N N . ILE A 1 401 ? -7.282 1.888 -0.374 1.00 92.81 401 ILE A N 1
ATOM 2964 C CA . ILE A 1 401 ? -8.251 1.860 -1.465 1.00 92.81 401 ILE A CA 1
ATOM 2965 C C . ILE A 1 401 ? -8.892 0.477 -1.479 1.00 92.81 401 ILE A C 1
ATOM 2967 O O . ILE A 1 401 ? -8.188 -0.524 -1.589 1.00 92.81 401 ILE A O 1
ATOM 2971 N N . ASP A 1 402 ? -10.214 0.425 -1.393 1.00 88.88 402 ASP A N 1
ATOM 2972 C CA . ASP A 1 402 ? -10.981 -0.794 -1.635 1.00 88.88 402 ASP A CA 1
ATOM 2973 C C . ASP A 1 402 ? -11.234 -0.918 -3.145 1.00 88.88 402 ASP A C 1
ATOM 2975 O O . ASP A 1 402 ? -11.889 -0.062 -3.744 1.00 88.88 402 ASP A O 1
ATOM 2979 N N . ALA A 1 403 ? -10.682 -1.949 -3.786 1.00 90.19 403 ALA A N 1
ATOM 2980 C CA . ALA A 1 403 ? -10.777 -2.139 -5.234 1.00 90.19 403 ALA A CA 1
ATOM 2981 C C . ALA A 1 403 ? -12.181 -2.551 -5.714 1.00 90.19 403 ALA A C 1
ATOM 2983 O O . ALA A 1 403 ? -12.509 -2.370 -6.894 1.00 90.19 403 ALA A O 1
ATOM 2984 N N . GLU A 1 404 ? -12.992 -3.134 -4.827 1.00 86.69 404 GLU A N 1
ATOM 2985 C CA . GLU A 1 404 ? -14.339 -3.616 -5.125 1.00 86.69 404 GLU A CA 1
ATOM 2986 C C . GLU A 1 404 ? -15.362 -2.493 -4.953 1.00 86.69 404 GLU A C 1
ATOM 2988 O O . GLU A 1 404 ? -16.157 -2.231 -5.857 1.00 86.69 404 GLU A O 1
ATOM 2993 N N . GLN A 1 405 ? -15.299 -1.790 -3.821 1.00 83.88 405 GLN A N 1
ATOM 2994 C CA . GLN A 1 405 ? -16.173 -0.657 -3.520 1.00 83.88 405 GLN A CA 1
ATOM 2995 C C . GLN A 1 405 ? -15.725 0.645 -4.187 1.00 83.88 405 GLN A C 1
ATOM 2997 O O . GLN A 1 405 ? -16.501 1.600 -4.232 1.00 83.88 405 GLN A O 1
ATOM 3002 N N . GLU A 1 406 ? -14.480 0.705 -4.667 1.00 86.94 406 GLU A N 1
ATOM 3003 C CA . GLU A 1 406 ? -13.845 1.917 -5.200 1.00 86.94 406 GLU A CA 1
ATOM 3004 C C . GLU A 1 406 ? -13.916 3.085 -4.206 1.00 86.94 406 GLU A C 1
ATOM 3006 O O . GLU A 1 406 ? -14.105 4.248 -4.566 1.00 86.94 406 GLU A O 1
ATOM 3011 N N . SER A 1 407 ? -13.767 2.751 -2.923 1.00 85.38 407 SER A N 1
ATOM 3012 C CA . SER A 1 407 ? -13.781 3.688 -1.808 1.00 85.38 407 SER A CA 1
ATOM 3013 C C . SER A 1 407 ? -12.371 3.878 -1.253 1.00 85.38 407 SER A C 1
ATOM 3015 O O . SER A 1 407 ? -11.469 3.067 -1.475 1.00 85.38 407 SER A O 1
ATOM 3017 N N . VAL A 1 408 ? -12.165 4.985 -0.543 1.00 87.69 408 VAL A N 1
ATOM 3018 C CA . VAL A 1 408 ? -10.872 5.331 0.047 1.00 87.69 408 VAL A CA 1
ATOM 3019 C C . VAL A 1 408 ? -11.012 5.641 1.528 1.00 87.69 408 VAL A C 1
ATOM 3021 O O . VAL A 1 408 ? -11.991 6.246 1.967 1.00 87.69 408 VAL A O 1
ATOM 3024 N N . ARG A 1 409 ? -9.998 5.263 2.302 1.00 87.62 409 ARG A N 1
ATOM 3025 C CA . ARG A 1 409 ? -9.823 5.646 3.708 1.00 87.62 409 ARG A CA 1
ATOM 3026 C C . ARG A 1 409 ? -8.345 5.878 4.003 1.00 87.62 409 ARG A C 1
ATOM 3028 O O . ARG A 1 409 ? -7.489 5.627 3.160 1.00 87.62 409 ARG A O 1
ATOM 3035 N N . THR A 1 410 ? -8.030 6.337 5.208 1.00 85.25 410 THR A N 1
ATOM 3036 C CA . THR A 1 410 ? -6.647 6.594 5.620 1.00 85.25 410 THR A CA 1
ATOM 3037 C C . THR A 1 410 ? -6.304 5.954 6.952 1.00 85.25 410 THR A C 1
ATOM 3039 O O . THR A 1 410 ? -7.161 5.850 7.827 1.00 85.25 410 THR A O 1
ATOM 3042 N N . ILE A 1 411 ? -5.033 5.588 7.117 1.00 83.19 411 ILE A N 1
ATOM 3043 C CA . ILE A 1 411 ? -4.457 5.107 8.380 1.00 83.19 411 ILE A CA 1
ATOM 3044 C C . ILE A 1 411 ? -3.347 6.069 8.795 1.00 83.19 411 ILE A C 1
ATOM 3046 O O . ILE A 1 411 ? -2.387 6.269 8.049 1.00 83.19 411 ILE A O 1
ATOM 3050 N N . GLU A 1 412 ? -3.459 6.673 9.973 1.00 82.69 412 GLU A N 1
ATOM 3051 C CA . GLU A 1 412 ? -2.419 7.565 10.495 1.00 82.69 412 GLU A CA 1
ATOM 3052 C C . GLU A 1 412 ? -1.139 6.785 10.817 1.00 82.69 412 GLU A C 1
ATOM 3054 O O . GLU A 1 412 ? -1.181 5.736 11.455 1.00 82.69 412 GLU A O 1
ATOM 3059 N N . CYS A 1 413 ? 0.016 7.306 10.389 1.00 77.31 413 CYS A N 1
ATOM 3060 C CA . CYS A 1 413 ? 1.305 6.637 10.616 1.00 77.31 413 CYS A CA 1
ATOM 3061 C C . CYS A 1 413 ? 2.058 7.130 11.863 1.00 77.31 413 CYS A C 1
ATOM 3063 O O . CYS A 1 413 ? 3.098 6.573 12.200 1.00 77.31 413 CYS A O 1
ATOM 3065 N N . GLY A 1 414 ? 1.585 8.201 12.512 1.00 70.31 414 GLY A N 1
ATOM 3066 C CA . GLY A 1 414 ? 2.180 8.743 13.742 1.00 70.31 414 GLY A CA 1
ATOM 3067 C C . GLY A 1 414 ? 3.565 9.386 13.588 1.00 70.31 414 GLY A C 1
ATOM 3068 O O . GLY A 1 414 ? 4.156 9.797 14.582 1.00 70.31 414 GLY A O 1
ATOM 3069 N N . VAL A 1 415 ? 4.090 9.497 12.363 1.00 70.19 415 VAL A N 1
ATOM 3070 C CA . VAL A 1 415 ? 5.390 10.122 12.084 1.00 70.19 415 VAL A CA 1
ATOM 3071 C C . VAL A 1 415 ? 5.187 11.412 11.302 1.00 70.19 415 VAL A C 1
ATOM 3073 O O . VAL A 1 415 ? 4.680 11.413 10.174 1.00 70.19 415 VAL A O 1
ATOM 3076 N N . GLU A 1 416 ? 5.622 12.517 11.893 1.00 72.56 416 GLU A N 1
ATOM 3077 C CA . GLU A 1 416 ? 5.637 13.829 11.253 1.00 72.56 416 GLU A CA 1
ATOM 3078 C C . GLU A 1 416 ? 6.878 14.009 10.362 1.00 72.56 416 GLU A C 1
ATOM 3080 O O . GLU A 1 416 ? 7.878 13.302 10.491 1.00 72.56 416 GLU A O 1
ATOM 3085 N N . GLY A 1 417 ? 6.816 14.963 9.433 1.00 72.81 417 GLY A N 1
ATOM 3086 C CA . GLY A 1 417 ? 7.907 15.271 8.505 1.00 72.81 417 GLY A CA 1
ATOM 3087 C C . GLY A 1 417 ? 7.637 14.842 7.061 1.00 72.81 417 GLY A C 1
ATOM 3088 O O . GLY A 1 417 ? 6.646 14.181 6.749 1.00 72.81 417 GLY A O 1
ATOM 3089 N N . GLY A 1 418 ? 8.521 15.274 6.161 1.00 83.50 418 GLY A N 1
ATOM 3090 C CA . GLY A 1 418 ? 8.375 15.092 4.717 1.00 83.50 418 GLY A CA 1
ATOM 3091 C C . GLY A 1 418 ? 9.318 14.044 4.125 1.00 83.50 418 GLY A C 1
ATOM 3092 O O . GLY A 1 418 ? 10.399 13.778 4.646 1.00 83.50 418 GLY A O 1
ATOM 3093 N N . ALA A 1 419 ? 8.925 13.490 2.977 1.00 86.00 419 ALA A N 1
ATOM 3094 C CA . ALA A 1 419 ? 9.685 12.513 2.195 1.00 86.00 419 ALA A CA 1
ATOM 3095 C C . ALA A 1 419 ? 10.051 11.247 2.990 1.00 86.00 419 ALA A C 1
ATOM 3097 O O . ALA A 1 419 ? 11.133 10.689 2.823 1.00 86.00 419 ALA A O 1
ATOM 3098 N N . LYS A 1 420 ? 9.140 10.795 3.855 1.00 91.62 420 LYS A N 1
ATOM 3099 C CA . LYS A 1 420 ? 9.400 9.745 4.847 1.00 91.62 420 LYS A CA 1
ATOM 3100 C C . LYS A 1 420 ? 9.667 8.391 4.192 1.00 91.62 420 LYS A C 1
ATOM 3102 O O . LYS A 1 420 ? 10.789 7.888 4.280 1.00 91.62 420 LYS A O 1
ATOM 3107 N N . TRP A 1 421 ? 8.680 7.860 3.476 1.00 93.81 421 TRP A N 1
ATOM 3108 C CA . TRP A 1 421 ? 8.749 6.554 2.818 1.00 93.81 421 TRP A CA 1
ATOM 3109 C C . TRP A 1 421 ? 8.440 6.659 1.327 1.00 93.81 421 TRP A C 1
ATOM 3111 O O . TRP A 1 421 ? 7.820 7.624 0.876 1.00 93.81 421 TRP A O 1
ATOM 3121 N N . ASN A 1 422 ? 8.920 5.691 0.544 1.00 92.12 422 ASN A N 1
ATOM 3122 C CA . ASN A 1 422 ? 8.756 5.716 -0.915 1.00 92.12 422 ASN A CA 1
ATOM 3123 C C . ASN A 1 422 ? 8.365 4.360 -1.517 1.00 92.12 422 ASN A C 1
ATOM 3125 O O . ASN A 1 422 ? 7.588 4.345 -2.462 1.00 92.12 422 ASN A O 1
ATOM 3129 N N . GLY A 1 423 ? 8.819 3.232 -0.965 1.00 92.31 423 GLY A N 1
ATOM 3130 C CA . GLY A 1 423 ? 8.394 1.884 -1.376 1.00 92.31 423 GLY A CA 1
ATOM 3131 C C . GLY A 1 423 ? 7.427 1.250 -0.375 1.00 92.31 423 GLY A C 1
ATOM 3132 O O . GLY A 1 423 ? 7.517 1.572 0.806 1.00 92.31 423 GLY A O 1
ATOM 3133 N N . VAL A 1 424 ? 6.563 0.338 -0.827 1.00 96.88 424 VAL A N 1
ATOM 3134 C CA . VAL A 1 424 ? 5.772 -0.564 0.025 1.00 96.88 424 VAL A CA 1
ATOM 3135 C C . VAL A 1 424 ? 5.746 -1.972 -0.578 1.00 96.88 424 VAL A C 1
ATOM 3137 O O . VAL A 1 424 ? 5.626 -2.112 -1.793 1.00 96.88 424 VAL A O 1
ATOM 3140 N N . ALA A 1 425 ? 5.883 -2.999 0.260 1.00 96.44 425 ALA A N 1
ATOM 3141 C CA . ALA A 1 425 ? 5.713 -4.404 -0.112 1.00 96.44 425 ALA A CA 1
ATOM 3142 C C . ALA A 1 425 ? 5.009 -5.171 1.008 1.00 96.44 425 ALA A C 1
ATOM 3144 O O . ALA A 1 425 ? 5.173 -4.848 2.186 1.00 96.44 425 ALA A O 1
ATOM 3145 N N . ALA A 1 426 ? 4.250 -6.193 0.624 1.00 93.44 426 ALA A N 1
ATOM 3146 C CA . ALA A 1 426 ? 3.588 -7.106 1.543 1.00 93.44 426 ALA A CA 1
ATOM 3147 C C . ALA A 1 426 ? 4.444 -8.361 1.762 1.00 93.44 426 ALA A C 1
ATOM 3149 O O . ALA A 1 426 ? 4.965 -8.931 0.803 1.00 93.44 426 ALA A O 1
ATOM 3150 N N . ALA A 1 427 ? 4.576 -8.798 3.012 1.00 91.31 427 ALA A N 1
ATOM 3151 C CA . ALA A 1 427 ? 5.177 -10.076 3.381 1.00 91.31 427 ALA A CA 1
ATOM 3152 C C . ALA A 1 427 ? 4.640 -10.530 4.746 1.00 91.31 427 ALA A C 1
ATOM 3154 O O . ALA A 1 427 ? 4.576 -9.731 5.677 1.00 91.31 427 ALA A O 1
ATOM 3155 N N . ASN A 1 428 ? 4.293 -11.814 4.883 1.00 84.69 428 ASN A N 1
ATOM 3156 C CA . ASN A 1 428 ? 3.857 -12.428 6.148 1.00 84.69 428 ASN A CA 1
ATOM 3157 C C . ASN A 1 428 ? 2.740 -11.658 6.882 1.00 84.69 428 ASN A C 1
ATOM 3159 O O . ASN A 1 428 ? 2.891 -11.351 8.064 1.00 84.69 428 ASN A O 1
ATOM 3163 N N . GLY A 1 429 ? 1.658 -11.305 6.175 1.00 82.50 429 GLY A N 1
ATOM 3164 C CA . GLY A 1 429 ? 0.508 -10.611 6.780 1.00 82.50 429 GLY A CA 1
ATOM 3165 C C . GLY A 1 429 ? 0.799 -9.172 7.219 1.00 82.50 429 GLY A C 1
ATOM 3166 O O . GLY A 1 429 ? 0.033 -8.573 7.969 1.00 82.50 429 GLY A O 1
ATOM 3167 N N . LYS A 1 430 ? 1.930 -8.607 6.780 1.00 90.00 430 LYS A N 1
ATOM 3168 C CA . LYS A 1 430 ? 2.355 -7.244 7.094 1.00 90.00 430 LYS A CA 1
ATOM 3169 C C . LYS A 1 430 ? 2.755 -6.494 5.834 1.00 90.00 430 LYS A C 1
ATOM 3171 O O . LYS A 1 430 ? 3.234 -7.079 4.863 1.00 90.00 430 LYS A O 1
ATOM 3176 N N . LEU A 1 431 ? 2.641 -5.174 5.885 1.00 94.44 431 LEU A N 1
ATOM 3177 C CA . LEU A 1 431 ? 3.215 -4.259 4.909 1.00 94.44 431 LEU A CA 1
ATOM 3178 C C . LEU A 1 431 ? 4.449 -3.590 5.487 1.00 94.44 431 LEU A C 1
ATOM 3180 O O . LEU A 1 431 ? 4.428 -3.114 6.618 1.00 94.44 431 LEU A O 1
ATOM 3184 N N . PHE A 1 432 ? 5.492 -3.482 4.677 1.00 95.62 432 PHE A N 1
ATOM 3185 C CA . PHE A 1 432 ? 6.743 -2.826 5.030 1.00 95.62 432 PHE A CA 1
ATOM 3186 C C . PHE A 1 432 ? 6.991 -1.662 4.083 1.00 95.62 432 PHE A C 1
ATOM 3188 O O . PHE A 1 432 ? 6.946 -1.833 2.864 1.00 95.62 432 PHE A O 1
ATOM 3195 N N . PHE A 1 433 ? 7.283 -0.485 4.635 1.00 96.00 433 PHE A N 1
ATOM 3196 C CA . PHE A 1 433 ? 7.511 0.724 3.854 1.00 96.00 433 PHE A CA 1
ATOM 3197 C C . PHE A 1 433 ? 8.979 1.149 3.914 1.00 96.00 433 PHE A C 1
ATOM 3199 O O . PHE A 1 433 ? 9.534 1.401 4.987 1.00 96.00 433 PHE A O 1
ATOM 3206 N N . ALA A 1 434 ? 9.605 1.271 2.744 1.00 95.38 434 ALA A N 1
ATOM 3207 C CA . ALA A 1 434 ? 11.025 1.576 2.618 1.00 95.38 434 ALA A CA 1
ATOM 3208 C C . ALA A 1 434 ? 11.341 3.016 3.081 1.00 95.38 434 ALA A C 1
ATOM 3210 O O . ALA A 1 434 ? 10.740 3.962 2.551 1.00 95.38 434 ALA A O 1
ATOM 3211 N N . PRO A 1 435 ? 12.282 3.208 4.029 1.00 94.25 435 PRO A N 1
ATOM 3212 C CA . PRO A 1 435 ? 12.655 4.521 4.543 1.00 94.25 435 PRO A CA 1
ATOM 3213 C C . PRO A 1 435 ? 13.444 5.317 3.506 1.00 94.25 435 PRO A C 1
ATOM 3215 O O . PRO A 1 435 ? 14.578 4.988 3.167 1.00 94.25 435 PRO A O 1
ATOM 3218 N N . PHE A 1 436 ? 12.864 6.414 3.029 1.00 94.12 436 PHE A N 1
ATOM 3219 C CA . PHE A 1 436 ? 13.519 7.301 2.074 1.00 94.12 436 PHE A CA 1
ATOM 3220 C C . PHE A 1 436 ? 14.326 8.377 2.810 1.00 94.12 436 PHE A C 1
ATOM 3222 O O . PHE A 1 436 ? 15.556 8.348 2.777 1.00 94.12 436 PHE A O 1
ATOM 3229 N N . ASN A 1 437 ? 13.655 9.276 3.537 1.00 91.81 437 ASN A N 1
ATOM 3230 C CA . ASN A 1 437 ? 14.292 10.174 4.512 1.00 91.81 437 ASN A CA 1
ATOM 3231 C C . ASN A 1 437 ? 13.987 9.790 5.964 1.00 91.81 437 ASN A C 1
ATOM 3233 O O . ASN A 1 437 ? 14.613 10.338 6.867 1.00 91.81 437 ASN A O 1
ATOM 3237 N N . ALA A 1 438 ? 13.034 8.885 6.209 1.00 89.62 438 ALA A N 1
ATOM 3238 C CA . ALA A 1 438 ? 12.730 8.436 7.562 1.00 89.62 438 ALA A CA 1
ATOM 3239 C C . ALA A 1 438 ? 13.926 7.691 8.184 1.00 89.62 438 ALA A C 1
ATOM 3241 O O . ALA A 1 438 ? 14.655 6.963 7.503 1.00 89.62 438 ALA A O 1
ATOM 3242 N N . SER A 1 439 ? 14.114 7.835 9.497 1.00 86.25 439 SER A N 1
ATOM 3243 C CA . SER A 1 439 ? 15.056 7.017 10.278 1.00 86.25 439 SER A CA 1
ATOM 3244 C C . SER A 1 439 ? 14.546 5.589 10.507 1.00 86.25 439 SER A C 1
ATOM 3246 O O . SER A 1 439 ? 15.304 4.727 10.948 1.00 86.25 439 SER A O 1
ATOM 3248 N N . SER A 1 440 ? 13.283 5.320 10.179 1.00 88.06 440 SER A N 1
ATOM 3249 C CA . SER A 1 440 ? 12.577 4.089 10.514 1.00 88.06 440 SER A CA 1
ATOM 3250 C C . SER A 1 440 ? 11.815 3.495 9.330 1.00 88.06 440 SER A C 1
ATOM 3252 O O . SER A 1 440 ? 11.261 4.216 8.500 1.00 88.06 440 SER A O 1
ATOM 3254 N N . VAL A 1 441 ? 11.764 2.166 9.261 1.00 90.69 441 VAL A N 1
ATOM 3255 C CA . VAL A 1 441 ? 10.843 1.409 8.402 1.00 90.69 441 VAL A CA 1
ATOM 3256 C C . VAL A 1 441 ? 9.454 1.477 9.036 1.00 90.69 441 VAL A C 1
ATOM 3258 O O . VAL A 1 441 ? 9.321 1.195 10.228 1.00 90.69 441 VAL A O 1
ATOM 3261 N N . LEU A 1 442 ? 8.425 1.839 8.267 1.00 92.25 442 LEU A N 1
ATOM 3262 C CA . LEU A 1 442 ? 7.039 1.700 8.726 1.00 92.25 442 LEU A CA 1
ATOM 3263 C C . LEU A 1 442 ? 6.588 0.260 8.488 1.00 92.25 442 LEU A C 1
ATOM 3265 O O . LEU A 1 442 ? 6.893 -0.312 7.442 1.00 92.25 442 LEU A O 1
ATOM 3269 N N . VAL A 1 443 ? 5.861 -0.309 9.439 1.00 91.44 443 VAL A N 1
ATOM 3270 C CA . VAL A 1 443 ? 5.289 -1.651 9.364 1.00 91.44 443 VAL A CA 1
ATOM 3271 C C . VAL A 1 443 ? 3.806 -1.557 9.694 1.00 91.44 443 VAL A C 1
ATOM 3273 O O . VAL A 1 443 ? 3.455 -1.021 10.740 1.00 91.44 443 VAL A O 1
ATOM 3276 N N . LEU A 1 444 ? 2.941 -2.060 8.820 1.00 88.56 444 LEU A N 1
ATOM 3277 C CA . LEU A 1 444 ? 1.502 -2.173 9.066 1.00 88.56 444 LEU A CA 1
ATOM 3278 C C . LEU A 1 444 ? 1.141 -3.651 9.179 1.00 88.56 444 LEU A C 1
ATOM 3280 O O . LEU A 1 444 ? 1.479 -4.420 8.287 1.00 88.56 444 LEU A O 1
ATOM 3284 N N . ASP A 1 445 ? 0.468 -4.040 10.253 1.00 83.94 445 ASP A N 1
ATOM 3285 C CA . ASP A 1 445 ? -0.094 -5.385 10.396 1.00 83.94 445 ASP A CA 1
ATOM 3286 C C . ASP A 1 445 ? -1.470 -5.420 9.715 1.00 83.94 445 ASP A C 1
ATOM 3288 O O . ASP A 1 445 ? -2.343 -4.623 10.067 1.00 83.94 445 ASP A O 1
ATOM 3292 N N . THR A 1 446 ? -1.637 -6.281 8.710 1.00 73.50 446 THR A N 1
ATOM 3293 C CA . THR A 1 446 ? -2.895 -6.424 7.958 1.00 73.50 446 THR A CA 1
ATOM 3294 C C . THR A 1 446 ? -3.745 -7.598 8.458 1.00 73.50 446 THR A C 1
ATOM 3296 O O . THR A 1 446 ? -4.901 -7.711 8.066 1.00 73.50 446 THR A O 1
ATOM 3299 N N . ASP A 1 447 ? -3.238 -8.423 9.385 1.00 62.19 447 ASP A N 1
ATOM 3300 C CA . ASP A 1 447 ? -3.922 -9.616 9.914 1.00 62.19 447 ASP A CA 1
ATOM 3301 C C . ASP A 1 447 ? -4.835 -9.317 11.127 1.00 62.19 447 ASP A C 1
ATOM 3303 O O . ASP A 1 447 ? -5.032 -10.155 12.017 1.00 62.19 447 ASP A O 1
ATOM 3307 N N . CYS A 1 448 ? -5.454 -8.129 11.181 1.00 50.34 448 CYS A N 1
ATOM 3308 C CA . CYS A 1 448 ? -6.379 -7.733 12.258 1.00 50.34 448 CYS A CA 1
ATOM 3309 C C . CYS A 1 448 ? -7.589 -8.682 12.437 1.00 50.34 448 CYS A C 1
ATOM 3311 O O . CYS A 1 448 ? -8.195 -8.687 13.512 1.00 50.34 448 CYS A O 1
ATOM 3313 N N . SER A 1 449 ? -7.900 -9.532 11.448 1.00 45.88 449 SER A N 1
ATOM 3314 C CA . SER A 1 449 ? -8.928 -10.584 11.526 1.00 45.88 449 SER A CA 1
ATOM 3315 C C . SER A 1 449 ? -8.639 -11.623 12.620 1.00 45.88 449 SER A C 1
ATOM 3317 O O . SER A 1 449 ? -9.532 -11.984 13.387 1.00 45.88 449 SER A O 1
ATOM 3319 N N . SER A 1 450 ? -7.373 -12.015 12.795 1.00 46.25 450 SER A N 1
ATOM 3320 C CA . SER A 1 450 ? -6.963 -13.012 13.796 1.00 46.25 450 SER A CA 1
ATOM 3321 C C . SER A 1 450 ? -7.250 -12.579 15.240 1.00 46.25 450 SER A C 1
ATOM 3323 O O . SER A 1 450 ? -7.569 -13.403 16.096 1.00 46.25 450 SER A O 1
ATOM 3325 N N . ARG A 1 451 ? -7.195 -11.272 15.521 1.00 49.44 451 ARG A N 1
ATOM 3326 C CA . ARG A 1 451 ? -7.392 -10.714 16.869 1.00 49.44 451 ARG A CA 1
ATOM 3327 C C . ARG A 1 451 ? -8.869 -10.611 17.239 1.00 49.44 451 ARG A C 1
ATOM 3329 O O . ARG A 1 451 ? -9.220 -10.805 18.403 1.00 49.44 451 ARG A O 1
ATOM 3336 N N . ALA A 1 452 ? -9.736 -10.342 16.262 1.00 45.97 452 ALA A N 1
ATOM 3337 C CA . ALA A 1 452 ? -11.185 -10.409 16.440 1.00 45.97 452 ALA A CA 1
ATOM 3338 C C . ALA A 1 452 ? -11.641 -11.863 16.659 1.00 45.97 452 ALA A C 1
ATOM 3340 O O . ALA A 1 452 ? -12.464 -12.128 17.542 1.00 45.97 452 ALA A O 1
ATOM 3341 N N . ASP A 1 453 ? -11.037 -12.815 15.946 1.00 49.66 453 ASP A N 1
ATOM 3342 C CA . ASP A 1 453 ? -11.272 -14.247 16.143 1.00 49.66 453 ASP A CA 1
ATOM 3343 C C . ASP A 1 453 ? -10.762 -14.736 17.507 1.00 49.66 453 ASP A C 1
ATOM 3345 O O . ASP A 1 453 ? -11.446 -15.514 18.179 1.00 49.66 453 ASP A O 1
ATOM 3349 N N . GLU A 1 454 ? -9.608 -14.245 17.973 1.00 51.41 454 GLU A N 1
ATOM 3350 C CA . GLU A 1 454 ? -9.106 -14.491 19.331 1.00 51.41 454 GLU A CA 1
ATOM 3351 C C . GLU A 1 454 ? -10.047 -13.925 20.398 1.00 51.41 454 GLU A C 1
ATOM 3353 O O . GLU A 1 454 ? -10.360 -14.627 21.362 1.00 51.41 454 GLU A O 1
ATOM 3358 N N . LEU A 1 455 ? -10.541 -12.693 20.224 1.00 52.88 455 LEU A N 1
ATOM 3359 C CA . LEU A 1 455 ? -11.502 -12.059 21.132 1.00 52.88 455 LEU A CA 1
ATOM 3360 C C . LEU A 1 455 ? -12.811 -12.864 21.197 1.00 52.88 455 LEU A C 1
ATOM 3362 O O . LEU A 1 455 ? -13.310 -13.165 22.284 1.00 52.88 455 LEU A O 1
ATOM 3366 N N . THR A 1 456 ? -13.332 -13.271 20.039 1.00 52.97 456 THR A N 1
ATOM 3367 C CA . THR A 1 456 ? -14.562 -14.068 19.909 1.00 52.97 456 THR A CA 1
ATOM 3368 C C . THR A 1 456 ? -14.383 -15.451 20.541 1.00 52.97 456 THR A C 1
ATOM 3370 O O . THR A 1 456 ? -15.198 -15.880 21.362 1.00 52.97 456 THR A O 1
ATOM 3373 N N . SER A 1 457 ? -13.264 -16.118 20.257 1.00 54.16 457 SER A N 1
ATOM 3374 C CA . SER A 1 457 ? -12.918 -17.431 20.813 1.00 54.16 457 SER A CA 1
ATOM 3375 C C . SER A 1 457 ? -12.688 -17.389 22.327 1.00 54.16 457 SER A C 1
ATOM 3377 O O . SER A 1 457 ? -13.061 -18.321 23.045 1.00 54.16 457 SER A O 1
ATOM 3379 N N . ALA A 1 458 ? -12.074 -16.316 22.833 1.00 53.91 458 ALA A N 1
ATOM 3380 C CA . ALA A 1 458 ? -11.818 -16.105 24.254 1.00 53.91 458 ALA A CA 1
ATOM 3381 C C . ALA A 1 458 ? -13.126 -15.917 25.040 1.00 53.91 458 ALA A C 1
ATOM 3383 O O . ALA A 1 458 ? -13.324 -16.567 26.071 1.00 53.91 458 ALA A O 1
ATOM 3384 N N . LEU A 1 459 ? -14.049 -15.101 24.518 1.00 53.81 459 LEU A N 1
ATOM 3385 C CA . LEU A 1 459 ? -15.374 -14.893 25.108 1.00 53.81 459 LEU A CA 1
ATOM 3386 C C . LEU A 1 459 ? -16.223 -16.176 25.078 1.00 53.81 459 LEU A C 1
ATOM 3388 O O . LEU A 1 459 ? -16.904 -16.495 26.057 1.00 53.81 459 LEU A O 1
ATOM 3392 N N . GLN A 1 460 ? -16.140 -16.958 23.997 1.00 55.25 460 GLN A N 1
ATOM 3393 C CA . GLN A 1 460 ? -16.883 -18.212 23.851 1.00 55.25 460 GLN A CA 1
ATOM 3394 C C . GLN A 1 460 ? -16.403 -19.300 24.828 1.00 55.25 460 GLN A C 1
ATOM 3396 O O . GLN A 1 460 ? -17.220 -19.894 25.536 1.00 55.25 460 GLN A O 1
ATOM 3401 N N . LYS A 1 461 ? -15.083 -19.493 24.976 1.00 55.62 461 LYS A N 1
ATOM 3402 C CA . LYS A 1 461 ? -14.506 -20.457 25.937 1.00 55.62 461 LYS A CA 1
ATOM 3403 C C . LYS A 1 461 ? -14.899 -20.161 27.389 1.00 55.62 461 LYS A C 1
ATOM 3405 O O . LYS A 1 461 ? -15.114 -21.084 28.174 1.00 55.62 461 LYS A O 1
ATOM 3410 N N . GLN A 1 462 ? -15.013 -18.890 27.772 1.00 56.28 462 GLN A N 1
ATOM 3411 C CA . GLN A 1 462 ? -15.404 -18.513 29.134 1.00 56.28 462 GLN A CA 1
ATOM 3412 C C . GLN A 1 462 ? -16.914 -18.682 29.374 1.00 56.28 462 GLN A C 1
ATOM 3414 O O . GLN A 1 462 ? -17.321 -19.102 30.463 1.00 56.28 462 GLN A O 1
ATOM 3419 N N . ALA A 1 463 ? -17.751 -18.412 28.364 1.00 51.59 463 ALA A N 1
ATOM 3420 C CA . ALA A 1 463 ? -19.185 -18.700 28.419 1.00 51.59 463 ALA A CA 1
ATOM 3421 C C . ALA A 1 463 ? -19.446 -20.205 28.622 1.00 51.59 463 ALA A C 1
ATOM 3423 O O . ALA A 1 463 ? -20.273 -20.587 29.454 1.00 51.59 463 ALA A O 1
ATOM 3424 N N . GLU A 1 464 ? -18.673 -21.061 27.950 1.00 50.25 464 GLU A N 1
ATOM 3425 C CA . GLU A 1 464 ? -18.708 -22.517 28.119 1.00 50.25 464 GLU A CA 1
ATOM 3426 C C . GLU A 1 464 ? -18.239 -22.950 29.521 1.00 50.25 464 GLU A C 1
ATOM 3428 O O . GLU A 1 464 ? -18.910 -23.743 30.184 1.00 50.25 464 GLU A O 1
ATOM 3433 N N . GLN A 1 465 ? -17.152 -22.375 30.046 1.00 50.22 465 GLN A N 1
ATOM 3434 C CA . GLN A 1 465 ? -16.672 -22.671 31.405 1.00 50.22 465 GLN A CA 1
ATOM 3435 C C . GLN A 1 465 ? -17.657 -22.232 32.504 1.00 50.22 465 GLN A C 1
ATOM 3437 O O . GLN A 1 465 ? -17.825 -22.937 33.504 1.00 50.22 465 GLN A O 1
ATOM 3442 N N . ARG A 1 466 ? -18.361 -21.104 32.324 1.00 46.62 466 ARG A N 1
ATOM 3443 C CA . ARG A 1 466 ? -19.426 -20.661 33.246 1.00 46.62 466 ARG A CA 1
ATOM 3444 C C . ARG A 1 466 ? -20.688 -21.518 33.122 1.00 46.62 466 ARG A C 1
ATOM 3446 O O . ARG A 1 466 ? -21.309 -21.801 34.145 1.00 46.62 466 ARG A O 1
ATOM 3453 N N . SER A 1 467 ? -21.026 -21.995 31.922 1.00 39.31 467 SER A N 1
ATOM 3454 C CA . SER A 1 467 ? -22.116 -22.959 31.701 1.00 39.31 467 SER A CA 1
ATOM 3455 C C . SER A 1 467 ? -21.906 -24.240 32.519 1.00 39.31 467 SER A C 1
ATOM 3457 O O . SER A 1 467 ? -22.824 -24.698 33.199 1.00 39.31 467 SER A O 1
ATOM 3459 N N . VAL A 1 468 ? -20.678 -24.772 32.546 1.00 36.56 468 VAL A N 1
ATOM 3460 C CA . VAL A 1 468 ? -20.328 -25.979 33.321 1.00 36.56 468 VAL A CA 1
ATOM 3461 C C . VAL A 1 468 ? -20.451 -25.756 34.839 1.00 36.56 468 VAL A C 1
ATOM 3463 O O . VAL A 1 468 ? -20.896 -26.649 35.559 1.00 36.56 468 VAL A O 1
ATOM 3466 N N . PHE A 1 469 ? -20.145 -24.556 35.344 1.00 29.52 469 PHE A N 1
ATOM 3467 C CA . PHE A 1 469 ? -20.226 -24.250 36.781 1.00 29.52 469 PHE A CA 1
ATOM 3468 C C . PHE A 1 469 ? -21.648 -23.972 37.301 1.00 29.52 469 PHE A C 1
ATOM 3470 O O . PHE A 1 469 ? -21.895 -24.091 38.503 1.00 29.52 469 PHE A O 1
ATOM 3477 N N . THR A 1 470 ? -22.610 -23.664 36.424 1.00 31.52 470 THR A N 1
ATOM 3478 C CA . THR A 1 470 ? -24.021 -23.482 36.826 1.00 31.52 470 THR A CA 1
ATOM 3479 C C . THR A 1 470 ? -24.763 -24.790 37.126 1.00 31.52 470 THR A C 1
ATOM 3481 O O . THR A 1 470 ? -25.890 -24.753 37.612 1.00 31.52 470 THR A O 1
ATOM 3484 N N . GLY A 1 471 ? -24.123 -25.946 36.918 1.00 29.33 471 GLY A N 1
ATOM 3485 C CA . GLY A 1 471 ? -24.691 -27.259 37.226 1.00 29.33 471 GLY A CA 1
ATOM 3486 C C . GLY A 1 471 ? -24.605 -27.711 38.691 1.00 29.33 471 GLY A C 1
ATOM 3487 O O . GLY A 1 471 ? -25.197 -28.738 39.011 1.00 29.33 471 GLY A O 1
ATOM 3488 N N . SER A 1 472 ? -23.884 -27.022 39.593 1.00 29.73 472 SER A N 1
ATOM 3489 C CA . SER A 1 472 ? -23.667 -27.575 40.948 1.00 29.73 472 SER A CA 1
ATOM 3490 C C . SER A 1 472 ? -23.344 -26.581 42.080 1.00 29.73 472 SER A C 1
ATOM 3492 O O . SER A 1 472 ? -22.553 -26.909 42.966 1.00 29.73 472 SER A O 1
ATOM 3494 N N . VAL A 1 473 ? -23.971 -25.399 42.132 1.00 27.67 473 VAL A N 1
ATOM 3495 C CA . VAL A 1 473 ? -23.903 -24.531 43.334 1.00 27.67 473 VAL A CA 1
ATOM 3496 C C . VAL A 1 473 ? -25.278 -23.963 43.706 1.00 27.67 473 VAL A C 1
ATOM 3498 O O . VAL A 1 473 ? -25.470 -22.760 43.811 1.00 27.67 473 VAL A O 1
ATOM 3501 N N . ASP A 1 474 ? -26.241 -24.853 43.951 1.00 27.59 474 ASP A N 1
ATOM 3502 C CA . ASP A 1 474 ? -27.434 -24.559 44.757 1.00 27.59 474 ASP A CA 1
ATOM 3503 C C . ASP A 1 474 ? -27.281 -25.241 46.120 1.00 27.59 474 ASP A C 1
ATOM 3505 O O . ASP A 1 474 ? -27.901 -26.262 46.412 1.00 27.59 474 ASP A O 1
ATOM 3509 N N . ARG A 1 475 ? -26.376 -24.709 46.946 1.00 30.64 475 ARG A N 1
ATOM 3510 C CA . ARG A 1 475 ? -26.392 -24.797 48.415 1.00 30.64 475 ARG A CA 1
ATOM 3511 C C . ARG A 1 475 ? -25.220 -23.980 48.954 1.00 30.64 475 ARG A C 1
ATOM 3513 O O . ARG A 1 475 ? -24.088 -24.162 48.529 1.00 30.64 475 ARG A O 1
ATOM 3520 N N . VAL A 1 476 ? -25.529 -23.171 49.966 1.00 28.70 476 VAL A N 1
ATOM 3521 C CA . VAL A 1 476 ? -24.652 -22.320 50.791 1.00 28.70 476 VAL A CA 1
ATOM 3522 C C . VAL A 1 476 ? -24.572 -20.849 50.329 1.00 28.70 476 VAL A C 1
ATOM 3524 O O . VAL A 1 476 ? -24.106 -20.537 49.244 1.00 28.70 476 VAL A O 1
ATOM 3527 N N . PHE A 1 477 ? -25.021 -19.967 51.238 1.00 22.77 477 PHE A N 1
ATOM 3528 C CA . PHE A 1 477 ? -25.144 -18.494 51.222 1.00 22.77 477 PHE A CA 1
ATOM 3529 C C . PHE A 1 477 ? -26.504 -17.893 50.797 1.00 22.77 477 PHE A C 1
ATOM 3531 O O . PHE A 1 477 ? -26.725 -17.560 49.633 1.00 22.77 477 PHE A O 1
ATOM 3538 N N . PRO A 1 478 ? -27.421 -17.646 51.759 1.00 25.38 478 PRO A N 1
ATOM 3539 C CA . PRO A 1 478 ? -28.575 -16.792 51.528 1.00 25.38 478 PRO A CA 1
ATOM 3540 C C . PRO A 1 478 ? -28.150 -15.317 51.618 1.00 25.38 478 PRO A C 1
ATOM 3542 O O . PRO A 1 478 ? -27.589 -14.878 52.618 1.00 25.38 478 PRO A O 1
ATOM 3545 N N . GLY A 1 479 ? -28.475 -14.532 50.589 1.00 28.45 479 GLY A N 1
ATOM 3546 C CA . GLY A 1 479 ? -28.521 -13.071 50.698 1.00 28.45 479 GLY A CA 1
ATOM 3547 C C . GLY A 1 479 ? -27.422 -12.296 49.972 1.00 28.45 479 GLY A C 1
ATOM 3548 O O . GLY A 1 479 ? -26.610 -11.639 50.606 1.00 28.45 479 GLY A O 1
ATOM 3549 N N . ARG A 1 480 ? -27.477 -12.268 48.637 1.00 24.53 480 ARG A N 1
ATOM 3550 C CA . ARG A 1 480 ? -27.210 -11.079 47.800 1.00 24.53 480 ARG A CA 1
ATOM 3551 C C . ARG A 1 480 ? -27.623 -11.409 46.366 1.00 24.53 480 ARG A C 1
ATOM 3553 O O . ARG A 1 480 ? -26.853 -11.965 45.594 1.00 24.53 480 ARG A O 1
ATOM 3560 N N . ARG A 1 481 ? -28.857 -11.060 45.988 1.00 23.62 481 ARG A N 1
ATOM 3561 C CA . ARG A 1 481 ? -29.210 -10.962 44.565 1.00 23.62 481 ARG A CA 1
ATOM 3562 C C . ARG A 1 481 ? -28.477 -9.747 44.006 1.00 23.62 481 ARG A C 1
ATOM 3564 O O . ARG A 1 481 ? -28.971 -8.626 44.118 1.00 23.62 481 ARG A O 1
ATOM 3571 N N . LEU A 1 482 ? -27.302 -9.965 43.422 1.00 23.20 482 LEU A N 1
ATOM 3572 C CA . LEU A 1 482 ? -26.774 -9.054 42.418 1.00 23.20 482 LEU A CA 1
ATOM 3573 C C . LEU A 1 482 ? -27.839 -8.969 41.322 1.00 23.20 482 LEU A C 1
ATOM 3575 O O . LEU A 1 482 ? -28.097 -9.933 40.608 1.00 23.20 482 LEU A O 1
ATOM 3579 N N . LYS A 1 483 ? -28.515 -7.821 41.224 1.00 26.20 483 LYS A N 1
ATOM 3580 C CA . LYS A 1 483 ? -29.235 -7.451 40.007 1.00 26.20 483 LYS A CA 1
ATOM 3581 C C . LYS A 1 483 ? -28.169 -7.163 38.951 1.00 26.20 483 LYS A C 1
ATOM 3583 O O . LYS A 1 483 ? -27.867 -6.003 38.692 1.00 26.20 483 LYS A O 1
ATOM 3588 N N . THR A 1 484 ? -27.564 -8.204 38.390 1.00 26.19 484 THR A N 1
ATOM 3589 C CA . THR A 1 484 ? -26.808 -8.091 37.147 1.00 26.19 484 THR A CA 1
ATOM 3590 C C . THR A 1 484 ? -27.815 -7.699 36.076 1.00 26.19 484 THR A C 1
ATOM 3592 O O . THR A 1 484 ? -28.674 -8.471 35.653 1.00 26.19 484 THR A O 1
ATOM 3595 N N . SER A 1 485 ? -27.794 -6.426 35.698 1.00 28.34 485 SER A N 1
ATOM 3596 C CA . SER A 1 485 ? -28.556 -5.926 34.567 1.00 28.34 485 SER A CA 1
ATOM 3597 C C . SER A 1 485 ? -27.905 -6.430 33.278 1.00 28.34 485 SER A C 1
ATOM 3599 O O . SER A 1 485 ? -27.272 -5.661 32.569 1.00 28.34 485 SER A O 1
ATOM 3601 N N . PHE A 1 486 ? -28.114 -7.708 32.954 1.00 27.95 486 PHE A N 1
ATOM 3602 C CA . PHE A 1 486 ? -27.839 -8.305 31.636 1.00 27.95 486 PHE A CA 1
ATOM 3603 C C . PHE A 1 486 ? -28.674 -7.668 30.502 1.00 27.95 486 PHE A C 1
ATOM 3605 O O . PHE A 1 486 ? -28.550 -8.029 29.340 1.00 27.95 486 PHE A O 1
ATOM 3612 N N . ALA A 1 487 ? -29.538 -6.697 30.813 1.00 31.36 487 ALA A N 1
ATOM 3613 C CA . ALA A 1 487 ? -30.472 -6.076 29.880 1.00 31.36 487 ALA A CA 1
ATOM 3614 C C . ALA A 1 487 ? -29.876 -4.935 29.022 1.00 31.36 487 ALA A C 1
ATOM 3616 O O . ALA A 1 487 ? -30.650 -4.172 28.447 1.00 31.36 487 ALA A O 1
ATOM 3617 N N . LYS A 1 488 ? -28.544 -4.758 28.972 1.00 38.19 488 LYS A N 1
ATOM 3618 C CA . LYS A 1 488 ? -27.904 -3.609 28.294 1.00 38.19 488 LYS A CA 1
ATOM 3619 C C . LYS A 1 488 ? -26.881 -3.925 27.194 1.00 38.19 488 LYS A C 1
ATOM 3621 O O . LYS A 1 488 ? -26.425 -2.978 26.573 1.00 38.19 488 LYS A O 1
ATOM 3626 N N . CYS A 1 489 ? -26.592 -5.197 26.922 1.00 41.25 489 CYS A N 1
ATOM 3627 C CA . CYS A 1 489 ? -25.725 -5.631 25.810 1.00 41.25 489 CYS A CA 1
ATOM 3628 C C . CYS A 1 489 ? -26.492 -6.441 24.751 1.00 41.25 489 CYS A C 1
ATOM 3630 O O . CYS A 1 489 ? -25.908 -7.256 24.049 1.00 41.25 489 CYS A O 1
ATOM 3632 N N . LEU A 1 490 ? -27.817 -6.289 24.693 1.00 56.50 490 LEU A N 1
ATOM 3633 C CA . LEU A 1 490 ? -28.625 -6.892 23.639 1.00 56.50 490 LEU A CA 1
ATOM 3634 C C . LEU A 1 490 ? -28.887 -5.827 22.573 1.00 56.50 490 LEU A C 1
ATOM 3636 O O . LEU A 1 490 ? -29.289 -4.721 22.956 1.00 56.50 490 LEU A O 1
ATOM 3640 N N . PRO A 1 491 ? -28.687 -6.145 21.284 1.00 65.00 491 PRO A N 1
ATOM 3641 C CA . PRO A 1 491 ? -28.880 -5.188 20.207 1.00 65.00 491 PRO A CA 1
ATOM 3642 C C . PRO A 1 491 ? -30.304 -4.639 20.223 1.00 65.00 491 PRO A C 1
ATOM 3644 O O . PRO A 1 491 ? -31.285 -5.343 20.507 1.00 65.00 491 PRO A O 1
ATOM 3647 N N . SER A 1 492 ? -30.417 -3.355 19.916 1.00 69.19 492 SER A N 1
ATOM 3648 C CA . SER A 1 492 ? -31.703 -2.714 19.693 1.00 69.19 492 SER A CA 1
ATOM 3649 C C . SER A 1 492 ? -32.207 -3.084 18.302 1.00 69.19 492 SER A C 1
ATOM 3651 O O . SER A 1 492 ? -31.453 -3.140 17.343 1.00 69.19 492 SER A O 1
ATOM 3653 N N . MET A 1 493 ? -33.502 -3.353 18.170 1.00 75.56 493 MET A N 1
ATOM 3654 C CA . MET A 1 493 ? -34.103 -3.557 16.852 1.00 75.56 493 MET A CA 1
ATOM 3655 C C . MET A 1 493 ? -34.407 -2.186 16.239 1.00 75.56 493 MET A C 1
ATOM 3657 O O . MET A 1 493 ? -35.068 -1.373 16.892 1.00 75.56 493 MET A O 1
ATOM 3661 N N . VAL A 1 494 ? -33.932 -1.920 15.022 1.00 77.62 494 VAL A N 1
ATOM 3662 C CA . VAL A 1 494 ? -34.131 -0.650 14.299 1.00 77.62 494 VAL A CA 1
ATOM 3663 C C . VAL A 1 494 ? -34.662 -0.888 12.886 1.00 77.62 494 VAL A C 1
ATOM 3665 O O . VAL A 1 494 ? -34.620 -2.002 12.366 1.00 77.62 494 VAL A O 1
ATOM 3668 N N . LEU A 1 495 ? -35.188 0.167 12.256 1.00 70.56 495 LEU A N 1
ATOM 3669 C CA . LEU A 1 495 ? -35.530 0.141 10.832 1.00 70.56 495 LEU A CA 1
ATOM 3670 C C . LEU A 1 495 ? -34.358 0.598 9.978 1.00 70.56 495 LEU A C 1
ATOM 3672 O O . LEU A 1 495 ? -33.838 1.695 10.177 1.00 70.56 495 LEU A O 1
ATOM 3676 N N . ALA A 1 496 ? -34.033 -0.202 8.973 1.00 70.12 496 ALA A N 1
ATOM 3677 C CA . ALA A 1 496 ? -33.000 0.092 7.998 1.00 70.12 496 ALA A CA 1
ATOM 3678 C C . ALA A 1 496 ? -33.539 -0.004 6.565 1.00 70.12 496 ALA A C 1
ATOM 3680 O O . ALA A 1 496 ? -34.681 -0.410 6.337 1.00 70.12 496 ALA A O 1
ATOM 3681 N N . VAL A 1 497 ? -32.731 0.413 5.592 1.00 75.56 497 VAL A N 1
ATOM 3682 C CA . VAL A 1 497 ? -33.026 0.216 4.164 1.00 75.56 497 VAL A CA 1
ATOM 3683 C C . VAL A 1 497 ? -32.863 -1.264 3.797 1.00 75.56 497 VAL A C 1
ATOM 3685 O O . VAL A 1 497 ? -32.063 -1.954 4.412 1.00 75.56 497 VAL A O 1
ATOM 3688 N N . ALA A 1 498 ? -33.599 -1.774 2.804 1.00 67.25 498 ALA A N 1
ATOM 3689 C CA . ALA A 1 498 ? -33.652 -3.215 2.491 1.00 67.25 498 ALA A CA 1
ATOM 3690 C C . ALA A 1 498 ? -32.285 -3.923 2.285 1.00 67.25 498 ALA A C 1
ATOM 3692 O O . ALA A 1 498 ? -32.181 -5.135 2.500 1.00 67.25 498 ALA A O 1
ATOM 3693 N N . ASN A 1 499 ? -31.244 -3.176 1.902 1.00 66.44 499 ASN A N 1
ATOM 3694 C CA . ASN A 1 499 ? -29.887 -3.683 1.658 1.00 66.44 499 ASN A CA 1
ATOM 3695 C C . ASN A 1 499 ? -28.911 -3.431 2.819 1.00 66.44 499 ASN A C 1
ATOM 3697 O O . ASN A 1 499 ? -27.705 -3.539 2.629 1.00 66.44 499 ASN A O 1
ATOM 3701 N N . ASP A 1 500 ? -29.407 -3.070 4.000 1.00 71.75 500 ASP A N 1
ATOM 3702 C CA . ASP A 1 500 ? -28.557 -2.844 5.166 1.00 71.75 500 ASP A CA 1
ATOM 3703 C C . ASP A 1 500 ? -27.821 -4.137 5.583 1.00 71.75 500 ASP A C 1
ATOM 3705 O O . ASP A 1 500 ? -28.460 -5.196 5.675 1.00 71.75 500 ASP A O 1
ATOM 3709 N N . PRO A 1 501 ? -26.497 -4.085 5.825 1.00 63.91 501 PRO A N 1
ATOM 3710 C CA . PRO A 1 501 ? -25.708 -5.263 6.184 1.00 63.91 501 PRO A CA 1
ATOM 3711 C C . PRO A 1 501 ? -26.126 -5.870 7.532 1.00 63.91 501 PRO A C 1
ATOM 3713 O O . PRO A 1 501 ? -26.012 -7.080 7.716 1.00 63.91 501 PRO A O 1
ATOM 3716 N N . CYS A 1 502 ? -26.699 -5.076 8.442 1.00 71.12 502 CYS A N 1
ATOM 3717 C CA . CYS A 1 502 ? -27.170 -5.511 9.758 1.00 71.12 502 CYS A CA 1
ATOM 3718 C C . CYS A 1 502 ? -28.634 -5.994 9.743 1.00 71.12 502 CYS A C 1
ATOM 3720 O O . CYS A 1 502 ? -29.275 -6.125 10.795 1.00 71.12 502 CYS A O 1
ATOM 3722 N N . ARG A 1 503 ? -29.206 -6.262 8.560 1.00 79.56 503 ARG A N 1
ATOM 3723 C CA . ARG A 1 503 ? -30.591 -6.734 8.423 1.00 79.56 503 ARG A CA 1
ATOM 3724 C C . ARG A 1 503 ? -30.838 -8.065 9.138 1.00 79.56 503 ARG A C 1
ATOM 3726 O O . ARG A 1 503 ? -30.017 -8.985 9.170 1.00 79.56 503 ARG A O 1
ATOM 3733 N N . ILE A 1 504 ? -32.037 -8.202 9.685 1.00 81.75 504 ILE A N 1
ATOM 3734 C CA . ILE A 1 504 ? -32.483 -9.405 10.379 1.00 81.75 504 ILE A CA 1
ATOM 3735 C C . ILE A 1 504 ? -33.047 -10.402 9.363 1.00 81.75 504 ILE A C 1
ATOM 3737 O O . ILE A 1 504 ? -34.059 -10.129 8.713 1.00 81.75 504 ILE A O 1
ATOM 3741 N N . THR A 1 505 ? -32.419 -11.576 9.274 1.00 81.94 505 THR A N 1
ATOM 3742 C CA . THR A 1 505 ? -32.941 -12.742 8.549 1.00 81.94 505 THR A CA 1
ATOM 3743 C C . THR A 1 505 ? -33.281 -13.861 9.527 1.00 81.94 505 THR A C 1
ATOM 3745 O O . THR A 1 505 ? -32.563 -14.076 10.506 1.00 81.94 505 THR A O 1
ATOM 3748 N N . PHE A 1 506 ? -34.397 -14.554 9.300 1.00 83.88 506 PHE A N 1
ATOM 3749 C CA . PHE A 1 506 ? -34.849 -15.654 10.152 1.00 83.88 506 PHE A CA 1
ATOM 3750 C C . PHE A 1 506 ? -34.316 -16.998 9.661 1.00 83.88 506 PHE A C 1
ATOM 3752 O O . PHE A 1 506 ? -34.541 -17.376 8.513 1.00 83.88 506 PHE A O 1
ATOM 3759 N N . ALA A 1 507 ? -33.726 -17.778 10.567 1.00 83.12 507 ALA A N 1
ATOM 3760 C CA . ALA A 1 507 ? -33.191 -19.102 10.249 1.00 83.12 507 ALA A CA 1
ATOM 3761 C C . ALA A 1 507 ? -34.283 -20.084 9.790 1.00 83.12 507 ALA A C 1
ATOM 3763 O O . ALA A 1 507 ? -34.046 -20.928 8.934 1.00 83.12 507 ALA A O 1
ATOM 3764 N N . ASN A 1 508 ? -35.506 -19.939 10.314 1.00 83.69 508 ASN A N 1
ATOM 3765 C CA . ASN A 1 508 ? -36.646 -20.793 9.968 1.00 83.69 508 ASN A CA 1
ATOM 3766 C C . ASN A 1 508 ? -37.603 -20.146 8.954 1.00 83.69 508 ASN A C 1
ATOM 3768 O O . ASN A 1 508 ? -38.798 -20.444 8.954 1.00 83.69 508 ASN A O 1
ATOM 3772 N N . ALA A 1 509 ? -37.111 -19.246 8.098 1.00 80.62 509 ALA A N 1
ATOM 3773 C CA . ALA A 1 509 ? -37.942 -18.490 7.161 1.00 80.62 509 ALA A CA 1
ATOM 3774 C C . ALA A 1 509 ? -38.841 -19.364 6.270 1.00 80.62 509 ALA A C 1
ATOM 3776 O O . ALA A 1 509 ? -40.017 -19.048 6.111 1.00 80.62 509 ALA A O 1
ATOM 3777 N N . ALA A 1 510 ? -38.326 -20.482 5.743 1.00 78.56 510 ALA A N 1
ATOM 3778 C CA . ALA A 1 510 ? -39.096 -21.391 4.889 1.00 78.56 510 ALA A CA 1
ATOM 3779 C C . ALA A 1 510 ? -40.263 -22.060 5.639 1.00 78.56 510 ALA A C 1
ATOM 3781 O O . ALA A 1 510 ? -41.376 -22.130 5.119 1.00 78.56 510 ALA A O 1
ATOM 3782 N N . ALA A 1 511 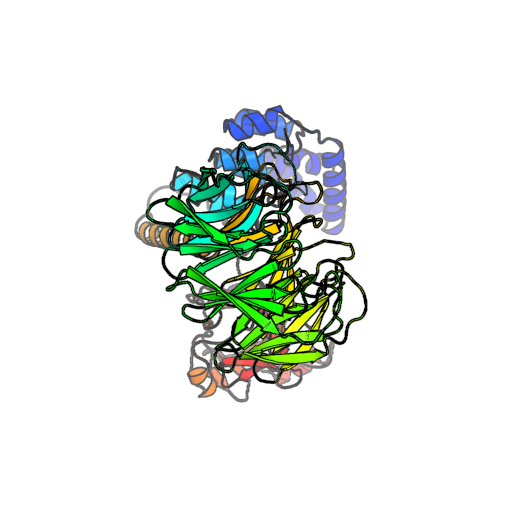? -40.035 -22.490 6.885 1.00 80.31 511 ALA A N 1
ATOM 3783 C CA . ALA A 1 511 ? -41.075 -23.069 7.735 1.00 80.31 511 ALA A CA 1
ATOM 3784 C C . ALA A 1 511 ? -42.130 -22.017 8.116 1.00 80.31 511 ALA A C 1
ATOM 3786 O O . ALA A 1 511 ? -43.329 -22.270 8.004 1.00 80.31 511 ALA A O 1
ATOM 3787 N N . LEU A 1 512 ? -41.689 -20.806 8.478 1.00 79.19 512 LEU A N 1
ATOM 3788 C CA . LEU A 1 512 ? -42.579 -19.681 8.772 1.00 79.19 512 LEU A CA 1
ATOM 3789 C C . LEU A 1 512 ? -43.441 -19.324 7.556 1.00 79.19 512 LEU A C 1
ATOM 3791 O O . LEU A 1 512 ? -44.649 -19.168 7.707 1.00 79.19 512 LEU A O 1
ATOM 3795 N N . ALA A 1 513 ? -42.847 -19.239 6.361 1.00 74.25 513 ALA A N 1
ATOM 3796 C CA . ALA A 1 513 ? -43.540 -18.927 5.109 1.00 74.25 513 ALA A CA 1
ATOM 3797 C C . ALA A 1 513 ? -44.543 -20.015 4.691 1.00 74.25 513 ALA A C 1
ATOM 3799 O O . ALA A 1 513 ? -45.598 -19.694 4.151 1.00 74.25 513 ALA A O 1
ATOM 3800 N N . ALA A 1 514 ? -44.258 -21.284 4.998 1.00 79.06 514 ALA A N 1
ATOM 3801 C CA . ALA A 1 514 ? -45.180 -22.406 4.812 1.00 79.06 514 ALA A CA 1
ATOM 3802 C C . ALA A 1 514 ? -46.313 -22.455 5.863 1.00 79.06 514 ALA A C 1
ATOM 3804 O O . ALA A 1 514 ? -47.096 -23.404 5.879 1.00 79.06 514 ALA A O 1
ATOM 3805 N N . GLY A 1 515 ? -46.395 -21.465 6.762 1.00 76.94 515 GLY A N 1
ATOM 3806 C CA . GLY A 1 515 ? -47.393 -21.403 7.831 1.00 76.94 515 GLY A CA 1
ATOM 3807 C C . GLY A 1 515 ? -47.134 -22.381 8.981 1.00 76.94 515 GLY A C 1
ATOM 3808 O O . GLY A 1 515 ? -48.014 -22.591 9.816 1.00 76.94 515 GLY A O 1
ATOM 3809 N N . GLN A 1 516 ? -45.942 -22.981 9.049 1.00 84.25 516 GLN A N 1
ATOM 3810 C CA . GLN A 1 516 ? -45.553 -23.877 10.134 1.00 84.25 516 GLN A CA 1
ATOM 3811 C C . GLN A 1 516 ? -45.091 -23.079 11.356 1.00 84.25 516 GLN A C 1
ATOM 3813 O O . GLN A 1 516 ? -44.556 -21.973 11.253 1.00 84.25 516 GLN A O 1
ATOM 3818 N N . GLN A 1 517 ? -45.303 -23.658 12.535 1.00 85.38 517 GLN A N 1
ATOM 3819 C CA . GLN A 1 517 ? -44.863 -23.075 13.794 1.00 85.38 517 GLN A CA 1
ATOM 3820 C C . GLN A 1 517 ? -43.341 -23.208 13.922 1.00 85.38 517 GLN A C 1
ATOM 3822 O O . GLN A 1 517 ? -42.827 -24.323 13.982 1.00 85.38 517 GLN A O 1
ATOM 3827 N N . ALA A 1 518 ? -42.626 -22.087 14.007 1.00 86.56 518 ALA A N 1
ATOM 3828 C CA . ALA A 1 518 ? -41.176 -22.090 14.156 1.00 86.56 518 ALA A CA 1
ATOM 3829 C C . ALA A 1 518 ? -40.677 -20.946 15.056 1.00 86.56 518 ALA A C 1
ATOM 3831 O O . ALA A 1 518 ? -41.310 -19.886 15.127 1.00 86.56 518 ALA A O 1
ATOM 3832 N N . PRO A 1 519 ? -39.546 -21.132 15.759 1.00 87.25 519 PRO A N 1
ATOM 3833 C CA . PRO A 1 519 ? -38.943 -20.071 16.549 1.00 87.25 519 PRO A CA 1
ATOM 3834 C C . PRO A 1 519 ? -38.357 -18.986 15.639 1.00 87.25 519 PRO A C 1
ATOM 3836 O O . PRO A 1 519 ? -37.714 -19.282 14.627 1.00 87.25 519 PRO A O 1
ATOM 3839 N N . LEU A 1 520 ? -38.553 -17.723 16.027 1.00 85.38 520 LEU A N 1
ATOM 3840 C CA . LEU A 1 520 ? -38.000 -16.541 15.356 1.00 85.38 520 LEU A CA 1
ATOM 3841 C C . LEU A 1 520 ? -36.506 -16.347 15.681 1.00 85.38 520 LEU A C 1
ATOM 3843 O O . LEU A 1 520 ? -36.088 -15.288 16.156 1.00 85.38 520 LEU A O 1
ATOM 3847 N N . THR A 1 521 ? -35.708 -17.392 15.471 1.00 86.25 521 THR A N 1
ATOM 3848 C CA . THR A 1 521 ? -34.243 -17.365 15.569 1.00 86.25 521 THR A CA 1
ATOM 3849 C C . THR A 1 521 ? -33.636 -16.681 14.354 1.00 86.25 521 THR A C 1
ATOM 3851 O O . THR A 1 521 ? -34.167 -16.777 13.245 1.00 86.25 521 THR A O 1
ATOM 3854 N N . LEU A 1 522 ? -32.525 -15.976 14.561 1.00 83.31 522 LEU A N 1
ATOM 3855 C CA . LEU A 1 522 ? -31.890 -15.178 13.519 1.00 83.31 522 LEU A CA 1
ATOM 3856 C C . LEU A 1 522 ? -30.776 -15.975 12.834 1.00 83.31 522 LEU A C 1
ATOM 3858 O O . LEU A 1 522 ? -29.889 -16.499 13.502 1.00 83.31 522 LEU A O 1
ATOM 3862 N N . SER A 1 523 ? -30.814 -16.056 11.504 1.00 80.38 523 SER A N 1
ATOM 3863 C CA . SER A 1 523 ? -29.707 -16.581 10.693 1.00 80.38 523 SER A CA 1
ATOM 3864 C C . SER A 1 523 ? -28.618 -15.540 10.481 1.00 80.38 523 SER A C 1
ATOM 3866 O O . SER A 1 523 ? -27.451 -15.905 10.437 1.00 80.38 523 SER A O 1
ATOM 3868 N N . SER A 1 524 ? -28.973 -14.252 10.390 1.00 74.75 524 SER A N 1
ATOM 3869 C CA . SER A 1 524 ? -27.975 -13.182 10.249 1.00 74.75 524 SER A CA 1
ATOM 3870 C C . SER A 1 524 ? -27.158 -12.946 11.516 1.00 74.75 524 SER A C 1
ATOM 3872 O O . SER A 1 524 ? -26.060 -12.415 11.436 1.00 74.75 524 SER A O 1
ATOM 3874 N N . HIS A 1 525 ? -27.670 -13.359 12.678 1.00 75.75 525 HIS A N 1
ATOM 3875 C CA . HIS A 1 525 ? -26.998 -13.190 13.964 1.00 75.75 525 HIS A CA 1
ATOM 3876 C C . HIS A 1 525 ? -27.121 -14.487 14.783 1.00 75.75 525 HIS A C 1
ATOM 3878 O O . HIS A 1 525 ? -28.058 -14.623 15.583 1.00 75.75 525 HIS A O 1
ATOM 3884 N N . PRO A 1 526 ? -26.221 -15.468 14.562 1.00 77.31 526 PRO A N 1
ATOM 3885 C CA . PRO A 1 526 ? -26.267 -16.764 15.232 1.00 77.31 526 PRO A CA 1
ATOM 3886 C C . PRO A 1 526 ? -26.322 -16.631 16.761 1.00 77.31 526 PRO A C 1
ATOM 3888 O O . PRO A 1 526 ? -25.601 -15.844 17.364 1.00 77.31 526 PRO A O 1
ATOM 3891 N N . GLY A 1 527 ? -27.207 -17.398 17.402 1.00 71.94 527 GLY A N 1
ATOM 3892 C CA . GLY A 1 527 ? -27.410 -17.359 18.858 1.00 71.94 527 GLY A CA 1
ATOM 3893 C C . GLY A 1 527 ? -28.427 -16.320 19.350 1.00 71.94 527 GLY A C 1
ATOM 3894 O O . GLY A 1 527 ? -28.803 -16.359 20.527 1.00 71.94 527 GLY A O 1
ATOM 3895 N N . LEU A 1 528 ? -28.942 -15.453 18.470 1.00 82.19 528 LEU A N 1
ATOM 3896 C CA . LEU A 1 528 ? -29.978 -14.468 18.791 1.00 82.19 528 LEU A CA 1
ATOM 3897 C C . LEU A 1 528 ? -31.351 -14.824 18.194 1.00 82.19 528 LEU A C 1
ATOM 3899 O O . LEU A 1 528 ? -31.480 -15.591 17.239 1.00 82.19 528 LEU A O 1
ATOM 3903 N N . ALA A 1 529 ? -32.405 -14.269 18.788 1.00 85.75 529 ALA A N 1
ATOM 3904 C CA . ALA A 1 529 ? -33.795 -14.422 18.370 1.00 85.75 529 ALA A CA 1
ATOM 3905 C C . ALA A 1 529 ? -34.645 -13.210 18.764 1.00 85.75 529 ALA A C 1
ATOM 3907 O O . ALA A 1 529 ? -34.260 -12.403 19.614 1.00 85.75 529 ALA A O 1
ATOM 3908 N N . VAL A 1 530 ? -35.847 -13.121 18.196 1.00 84.38 530 VAL A N 1
ATOM 3909 C CA . VAL A 1 530 ? -36.884 -12.209 18.690 1.00 84.38 530 VAL A CA 1
ATOM 3910 C C . VAL A 1 530 ? -37.486 -12.791 19.969 1.00 84.38 530 VAL A C 1
ATOM 3912 O O . VAL A 1 530 ? -37.960 -13.927 19.987 1.00 84.38 530 VAL A O 1
ATOM 3915 N N . VAL A 1 531 ? -37.476 -12.013 21.051 1.00 85.56 531 VAL A N 1
ATOM 3916 C CA . VAL A 1 531 ? -37.921 -12.433 22.387 1.00 85.56 531 VAL A CA 1
ATOM 3917 C C . VAL A 1 531 ? -38.899 -11.428 22.994 1.00 85.56 531 VAL A C 1
ATOM 3919 O O . VAL A 1 531 ? -38.903 -10.245 22.652 1.00 85.56 531 VAL A O 1
ATOM 3922 N N . LYS A 1 532 ? -39.705 -11.869 23.965 1.00 82.69 532 LYS A N 1
ATOM 3923 C CA . LYS A 1 532 ? -40.526 -10.980 24.807 1.00 82.69 532 LYS A CA 1
ATOM 3924 C C . LYS A 1 532 ? -39.606 -10.212 25.782 1.00 82.69 532 LYS A C 1
ATOM 3926 O O . LYS A 1 532 ? -38.977 -10.818 26.651 1.00 82.69 532 LYS A O 1
ATOM 3931 N N . ARG A 1 533 ? -39.514 -8.879 25.638 1.00 69.62 533 ARG A N 1
ATOM 3932 C CA . ARG A 1 533 ? -38.574 -7.978 26.350 1.00 69.62 533 ARG A CA 1
ATOM 3933 C C . ARG A 1 533 ? -38.724 -8.050 27.870 1.00 69.62 533 ARG A C 1
ATOM 3935 O O . ARG A 1 533 ? -37.726 -8.001 28.576 1.00 69.62 533 ARG A O 1
ATOM 3942 N N . ASN A 1 534 ? -39.955 -8.205 28.360 1.00 64.69 534 ASN A N 1
ATOM 3943 C CA . ASN A 1 534 ? -40.296 -8.443 29.764 1.00 64.69 534 ASN A CA 1
ATOM 3944 C C . ASN A 1 534 ? -41.453 -9.457 29.835 1.00 64.69 534 ASN A C 1
ATOM 3946 O O . ASN A 1 534 ? -42.356 -9.401 29.009 1.00 64.69 534 ASN A O 1
ATOM 3950 N N . GLU A 1 535 ? -41.502 -10.317 30.857 1.00 60.22 535 GLU A N 1
ATOM 3951 C CA . GLU A 1 535 ? -42.660 -11.210 31.111 1.00 60.22 535 GLU A CA 1
ATOM 3952 C C . GLU A 1 535 ? -43.897 -10.456 31.638 1.00 60.22 535 GLU A C 1
ATOM 3954 O O . GLU A 1 535 ? -44.972 -11.020 31.841 1.00 60.22 535 GLU A O 1
ATOM 3959 N N . LYS A 1 536 ? -43.755 -9.151 31.885 1.00 60.97 536 LYS A N 1
ATOM 3960 C CA . LYS A 1 536 ? -44.814 -8.311 32.431 1.00 60.97 536 LYS A CA 1
ATOM 3961 C C . LYS A 1 536 ? -45.748 -7.858 31.310 1.00 60.97 536 LYS A C 1
ATOM 3963 O O . LYS A 1 536 ? -45.386 -7.004 30.507 1.00 60.97 536 LYS A O 1
ATOM 3968 N N . VAL A 1 537 ? -46.955 -8.414 31.296 1.00 70.81 537 VAL A N 1
ATOM 3969 C CA . VAL A 1 537 ? -48.032 -8.016 30.382 1.00 70.81 537 VAL A CA 1
ATOM 3970 C C . VAL A 1 537 ? -48.536 -6.622 30.751 1.00 70.81 537 VAL A C 1
ATOM 3972 O O . VAL A 1 537 ? -49.068 -6.423 31.848 1.00 70.81 537 VAL A O 1
ATOM 3975 N N . GLU A 1 538 ? -48.400 -5.663 29.839 1.00 70.06 538 GLU A N 1
ATOM 3976 C CA . GLU A 1 538 ? -49.019 -4.346 29.979 1.00 70.06 538 GLU A CA 1
ATOM 3977 C C . GLU A 1 538 ? -50.497 -4.438 29.582 1.00 70.06 538 GLU A C 1
ATOM 3979 O O . GLU A 1 538 ? -50.855 -5.124 28.623 1.00 70.06 538 GLU A O 1
ATOM 3984 N N . LYS A 1 539 ? -51.375 -3.793 30.363 1.00 70.62 539 LYS A N 1
ATOM 3985 C CA . LYS A 1 539 ? -52.827 -3.830 30.152 1.00 70.62 539 LYS A CA 1
ATOM 3986 C C . LYS A 1 539 ? -53.411 -2.429 30.104 1.00 70.62 539 LYS A C 1
ATOM 3988 O O . LYS A 1 539 ? -53.148 -1.614 30.988 1.00 70.62 539 LYS A O 1
ATOM 3993 N N . LYS A 1 540 ? -54.281 -2.177 29.128 1.00 62.50 540 LYS A N 1
ATOM 3994 C CA . LYS A 1 540 ? -55.115 -0.970 29.073 1.00 62.50 540 LYS A CA 1
ATOM 3995 C C . LYS A 1 540 ? -56.486 -1.337 28.520 1.00 62.50 540 LYS A C 1
ATOM 3997 O O . LYS A 1 540 ? -56.623 -1.596 27.332 1.00 62.50 540 LYS A O 1
ATOM 4002 N N . LYS A 1 541 ? -57.506 -1.334 29.384 1.00 69.12 541 LYS A N 1
ATOM 4003 C CA . LYS A 1 541 ? -58.841 -1.885 29.082 1.00 69.12 541 LYS A CA 1
ATOM 4004 C C . LYS A 1 541 ? -58.731 -3.366 28.669 1.00 69.12 541 LYS A C 1
ATOM 4006 O O . LYS A 1 541 ? -58.102 -4.130 29.394 1.00 69.12 541 LYS A O 1
ATOM 4011 N N . GLU A 1 542 ? -59.305 -3.760 27.534 1.00 61.84 542 GLU A N 1
ATOM 4012 C CA . GLU A 1 542 ? -59.257 -5.132 27.004 1.00 61.84 542 GLU A CA 1
ATOM 4013 C C . GLU A 1 542 ? -57.940 -5.467 26.285 1.00 61.84 542 GLU A C 1
ATOM 4015 O O . GLU A 1 542 ? -57.676 -6.626 25.984 1.00 61.84 542 GLU A O 1
ATOM 4020 N N . TRP A 1 543 ? -57.067 -4.480 26.056 1.00 70.44 543 TRP A N 1
ATOM 4021 C CA . TRP A 1 543 ? -55.783 -4.700 25.396 1.00 70.44 543 TRP A CA 1
ATOM 4022 C C . TRP A 1 543 ? -54.724 -5.242 26.345 1.00 70.44 543 TRP A C 1
ATOM 4024 O O . TRP A 1 543 ? -54.458 -4.648 27.395 1.00 70.44 543 TRP A O 1
ATOM 4034 N N . LYS A 1 544 ? -54.057 -6.312 25.907 1.00 77.38 544 LYS A N 1
ATOM 4035 C CA . LYS A 1 544 ? -52.831 -6.843 26.507 1.00 77.38 544 LYS A CA 1
ATOM 4036 C C . LYS A 1 544 ? -51.718 -6.834 25.468 1.00 77.38 544 LYS A C 1
ATOM 4038 O O . LYS A 1 544 ? -51.928 -7.382 24.383 1.00 77.38 544 LYS A O 1
ATOM 4043 N N . TRP A 1 545 ? -50.564 -6.262 25.808 1.00 77.62 545 TRP A N 1
ATOM 4044 C CA . TRP A 1 545 ? -49.379 -6.288 24.949 1.00 77.62 545 TRP A CA 1
ATOM 4045 C C . TRP A 1 545 ? -48.083 -6.521 25.729 1.00 77.62 545 TRP A C 1
ATOM 4047 O O . TRP A 1 545 ? -48.001 -6.305 26.942 1.00 77.62 545 TRP A O 1
ATOM 4057 N N . ILE A 1 546 ? -47.066 -6.982 25.003 1.00 79.62 546 ILE A N 1
ATOM 4058 C CA . ILE A 1 546 ? -45.704 -7.191 25.485 1.00 79.62 546 ILE A CA 1
ATOM 4059 C C . ILE A 1 546 ? -44.740 -6.658 24.431 1.00 79.62 546 ILE A C 1
ATOM 4061 O O . ILE A 1 546 ? -44.821 -7.027 23.263 1.00 79.62 546 ILE A O 1
ATOM 4065 N N . TRP A 1 547 ? -43.800 -5.817 24.849 1.00 78.50 547 TRP A N 1
ATOM 4066 C CA . TRP A 1 547 ? -42.721 -5.357 23.981 1.00 78.50 547 TRP A CA 1
ATOM 4067 C C . TRP A 1 547 ? -41.816 -6.513 23.570 1.00 78.50 547 TRP A C 1
ATOM 4069 O O . TRP A 1 547 ? -41.437 -7.330 24.409 1.00 78.50 547 TRP A O 1
ATOM 4079 N N . LEU A 1 548 ? -41.433 -6.555 22.301 1.00 80.31 548 LEU A N 1
ATOM 4080 C CA . LEU A 1 548 ? -40.444 -7.492 21.788 1.00 80.31 548 LEU A CA 1
ATOM 4081 C C . LEU A 1 548 ? -39.061 -6.828 21.748 1.00 80.31 548 LEU A C 1
ATOM 4083 O O . LEU A 1 548 ? -38.933 -5.603 21.779 1.00 80.31 548 LEU A O 1
ATOM 4087 N N . ALA A 1 549 ? -38.020 -7.649 21.768 1.00 80.50 549 ALA A N 1
ATOM 4088 C CA . ALA A 1 549 ? -36.622 -7.241 21.681 1.00 80.50 549 ALA A CA 1
ATOM 4089 C C . ALA A 1 549 ? -35.802 -8.351 21.014 1.00 80.50 549 ALA A C 1
ATOM 4091 O O . ALA A 1 549 ? -36.310 -9.452 20.799 1.00 80.50 549 ALA A O 1
ATOM 4092 N N . ILE A 1 550 ? -34.533 -8.076 20.723 1.00 83.31 550 ILE A N 1
ATOM 4093 C CA . ILE A 1 550 ? -33.574 -9.116 20.352 1.00 83.31 550 ILE A CA 1
ATOM 4094 C C . ILE A 1 550 ? -32.968 -9.673 21.640 1.00 83.31 550 ILE A C 1
ATOM 4096 O O . ILE A 1 550 ? -32.648 -8.930 22.567 1.00 83.31 550 ILE A O 1
ATOM 4100 N N . GLY A 1 551 ? -32.879 -10.994 21.730 1.00 79.25 551 GLY A N 1
ATOM 4101 C CA . GLY A 1 551 ? -32.401 -11.705 22.908 1.00 79.25 551 GLY A CA 1
ATOM 4102 C C . GLY A 1 551 ? -31.804 -13.062 22.553 1.00 79.25 551 GLY A C 1
ATOM 4103 O O . GLY A 1 551 ? -31.736 -13.407 21.377 1.00 79.25 551 GLY A O 1
ATOM 4104 N N . PRO A 1 552 ? -31.378 -13.850 23.552 1.00 76.88 552 PRO A N 1
ATOM 4105 C CA . PRO A 1 552 ? -30.796 -15.166 23.312 1.00 76.88 552 PRO A CA 1
ATOM 4106 C C . PRO A 1 552 ? -31.811 -16.120 22.668 1.00 76.88 552 PRO A C 1
ATOM 4108 O O . PRO A 1 552 ? -32.988 -16.132 23.043 1.00 76.88 552 PRO A O 1
ATOM 4111 N N . ALA A 1 553 ? -31.340 -16.967 21.748 1.00 81.50 553 ALA A N 1
ATOM 4112 C CA . ALA A 1 553 ? -32.160 -17.932 21.011 1.00 81.50 553 ALA A CA 1
ATOM 4113 C C . ALA A 1 553 ? -32.955 -18.896 21.910 1.00 81.50 553 ALA A C 1
ATOM 4115 O O . ALA A 1 553 ? -34.050 -19.317 21.546 1.00 81.50 553 ALA A O 1
ATOM 4116 N N . SER A 1 554 ? -32.471 -19.172 23.126 1.00 77.00 554 SER A N 1
ATOM 4117 C CA . SER A 1 554 ? -33.176 -19.982 24.130 1.00 77.00 554 SER A CA 1
ATOM 4118 C C . SER A 1 554 ? -34.516 -19.392 24.589 1.00 77.00 554 SER A C 1
ATOM 4120 O O . SER A 1 554 ? -35.329 -20.101 25.176 1.00 77.00 554 SER A O 1
ATOM 4122 N N . ARG A 1 555 ? -34.767 -18.102 24.328 1.00 80.81 555 ARG A N 1
ATOM 4123 C CA . ARG A 1 555 ? -36.010 -17.392 24.671 1.00 80.81 555 ARG A CA 1
ATOM 4124 C C . ARG A 1 555 ? -36.822 -16.974 23.442 1.00 80.81 555 ARG A C 1
ATOM 4126 O O . ARG A 1 555 ? -37.693 -16.108 23.562 1.00 80.81 555 ARG A O 1
ATOM 4133 N N . ALA A 1 556 ? -36.521 -17.546 22.275 1.00 85.25 556 ALA A N 1
ATOM 4134 C CA . ALA A 1 556 ? -37.182 -17.218 21.019 1.00 85.25 556 ALA A CA 1
ATOM 4135 C C . ALA A 1 556 ? -38.705 -17.369 21.125 1.00 85.25 556 ALA A C 1
ATOM 4137 O O . ALA A 1 556 ? -39.216 -18.402 21.566 1.00 85.25 556 ALA A O 1
ATOM 4138 N N . ILE A 1 557 ? -39.441 -16.354 20.671 1.00 85.81 557 ILE A N 1
ATOM 4139 C CA . ILE A 1 557 ? -40.874 -16.512 20.437 1.00 85.81 557 ILE A CA 1
ATOM 4140 C C . ILE A 1 557 ? -41.071 -17.447 19.241 1.00 85.81 557 ILE A C 1
ATOM 4142 O O . ILE A 1 557 ? -40.392 -17.326 18.221 1.00 85.81 557 ILE A O 1
ATOM 4146 N N . SER A 1 558 ? -41.987 -18.399 19.380 1.00 86.44 558 SER A N 1
ATOM 4147 C CA . SER A 1 558 ? -42.410 -19.241 18.265 1.00 86.44 558 SER A CA 1
ATOM 4148 C C . SER A 1 558 ? -43.628 -18.619 17.608 1.00 86.44 558 SER A C 1
ATOM 4150 O O . SER A 1 558 ? -44.594 -18.307 18.302 1.00 86.44 558 SER A O 1
ATOM 4152 N N . CYS A 1 559 ? -43.605 -18.481 16.286 1.00 84.75 559 CYS A N 1
ATOM 4153 C CA . CYS A 1 559 ? -44.724 -17.954 15.512 1.00 84.75 559 CYS A CA 1
ATOM 4154 C C . CYS A 1 559 ? -44.986 -18.801 14.256 1.00 84.75 559 CYS A C 1
ATOM 4156 O O . CYS A 1 559 ? -44.151 -19.605 13.854 1.00 84.75 559 CYS A O 1
ATOM 4158 N N . CYS A 1 560 ? -46.142 -18.603 13.633 1.00 83.31 560 CYS A N 1
ATOM 4159 C CA . CYS A 1 560 ? -46.468 -19.057 12.284 1.00 83.31 560 CYS A CA 1
ATOM 4160 C C . CYS A 1 560 ? -46.957 -17.856 11.462 1.00 83.31 560 CYS A C 1
ATOM 4162 O O . CYS A 1 560 ? -47.594 -16.953 12.011 1.00 83.31 560 CYS A O 1
ATOM 4164 N N . MET A 1 561 ? -46.645 -17.815 10.164 1.00 79.12 561 MET A N 1
ATOM 4165 C CA . MET A 1 561 ? -47.143 -16.763 9.273 1.00 79.12 561 MET A CA 1
ATOM 4166 C C . MET A 1 561 ? -48.538 -17.135 8.759 1.00 79.12 561 MET A C 1
ATOM 4168 O O . MET A 1 561 ? -48.720 -18.221 8.212 1.00 79.12 561 MET A O 1
ATOM 4172 N N . ARG A 1 562 ? -49.516 -16.235 8.887 1.00 74.25 562 ARG A N 1
ATOM 4173 C CA . ARG A 1 562 ? -50.836 -16.346 8.240 1.00 74.25 562 ARG A CA 1
ATOM 4174 C C . ARG A 1 562 ? -51.236 -14.982 7.697 1.00 74.25 562 ARG A C 1
ATOM 4176 O O . ARG A 1 562 ? -51.083 -13.987 8.394 1.00 74.25 562 ARG A O 1
ATOM 4183 N N . ASP A 1 563 ? -51.671 -14.919 6.441 1.00 67.69 563 ASP A N 1
ATOM 4184 C CA . ASP A 1 563 ? -52.106 -13.677 5.776 1.00 67.69 563 ASP A CA 1
ATOM 4185 C C . ASP A 1 563 ? -51.104 -12.500 5.858 1.00 67.69 563 ASP A C 1
ATOM 4187 O O . ASP A 1 563 ? -51.471 -11.325 5.794 1.00 67.69 563 ASP A O 1
ATOM 4191 N N . GLY A 1 564 ? -49.804 -12.812 5.955 1.00 67.19 564 GLY A N 1
ATOM 4192 C CA . GLY A 1 564 ? -48.727 -11.824 6.067 1.00 67.19 564 GLY A CA 1
ATOM 4193 C C . GLY A 1 564 ? -48.492 -11.279 7.480 1.00 67.19 564 GLY A C 1
ATOM 4194 O O . GLY A 1 564 ? -47.829 -10.253 7.612 1.00 67.19 564 GLY A O 1
ATOM 4195 N N . GLU A 1 565 ? -49.013 -11.943 8.513 1.00 72.62 565 GLU A N 1
ATOM 4196 C CA . GLU A 1 565 ? -48.809 -11.605 9.923 1.00 72.62 565 GLU A CA 1
ATOM 4197 C C . GLU A 1 565 ? -48.318 -12.816 10.733 1.00 72.62 565 GLU A C 1
ATOM 4199 O O . GLU A 1 565 ? -48.602 -13.969 10.406 1.00 72.62 565 GLU A O 1
ATOM 4204 N N . LEU A 1 566 ? -47.558 -12.551 11.800 1.00 79.44 566 LEU A N 1
ATOM 4205 C CA . LEU A 1 566 ? -46.981 -13.577 12.669 1.00 79.44 566 LEU A CA 1
ATOM 4206 C C . LEU A 1 566 ? -47.869 -13.807 13.894 1.00 79.44 566 LEU A C 1
ATOM 4208 O O . LEU A 1 566 ? -48.067 -12.897 14.703 1.00 79.44 566 LEU A O 1
ATOM 4212 N N . PHE A 1 567 ? -48.336 -15.045 14.047 1.00 80.44 567 PHE A N 1
ATOM 4213 C CA . PHE A 1 567 ? -49.172 -15.490 15.158 1.00 80.44 567 PHE A CA 1
ATOM 4214 C C . PHE A 1 567 ? -48.407 -16.458 16.048 1.00 80.44 567 PHE A C 1
ATOM 4216 O O . PHE A 1 567 ? -47.805 -17.410 15.551 1.00 80.44 567 PHE A O 1
ATOM 4223 N N . ASP A 1 568 ? -48.438 -16.249 17.360 1.00 82.44 568 ASP A N 1
ATOM 4224 C CA . ASP A 1 568 ? -47.933 -17.238 18.312 1.00 82.44 568 ASP A CA 1
ATOM 4225 C C . ASP A 1 568 ? -48.970 -18.360 18.574 1.00 82.44 568 ASP A C 1
ATOM 4227 O O . ASP A 1 568 ? -50.125 -18.253 18.145 1.00 82.44 568 ASP A O 1
ATOM 4231 N N . PRO A 1 569 ? -48.592 -19.466 19.250 1.00 75.94 569 PRO A N 1
ATOM 4232 C CA . PRO A 1 569 ? -49.506 -20.577 19.531 1.00 75.94 569 PRO A CA 1
ATOM 4233 C C . PRO A 1 569 ? -50.706 -20.180 20.397 1.00 75.94 569 PRO A C 1
ATOM 4235 O O . PRO A 1 569 ? -51.729 -20.857 20.376 1.00 75.94 569 PRO A O 1
ATOM 4238 N N . GLU A 1 570 ? -50.577 -19.095 21.162 1.00 73.19 570 GLU A N 1
ATOM 4239 C CA . GLU A 1 570 ? -51.607 -18.566 22.058 1.00 73.19 570 GLU A CA 1
ATOM 4240 C C . GLU A 1 570 ? -52.596 -17.636 21.327 1.00 73.19 570 GLU A C 1
ATOM 4242 O O . GLU A 1 570 ? -53.531 -17.120 21.941 1.00 73.19 570 GLU A O 1
ATOM 4247 N N . GLY A 1 571 ? -52.420 -17.438 20.014 1.00 72.19 571 GLY A N 1
ATOM 4248 C CA . GLY A 1 571 ? -53.292 -16.623 19.168 1.00 72.19 571 GLY A CA 1
ATOM 4249 C C . GLY A 1 571 ? -52.994 -15.123 19.212 1.00 72.19 571 GLY A C 1
ATOM 4250 O O . GLY A 1 571 ? -53.786 -14.331 18.702 1.00 72.19 571 GLY A O 1
ATOM 4251 N N . GLY A 1 572 ? -51.875 -14.714 19.811 1.00 79.06 572 GLY A N 1
ATOM 4252 C CA . GLY A 1 572 ? -51.420 -13.331 19.808 1.00 79.06 572 GLY A CA 1
ATOM 4253 C C . GLY A 1 572 ? -50.643 -12.968 18.543 1.00 79.06 572 GLY A C 1
ATOM 4254 O O . GLY A 1 572 ? -49.974 -13.803 17.934 1.00 79.06 572 GLY A O 1
ATOM 4255 N N . VAL A 1 573 ? -50.733 -11.698 18.158 1.00 79.62 573 VAL A N 1
ATOM 4256 C CA . VAL A 1 573 ? -50.203 -11.145 16.907 1.00 79.62 573 VAL A CA 1
ATOM 4257 C C . VAL A 1 573 ? -48.968 -10.299 17.181 1.00 79.62 573 VAL A C 1
ATOM 4259 O O . VAL A 1 573 ? -48.942 -9.514 18.133 1.00 79.62 573 VAL A O 1
ATOM 4262 N N . VAL A 1 574 ? -47.949 -10.430 16.333 1.00 78.19 574 VAL A N 1
ATOM 4263 C CA . VAL A 1 574 ? -46.762 -9.568 16.342 1.00 78.19 574 VAL A CA 1
ATOM 4264 C C . VAL A 1 574 ? -46.951 -8.405 15.368 1.00 78.19 574 VAL A C 1
ATOM 4266 O O . VAL A 1 574 ? -47.153 -8.611 14.174 1.00 78.19 574 VAL A O 1
ATOM 4269 N N . SER A 1 575 ? -46.859 -7.173 15.866 1.00 72.12 575 SER A N 1
ATOM 4270 C CA . SER A 1 575 ? -47.071 -5.955 15.080 1.00 72.12 575 SER A CA 1
ATOM 4271 C C . SER A 1 575 ? -46.162 -4.811 15.530 1.00 72.12 575 SER A C 1
ATOM 4273 O O . SER A 1 575 ? -45.519 -4.874 16.576 1.00 72.12 575 SER A O 1
ATOM 4275 N N . THR A 1 576 ? -46.119 -3.728 14.756 1.00 72.31 576 THR A N 1
ATOM 4276 C CA . THR A 1 576 ? -45.534 -2.457 15.212 1.00 72.31 576 THR A CA 1
ATOM 4277 C C . THR A 1 576 ? -46.495 -1.702 16.130 1.00 72.31 576 THR A C 1
ATOM 4279 O O . THR A 1 576 ? -47.700 -1.961 16.136 1.00 72.31 576 THR A O 1
ATOM 4282 N N . ASP A 1 577 ? -45.967 -0.764 16.914 1.00 66.81 577 ASP A N 1
ATOM 4283 C CA . ASP A 1 577 ? -46.733 0.076 17.842 1.00 66.81 577 ASP A CA 1
ATOM 4284 C C . ASP A 1 577 ? -47.473 1.262 17.196 1.00 66.81 577 ASP A C 1
ATOM 4286 O O . ASP A 1 577 ? -48.172 2.005 17.889 1.00 66.81 577 ASP A O 1
ATOM 4290 N N . GLY A 1 578 ? -47.344 1.439 15.876 1.00 59.34 578 GLY A N 1
ATOM 4291 C CA . GLY A 1 578 ? -48.027 2.492 15.124 1.00 59.34 578 GLY A CA 1
ATOM 4292 C C . GLY A 1 578 ? -47.431 3.896 15.274 1.00 59.34 578 GLY A C 1
ATOM 4293 O O . GLY A 1 578 ? -48.118 4.872 14.967 1.00 59.34 578 GLY A O 1
ATOM 4294 N N . MET A 1 579 ? -46.186 4.033 15.752 1.00 60.38 579 MET A N 1
ATOM 4295 C CA . MET A 1 579 ? -45.477 5.321 15.770 1.00 60.38 579 MET A CA 1
ATOM 4296 C C . MET A 1 579 ? -45.019 5.778 14.372 1.00 60.38 579 MET A C 1
ATOM 4298 O O . MET A 1 579 ? -45.049 5.027 13.399 1.00 60.38 579 MET A O 1
ATOM 4302 N N . ASN A 1 580 ? -44.594 7.044 14.261 1.00 61.88 580 ASN A N 1
ATOM 4303 C CA . ASN A 1 580 ? -44.041 7.600 13.024 1.00 61.88 580 ASN A CA 1
ATOM 4304 C C . ASN A 1 580 ? -42.626 7.043 12.786 1.00 61.88 580 ASN A C 1
ATOM 4306 O O . ASN A 1 580 ? -41.639 7.575 13.294 1.00 61.88 580 ASN A O 1
ATOM 4310 N N . LEU A 1 581 ? -42.562 5.926 12.071 1.00 65.12 581 LEU A N 1
ATOM 4311 C CA . LEU A 1 581 ? -41.368 5.114 11.880 1.00 65.12 581 LEU A CA 1
ATOM 4312 C C . LEU A 1 581 ? -40.520 5.636 10.702 1.00 65.12 581 LEU A C 1
ATOM 4314 O O . LEU A 1 581 ? -41.019 5.794 9.590 1.00 65.12 581 LEU A O 1
ATOM 4318 N N . LYS A 1 582 ? -39.232 5.909 10.949 1.00 66.25 582 LYS A N 1
ATOM 4319 C CA . LYS A 1 582 ? -38.233 6.336 9.947 1.00 66.25 582 LYS A CA 1
ATOM 4320 C C . LYS A 1 582 ? -36.979 5.457 10.037 1.00 66.25 582 LYS A C 1
ATOM 4322 O O . LYS A 1 582 ? -36.781 4.788 11.050 1.00 66.25 582 LYS A O 1
ATOM 4327 N N . VAL A 1 583 ? -36.116 5.486 9.019 1.00 64.81 583 VAL A N 1
ATOM 4328 C CA . VAL A 1 583 ? -34.787 4.838 9.0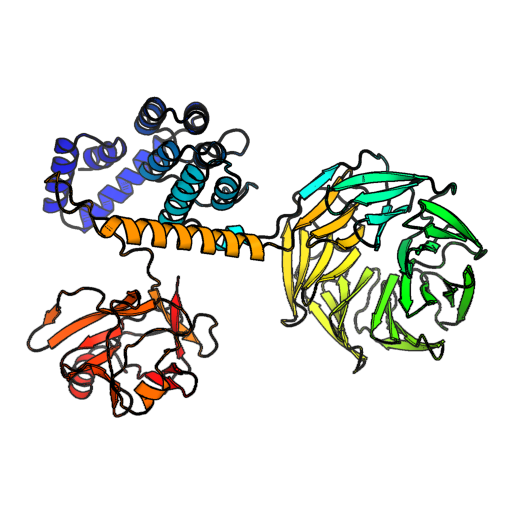70 1.00 64.81 583 VAL A CA 1
ATOM 4329 C C . VAL A 1 583 ? -34.028 5.299 10.323 1.00 64.81 583 VAL A C 1
ATOM 4331 O O . VAL A 1 583 ? -34.084 6.478 10.675 1.00 64.81 583 VAL A O 1
ATOM 4334 N N . GLY A 1 584 ? -33.394 4.364 11.034 1.00 58.44 584 GLY A N 1
ATOM 4335 C CA . GLY A 1 584 ? -32.702 4.600 12.307 1.00 58.44 584 GLY A CA 1
ATOM 4336 C C . GLY A 1 584 ? -33.625 4.750 13.525 1.00 58.44 584 GLY A C 1
ATOM 4337 O O . GLY A 1 584 ? -33.150 4.931 14.643 1.00 58.44 584 GLY A O 1
ATOM 4338 N N . SER A 1 585 ? -34.951 4.675 13.352 1.00 66.94 585 SER A N 1
ATOM 4339 C CA . SER A 1 585 ? -35.875 4.650 14.492 1.00 66.94 585 SER A CA 1
ATOM 4340 C C . SER A 1 585 ? -35.861 3.271 15.144 1.00 66.94 585 SER A C 1
ATOM 4342 O O . SER A 1 585 ? -36.021 2.256 14.458 1.00 66.94 585 SER A O 1
ATOM 4344 N N . ALA A 1 586 ? -35.739 3.242 16.473 1.00 65.19 586 ALA A N 1
ATOM 4345 C CA . ALA A 1 586 ? -35.939 2.027 17.250 1.00 65.19 586 ALA A CA 1
ATOM 4346 C C . ALA A 1 586 ? -37.329 1.452 16.957 1.00 65.19 586 ALA A C 1
ATOM 4348 O O . ALA A 1 586 ? -38.346 2.144 17.059 1.00 65.19 586 ALA A O 1
ATOM 4349 N N . THR A 1 587 ? -37.369 0.185 16.558 1.00 66.00 587 THR A N 1
ATOM 4350 C CA . THR A 1 587 ? -38.611 -0.495 16.223 1.00 66.00 587 THR A CA 1
ATOM 4351 C C . THR A 1 587 ? -39.252 -1.008 17.495 1.00 66.00 587 THR A C 1
ATOM 4353 O O . THR A 1 587 ? -38.790 -1.936 18.158 1.00 66.00 587 THR A O 1
ATOM 4356 N N . HIS A 1 588 ? -40.369 -0.393 17.832 1.00 67.88 588 HIS A N 1
ATOM 4357 C CA . HIS A 1 588 ? -41.228 -0.796 18.922 1.00 67.88 588 HIS A CA 1
ATOM 4358 C C . HIS A 1 588 ? -42.158 -1.917 18.430 1.00 67.88 588 HIS A C 1
ATOM 4360 O O . HIS A 1 588 ? -43.351 -1.726 18.201 1.00 67.88 588 HIS A O 1
ATOM 4366 N N . LEU A 1 589 ? -41.577 -3.099 18.200 1.00 75.31 589 LEU A N 1
ATOM 4367 C CA . LEU A 1 589 ? -42.331 -4.307 17.873 1.00 75.31 589 LEU A CA 1
ATOM 4368 C C . LEU A 1 589 ? -43.000 -4.826 19.151 1.00 75.31 589 LEU A C 1
ATOM 4370 O O . LEU A 1 589 ? -42.378 -4.886 20.216 1.00 75.31 589 LEU A O 1
ATOM 4374 N N . LEU A 1 590 ? -44.269 -5.191 19.065 1.00 75.06 590 LEU A N 1
ATOM 4375 C CA . LEU A 1 590 ? -45.045 -5.679 20.191 1.00 75.06 590 LEU A CA 1
ATOM 4376 C C . LEU A 1 590 ? -45.810 -6.939 19.815 1.00 75.06 590 LEU A C 1
ATOM 4378 O O . LEU A 1 590 ? -46.260 -7.117 18.688 1.00 75.06 590 LEU A O 1
ATOM 4382 N N . TRP A 1 591 ? -45.956 -7.811 20.798 1.00 83.31 591 TRP A N 1
ATOM 4383 C CA . TRP A 1 591 ? -46.925 -8.890 20.788 1.00 83.31 591 TRP A CA 1
ATOM 4384 C C . TRP A 1 591 ? -48.211 -8.390 21.439 1.00 83.31 591 TRP A C 1
ATOM 4386 O O . TRP A 1 591 ? -48.145 -7.752 22.493 1.00 83.31 591 TRP A O 1
ATOM 4396 N N . ASN A 1 592 ? -49.371 -8.672 20.854 1.00 77.44 592 ASN A N 1
ATOM 4397 C CA . ASN A 1 592 ? -50.664 -8.273 21.399 1.00 77.44 592 ASN A CA 1
ATOM 4398 C C . ASN A 1 592 ? -51.741 -9.351 21.203 1.00 77.44 592 ASN A C 1
ATOM 4400 O O . ASN A 1 592 ? -51.596 -10.260 20.398 1.00 77.44 592 ASN A O 1
ATOM 4404 N N . THR A 1 593 ? -52.834 -9.233 21.953 1.00 75.00 593 THR A N 1
ATOM 4405 C CA . THR A 1 593 ? -53.958 -10.197 21.945 1.00 75.00 593 THR A CA 1
ATOM 4406 C C . THR A 1 593 ? -55.160 -9.740 21.119 1.00 75.00 593 THR A C 1
ATOM 4408 O O . THR A 1 593 ? -56.187 -10.411 21.102 1.00 75.00 593 THR A O 1
ATOM 4411 N N . VAL A 1 594 ? -55.069 -8.578 20.473 1.00 65.19 594 VAL A N 1
ATOM 4412 C CA . VAL A 1 594 ? -56.207 -7.907 19.848 1.00 65.19 594 VAL A CA 1
ATOM 4413 C C . VAL A 1 594 ? -55.850 -7.706 18.385 1.00 65.19 594 VAL A C 1
ATOM 4415 O O . VAL A 1 594 ? -55.081 -6.810 18.064 1.00 65.19 594 VAL A O 1
ATOM 4418 N N . GLY A 1 595 ? -56.363 -8.589 17.524 1.00 60.53 595 GLY A N 1
ATOM 4419 C CA . GLY A 1 595 ? -55.968 -8.702 16.118 1.00 60.53 595 GLY A CA 1
ATOM 4420 C C . GLY A 1 595 ? -55.901 -7.377 15.329 1.00 60.53 595 GLY A C 1
ATOM 4421 O O . GLY A 1 595 ? -56.451 -6.348 15.738 1.00 60.53 595 GLY A O 1
ATOM 4422 N N . PRO A 1 596 ? -55.263 -7.398 14.148 1.00 59.09 596 PRO A N 1
ATOM 4423 C CA . PRO A 1 596 ? -54.795 -6.210 13.421 1.00 59.09 596 PRO A CA 1
ATOM 4424 C C . PRO A 1 596 ? -55.879 -5.161 13.126 1.00 59.09 596 PRO A C 1
ATOM 4426 O O . PRO A 1 596 ? -55.586 -3.968 13.146 1.00 59.09 596 PRO A O 1
ATOM 4429 N N . ALA A 1 597 ? -57.132 -5.569 12.896 1.00 61.25 597 ALA A N 1
ATOM 4430 C CA . ALA A 1 597 ? -58.235 -4.661 12.566 1.00 61.25 597 ALA A CA 1
ATOM 4431 C C . ALA A 1 597 ? -58.584 -3.704 13.723 1.00 61.25 597 ALA A C 1
ATOM 4433 O O . ALA A 1 597 ? -58.679 -2.493 13.531 1.00 61.25 597 ALA A O 1
ATOM 4434 N N . LEU A 1 598 ? -58.688 -4.239 14.942 1.00 64.12 598 LEU A N 1
ATOM 4435 C CA . LEU A 1 598 ? -58.940 -3.457 16.156 1.00 64.12 598 LEU A CA 1
ATOM 4436 C C . LEU A 1 598 ? -57.695 -2.658 16.580 1.00 64.12 598 LEU A C 1
ATOM 4438 O O . LEU A 1 598 ? -57.819 -1.561 17.132 1.00 64.12 598 LEU A O 1
ATOM 4442 N N . LEU A 1 599 ? -56.492 -3.177 16.289 1.00 62.88 599 LEU A N 1
ATOM 4443 C CA . LEU A 1 599 ? -55.229 -2.454 16.469 1.00 62.88 599 LEU A CA 1
ATOM 4444 C C . LEU A 1 599 ? -55.178 -1.194 15.594 1.00 62.88 599 LEU A C 1
ATOM 4446 O O . LEU A 1 599 ? -54.858 -0.104 16.071 1.00 62.88 599 LEU A O 1
ATOM 4450 N N . GLN A 1 600 ? -55.545 -1.334 14.322 1.00 61.62 600 GLN A N 1
ATOM 4451 C CA . GLN A 1 600 ? -55.525 -0.255 13.344 1.00 61.62 600 GLN A CA 1
ATOM 4452 C C . GLN A 1 600 ? -56.579 0.821 13.637 1.00 61.62 600 GLN A C 1
ATOM 4454 O O . GLN A 1 600 ? -56.275 2.008 13.526 1.00 61.62 600 GLN A O 1
ATOM 4459 N N . GLU A 1 601 ? -57.768 0.435 14.106 1.00 63.28 601 GLU A N 1
ATOM 4460 C CA . GLU A 1 601 ? -58.825 1.364 14.533 1.00 63.28 601 GLU A CA 1
ATOM 4461 C C . GLU A 1 601 ? -58.417 2.184 15.777 1.00 63.28 601 GLU A C 1
ATOM 4463 O O . GLU A 1 601 ? -58.703 3.382 15.883 1.00 63.28 601 GLU A O 1
ATOM 4468 N N . ALA A 1 602 ? -57.669 1.578 16.708 1.00 60.72 602 ALA A N 1
ATOM 4469 C CA . ALA A 1 602 ? -57.135 2.273 17.880 1.00 60.72 602 ALA A CA 1
ATOM 4470 C C . ALA A 1 602 ? -55.986 3.242 17.536 1.00 60.72 602 ALA A C 1
ATOM 4472 O O . ALA A 1 602 ? -55.877 4.310 18.151 1.00 60.72 602 ALA A O 1
ATOM 4473 N N . VAL A 1 603 ? -55.141 2.887 16.561 1.00 58.12 603 VAL A N 1
ATOM 4474 C CA . VAL A 1 603 ? -53.982 3.685 16.121 1.00 58.12 603 VAL A CA 1
ATOM 4475 C C . VAL A 1 603 ? -54.385 4.830 15.178 1.00 58.12 603 VAL A C 1
ATOM 4477 O O . VAL A 1 603 ? -53.811 5.918 15.285 1.00 58.12 603 VAL A O 1
ATOM 4480 N N . GLN A 1 604 ? -55.428 4.663 14.349 1.00 52.41 604 GLN A N 1
ATOM 4481 C CA . GLN A 1 604 ? -55.953 5.694 13.430 1.00 52.41 604 GLN A CA 1
ATOM 4482 C C . GLN A 1 604 ? -56.339 7.014 14.119 1.00 52.41 604 GLN A C 1
ATOM 4484 O O . GLN A 1 604 ? -56.284 8.070 13.495 1.00 52.41 604 GLN A O 1
ATOM 4489 N N . LYS A 1 605 ? -56.670 6.998 15.420 1.00 52.44 605 LYS A N 1
ATOM 4490 C CA . LYS A 1 605 ? -56.923 8.229 16.195 1.00 52.44 605 LYS A CA 1
ATOM 4491 C C . LYS A 1 605 ? -55.669 9.067 16.472 1.00 52.44 605 LYS A C 1
ATOM 4493 O O . LYS A 1 605 ? -55.807 10.181 16.973 1.00 52.44 605 LYS A O 1
ATOM 4498 N N . LYS A 1 606 ? -54.460 8.552 16.212 1.00 52.66 606 LYS A N 1
ATOM 4499 C CA . LYS A 1 606 ? -53.197 9.257 16.479 1.00 52.66 606 LYS A CA 1
ATOM 4500 C C . LYS A 1 606 ? -52.243 9.332 15.284 1.00 52.66 606 LYS A C 1
ATOM 4502 O O . LYS A 1 606 ? -51.647 10.390 15.131 1.00 52.66 606 LYS A O 1
ATOM 4507 N N . HIS A 1 607 ? -52.101 8.297 14.445 1.00 53.91 607 HIS A N 1
ATOM 4508 C CA . HIS A 1 607 ? -51.123 8.285 13.336 1.00 53.91 607 HIS A CA 1
ATOM 4509 C C . HIS A 1 607 ? -51.548 7.395 12.142 1.00 53.91 607 HIS A C 1
ATOM 4511 O O . HIS A 1 607 ? -52.405 6.529 12.319 1.00 53.91 607 HIS A O 1
ATOM 4517 N N . PRO A 1 608 ? -50.992 7.596 10.920 1.00 51.38 608 PRO A N 1
ATOM 4518 C CA . PRO A 1 608 ? 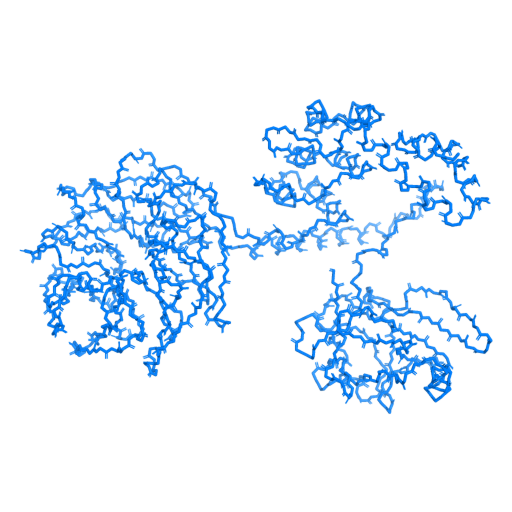-51.689 7.200 9.693 1.00 51.38 608 PRO A CA 1
ATOM 4519 C C . PRO A 1 608 ? -51.641 5.714 9.304 1.00 51.38 608 PRO A C 1
ATOM 4521 O O . PRO A 1 608 ? -52.637 5.250 8.759 1.00 51.38 608 PRO A O 1
ATOM 4524 N N . GLN A 1 609 ? -50.558 4.948 9.524 1.00 55.91 609 GLN A N 1
ATOM 4525 C CA . GLN A 1 609 ? -50.479 3.548 9.050 1.00 55.91 609 GLN A CA 1
ATOM 4526 C C . GLN A 1 609 ? -49.542 2.661 9.891 1.00 55.91 609 GLN A C 1
ATOM 4528 O O . GLN A 1 609 ? -48.451 3.081 10.266 1.00 55.91 609 GLN A O 1
ATOM 4533 N N . LEU A 1 610 ? -49.961 1.415 10.144 1.00 61.19 610 LEU A N 1
ATOM 4534 C CA . LEU A 1 610 ? -49.116 0.351 10.699 1.00 61.19 610 LEU A CA 1
ATOM 4535 C C . LEU A 1 610 ? -48.205 -0.205 9.596 1.00 61.19 610 LEU A C 1
ATOM 4537 O O . LEU A 1 610 ? -48.689 -0.571 8.524 1.00 61.19 610 LEU A O 1
ATOM 4541 N N . LEU A 1 611 ? -46.901 -0.311 9.862 1.00 62.97 611 LEU A N 1
ATOM 4542 C CA . LEU A 1 611 ? -45.973 -0.983 8.951 1.00 62.97 611 LEU A CA 1
ATOM 4543 C C . LEU A 1 611 ? -46.196 -2.498 9.024 1.00 62.97 611 LEU A C 1
ATOM 4545 O O . LEU A 1 611 ? -46.033 -3.103 10.088 1.00 62.97 611 LEU A O 1
ATOM 4549 N N . LYS A 1 612 ? -46.575 -3.094 7.887 1.00 62.91 612 LYS A N 1
ATOM 4550 C CA . LYS A 1 612 ? -46.676 -4.547 7.706 1.00 62.91 612 LYS A CA 1
ATOM 4551 C C . LYS A 1 612 ? -45.354 -5.084 7.171 1.00 62.91 612 LYS A C 1
ATOM 4553 O O . LYS A 1 612 ? -44.871 -4.592 6.151 1.00 62.91 612 LYS A O 1
ATOM 4558 N N . PHE A 1 613 ? -44.811 -6.105 7.825 1.00 66.19 613 PHE A N 1
ATOM 4559 C CA . PHE A 1 613 ? -43.606 -6.809 7.387 1.00 66.19 613 PHE A CA 1
ATOM 4560 C C . PHE A 1 613 ? -43.987 -8.174 6.822 1.00 66.19 613 PHE A C 1
ATOM 4562 O O . PHE A 1 613 ? -44.782 -8.890 7.421 1.00 66.19 613 PHE A O 1
ATOM 4569 N N . ARG A 1 614 ? -43.404 -8.543 5.684 1.00 66.94 614 ARG A N 1
ATOM 4570 C CA . ARG A 1 614 ? -43.407 -9.911 5.160 1.00 66.94 614 ARG A CA 1
ATOM 4571 C C . ARG A 1 614 ? -42.006 -10.488 5.280 1.00 66.94 614 ARG A C 1
ATOM 4573 O O . ARG A 1 614 ? -41.023 -9.759 5.208 1.00 66.94 614 ARG A O 1
ATOM 4580 N N . ILE A 1 615 ? -41.926 -11.801 5.446 1.00 68.50 615 ILE A N 1
ATOM 4581 C CA . ILE A 1 615 ? -40.659 -12.520 5.330 1.00 68.50 615 ILE A CA 1
ATOM 4582 C C . ILE A 1 615 ? -40.399 -12.720 3.832 1.00 68.50 615 ILE A C 1
ATOM 4584 O O . ILE A 1 615 ? -41.239 -13.297 3.140 1.00 68.50 615 ILE A O 1
ATOM 4588 N N . SER A 1 616 ? -39.293 -12.183 3.315 1.00 66.94 616 SER A N 1
ATOM 4589 C CA . SER A 1 616 ? -38.868 -12.390 1.928 1.00 66.94 616 SER A CA 1
ATOM 4590 C C . SER A 1 616 ? -38.452 -13.854 1.698 1.00 66.94 616 SER A C 1
ATOM 4592 O O . SER A 1 616 ? -38.187 -14.567 2.668 1.00 66.94 616 SER A O 1
ATOM 4594 N N . PRO A 1 617 ? -38.343 -14.327 0.441 1.00 58.47 617 PRO A N 1
ATOM 4595 C CA . PRO A 1 617 ? -37.809 -15.664 0.144 1.00 58.47 617 PRO A CA 1
ATOM 4596 C C . PRO A 1 617 ? -36.406 -15.916 0.726 1.00 58.47 617 PRO A C 1
ATOM 4598 O O . PRO A 1 617 ? -36.065 -17.046 1.051 1.00 58.47 617 PRO A O 1
ATOM 4601 N N . GLU A 1 618 ? -35.626 -14.851 0.919 1.00 61.56 618 GLU A N 1
ATOM 4602 C CA . GLU A 1 618 ? -34.290 -14.846 1.538 1.00 61.56 618 GLU A CA 1
ATOM 4603 C C . GLU A 1 618 ? -34.337 -14.815 3.080 1.00 61.56 618 GLU A C 1
ATOM 4605 O O . GLU A 1 618 ? -33.308 -14.780 3.752 1.00 61.56 618 GLU A O 1
ATOM 4610 N N . GLY A 1 619 ? -35.537 -14.790 3.663 1.00 65.31 619 GLY A N 1
ATOM 4611 C CA . GLY A 1 619 ? -35.766 -14.819 5.103 1.00 65.31 619 GLY A CA 1
ATOM 4612 C C . GLY A 1 619 ? -35.715 -13.472 5.817 1.00 65.31 619 GLY A C 1
ATOM 4613 O O . GLY A 1 619 ? -35.811 -13.450 7.045 1.00 65.31 619 GLY A O 1
ATOM 4614 N N . ALA A 1 620 ? -35.604 -12.354 5.096 1.00 69.81 620 ALA A N 1
ATOM 4615 C CA . ALA A 1 620 ? -35.573 -11.015 5.683 1.00 69.81 620 ALA A CA 1
ATOM 4616 C C . ALA A 1 620 ? -36.979 -10.503 6.031 1.00 69.81 620 ALA A C 1
ATOM 4618 O O . ALA A 1 620 ? -37.918 -10.677 5.257 1.00 69.81 620 ALA A O 1
ATOM 4619 N N . ALA A 1 621 ? -37.131 -9.815 7.165 1.00 67.50 621 ALA A N 1
ATOM 4620 C CA . ALA A 1 621 ? -38.375 -9.121 7.511 1.00 67.50 621 ALA A CA 1
ATOM 4621 C C . ALA A 1 621 ? -38.457 -7.766 6.784 1.00 67.50 621 ALA A C 1
ATOM 4623 O O . ALA A 1 621 ? -37.940 -6.760 7.274 1.00 67.50 621 ALA A O 1
ATOM 4624 N N . VAL A 1 622 ? -39.100 -7.735 5.615 1.00 67.69 622 VAL A N 1
ATOM 4625 C CA . VAL A 1 622 ? -39.177 -6.558 4.734 1.00 67.69 622 VAL A CA 1
ATOM 4626 C C . VAL A 1 622 ? -40.578 -5.951 4.760 1.00 67.69 622 VAL A C 1
ATOM 4628 O O . VAL A 1 622 ? -41.590 -6.647 4.679 1.00 67.69 622 VAL A O 1
ATOM 4631 N N . SER A 1 623 ? -40.649 -4.630 4.875 1.00 68.00 623 SER A N 1
ATOM 4632 C CA . SER A 1 623 ? -41.888 -3.863 4.781 1.00 68.00 623 SER A CA 1
ATOM 4633 C C . SER A 1 623 ? -42.494 -3.978 3.382 1.00 68.00 623 SER A C 1
ATOM 4635 O O . SER A 1 623 ? -41.817 -3.749 2.382 1.00 68.00 623 SER A O 1
ATOM 4637 N N . VAL A 1 624 ? -43.796 -4.261 3.312 1.00 60.94 624 VAL A N 1
ATOM 4638 C CA . VAL A 1 624 ? -44.522 -4.509 2.051 1.00 60.94 624 VAL A CA 1
ATOM 4639 C C . VAL A 1 624 ? -44.648 -3.256 1.169 1.00 60.94 624 VAL A C 1
ATOM 4641 O O . VAL A 1 624 ? -44.863 -3.384 -0.032 1.00 60.94 624 VAL A O 1
ATOM 4644 N N . ALA A 1 625 ? -44.521 -2.052 1.739 1.00 56.16 625 ALA A N 1
ATOM 4645 C CA . ALA A 1 625 ? -44.835 -0.797 1.044 1.00 56.16 625 ALA A CA 1
ATOM 4646 C C . ALA A 1 625 ? -43.700 0.244 1.017 1.00 56.16 625 ALA A C 1
ATOM 4648 O O . ALA A 1 625 ? -43.802 1.211 0.269 1.00 56.16 625 ALA A O 1
ATOM 4649 N N . SER A 1 626 ? -42.645 0.094 1.830 1.00 61.28 626 SER A N 1
ATOM 4650 C CA . SER A 1 626 ? -41.691 1.190 2.090 1.00 61.28 626 SER A CA 1
ATOM 4651 C C . SER A 1 626 ? -40.217 0.877 1.815 1.00 61.28 626 SER A C 1
ATOM 4653 O O . SER A 1 626 ? -39.381 1.736 2.073 1.00 61.28 626 SER A O 1
ATOM 4655 N N . GLY A 1 627 ? -39.870 -0.332 1.350 1.00 65.38 627 GLY A N 1
ATOM 4656 C CA . GLY A 1 627 ? -38.468 -0.714 1.096 1.00 65.38 627 GLY A CA 1
ATOM 4657 C C . GLY A 1 627 ? -37.574 -0.736 2.349 1.00 65.38 627 GLY A C 1
ATOM 4658 O O . GLY A 1 627 ? -36.354 -0.640 2.241 1.00 65.38 627 GLY A O 1
ATOM 4659 N N . LEU A 1 628 ? -38.182 -0.830 3.537 1.00 71.19 628 LEU A N 1
ATOM 4660 C CA . LEU A 1 628 ? -37.491 -0.893 4.830 1.00 71.19 628 LEU A CA 1
ATOM 4661 C C . LEU A 1 628 ? -37.426 -2.334 5.339 1.00 71.19 628 LEU A C 1
ATOM 4663 O O . LEU A 1 628 ? -38.367 -3.094 5.119 1.00 71.19 628 LEU A O 1
ATOM 4667 N N . CYS A 1 629 ? -36.384 -2.688 6.083 1.00 74.12 629 CYS A N 1
ATOM 4668 C CA . CYS A 1 629 ? -36.278 -3.961 6.794 1.00 74.12 629 CYS A CA 1
ATOM 4669 C C . CYS A 1 629 ? -35.985 -3.755 8.285 1.00 74.12 629 CYS A C 1
ATOM 4671 O O . CYS A 1 629 ? -35.587 -2.670 8.715 1.00 74.12 629 CYS A O 1
ATOM 4673 N N . LEU A 1 630 ? -36.200 -4.803 9.082 1.00 76.81 630 LEU A N 1
ATOM 4674 C CA . LEU A 1 630 ? -35.704 -4.843 10.459 1.00 76.81 630 LEU A CA 1
ATOM 4675 C C . LEU A 1 630 ? -34.191 -5.092 10.448 1.00 76.81 630 LEU A C 1
ATOM 4677 O O . LEU A 1 630 ? -33.726 -5.967 9.719 1.00 76.81 630 LEU A O 1
ATOM 4681 N N . ALA A 1 631 ? -33.448 -4.358 11.269 1.00 75.50 631 ALA A N 1
ATOM 4682 C CA . ALA A 1 631 ? -32.013 -4.516 11.481 1.00 75.50 631 ALA A CA 1
ATOM 4683 C C . ALA A 1 631 ? -31.688 -4.579 12.981 1.00 75.50 631 ALA A C 1
ATOM 4685 O O . ALA A 1 631 ? -32.469 -4.113 13.820 1.00 75.50 631 ALA A O 1
ATOM 4686 N N . ALA A 1 632 ? -30.559 -5.198 13.312 1.00 76.56 632 ALA A N 1
ATOM 4687 C CA . ALA A 1 632 ? -30.018 -5.233 14.663 1.00 76.56 632 ALA A CA 1
ATOM 4688 C C . ALA A 1 632 ? -28.953 -4.133 14.805 1.00 76.56 632 ALA A C 1
ATOM 4690 O O . ALA A 1 632 ? -27.943 -4.158 14.113 1.00 76.56 632 ALA A O 1
ATOM 4691 N N . ASP A 1 633 ? -29.206 -3.165 15.681 1.00 71.81 633 ASP A N 1
ATOM 4692 C CA . ASP A 1 633 ? -28.298 -2.068 16.033 1.00 71.81 633 ASP A CA 1
ATOM 4693 C C . ASP A 1 633 ? -27.589 -2.435 17.341 1.00 71.81 633 ASP A C 1
ATOM 4695 O O . ASP A 1 633 ? -28.235 -2.517 18.396 1.00 71.81 633 ASP A O 1
ATOM 4699 N N . PHE A 1 634 ? -26.305 -2.778 17.240 1.00 64.50 634 PHE A N 1
ATOM 4700 C CA . PHE A 1 634 ? -25.492 -3.317 18.336 1.00 64.50 634 PHE A CA 1
ATOM 4701 C C . PHE A 1 634 ? -24.853 -2.231 19.197 1.00 64.50 634 PHE A C 1
ATOM 4703 O O . PHE A 1 634 ? -24.338 -1.238 18.638 1.00 64.50 634 PHE A O 1
#

InterPro domains:
  IPR011045 Nitrous oxide reductase, N-terminal [SSF50974] (168-447)
  IPR015943 WD40/YVTN repeat-like-containing domain superfamily [G3DSA:2.130.10.10] (162-296)
  IPR015943 WD40/YVTN repeat-like-containing domain superfamily [G3DSA:2.130.10.10] (305-458)
  IPR036770 Ankyrin repeat-containing domain superfamily [G3DSA:1.25.40.20] (40-160)
  IPR051200 Multi-functional host-pathogen interaction and enzymatic activity protein [PTHR47197] (255-446)

Sequence (634 aa):
MHKGYISLWRRPSEAEARAVSVVAQVAGKELVREVRLTAHKEVRKLMHQSRALVDHSADGNITKMREALCAYANPDSARDGKSAMEAAVANGQVAAAECLLDFKASVRPSRLGNPALLRSALEIKDAKAKLDLLELLIGAGASVTDVEAEEAHATECGVEGHRKWIGIAAVGNKLFCAPCNASSVLVIDAHTNAMRTIECGVEGTDKWMSIAAVGSKLFCAPYNSLSVLVIDAETEAVQTIECGIQGKWHGIAAVGSKLFCAPNKSQHVLVIDAEAEVVRTIDCGVDGDDQWHGIAAVGTKLFCCPRSASVVLVIDAESEAVRTIECGVEGKKKWYGIAAAGSKLFCAPSSASCVLVIDAETEAVRTIECGIDGVDKWNSIVAVENTLFCAPRMASSILVIDAEQESVRTIECGVEGGAKWNGVAAANGKLFFAPFNASSVLVLDTDCSSRADELTSALQKQAEQRSVFTGSVDRVFPGRRLKTSFAKCLPSMVLAVANDPCRITFANAAALAAGQQAPLTLSSHPGLAVVKRNEKVEKKKEWKWIWLAIGPASRAISCCMRDGELFDPEGGVVSTDGMNLKVGSATHLLWNTVGPALLQEAVQKKHPQLLKFRISPEGAAVSVASGLCLAADF

Radius of gyration: 32.2 Å; chains: 1; bounding box: 89×50×85 Å

Foldseek 3Di:
DLVLLLVVLLVDDPVSVVVSVVVLVVPDDPVNVVSNVVSVVVLVVQADADPVLLVCLLVLVLVVNSVCSSSRYDLQHDDPQHGSLLSNQLNLNLVSNVSSVVSPHDQDHDPPDDQRSLVSLVPDPDLVSSLSSNCSSVVSPRDPVSLLAWAKDWAFQPDADFQQFAEWEDDAQWIWTHGAQHQWIWIARNVPRDIDTQGQPDHDHRQFAYWYDDHQKIWTHGAQHQWIWIARNPVRDIDTEGPRDHRFFAAWDDDHQKIWTHGAQDQWIWIARNVVRYIDTQGQRDHDHRAFHAWEDDHQKIWTHGQQHQWIWIARNPVRDIDTAGQPDHDHRQFAAWEDAHQKIWTHGAQHQWIWIARNVVRDIDTQGQNDHDHGQFHYWYDDHQKIWTHGAQHQWIWIARNVVRDIDTHGNPDDDGRAFHYWDDDDQKIWTHGRNHSTIMIIRNVSVVSSVVSVVSVVVVVVVVVVVVPDPPDDDDDDPPPPPPVPPFFFKAKAFLPDLQFWFAPCLVCQVVQHKDFQATPSDPQKGWAFSDPDWDDDPPKTKTWIGIDGSVRTFIWHDDPQWTAGPVGWTWFFQLDPGDGGDGTRIMTINDDDVVSQVVSVVPHDDTFGFHQDPRRWGATPPDSMTIGTHD

Secondary structure (DSSP, 8-state):
-HHHHHHGGG---HHHHHHHHHHHHHT-HHHHHHHHHHHHHHHHHH-B--HHHHHHHHTT-HHHHHHHHHTTB-TT-EETTEEHHHHHHHTT-HHHHHHHHHTT---SPPSSS---HHHHHHT-S-HHHHHHHHHHHHHTT--GGGGS---EEEEE----SSS-EEEEEEETTEEEEEESSSSEEEEEETTT--EEEEE-----SS-EEEEEEETTEEEEEESSSSEEEEEETTT--EEEEE----S-EEEEEEETTEEEEEESS-SEEEEEETTTTEEEEEE-----SS-EEEEEEETTEEEEEESS-SEEEEEETTT--EEEEE----SSS-EEEEEEETTEEEEEESSSSEEEEEETTT--EEEEE-----SS-EEEEEEETTEEEEEESSSSEEEEEETTTTEEEEEE----SSS-EEEEEEETTEEEEEESS-SEEEEEE--HHHHHHHHHHHHHHHHHHHHHHTTS--SS---------GGGSSPEEEEEETT-TTB-BBTTHHHHHTT--EE-BBSSSTTEEEEES-S--EEETTEEEEEEEEEEGGGBPEEEEETTEEE-TTS-EEEE------TT-B--EEEESS-HHHHHHHHTTT-S-PPPEEE-TTSBEEETTTSEEEEEE-